Protein AF-F0VD54-F1 (afdb_monomer_lite)

Radius of gyration: 27.6 Å; chains: 1; bounding box: 72×74×89 Å

pLDDT: mean 70.91, std 25.93, range [22.75, 97.94]

Secondary structure (DSSP, 8-state):
--PPP-PPP-PPTT-S-SSPPGGG--BPPPHHHHHHHHHTGGG--PPPTTS----SS-SSSS--TTSTT-EEEETTT--EE-TTTHHHHTT-S--SS--------SSS-EEE--S--EEEEEEE---HHHHHHHHHHHHHHHT-PPP-----PPPP--------------PPP-PPPP--------S---SS--TTTTTSEEEEEEE--SSEEE-SS-HHHHHHH--SS---HHHHHHHHHHHHHHHHTTSEEE-GGGS-HHHHHHHHHHHH---S------S-TT------EE-TTGGG--PPSSPPP--SS----TTT---SSEEEETTT--EEEPPEETTTEES-TTSSSPHHHHHHHHTTS---EEEETT---SS---EEE--TTS-EEEE-TTHHHHHHHTT--TTT--

Foldseek 3Di:
DDDDDDDDDDDDPDARDQEADPLQPADFQDPVNQVVVVVCLVQADAAFLAAFADQAAAPVDRDGLRPRHHWWQRRRRNGTHDLLCVLVVQPPDDDPDDDDDDDDDADFFDKDQGPGFKTKGKHFRQGPVNVVVVVVVVVVVVPDDPDPPDPDDDDDDDDDDDDDDDDDDDDDDDDDDDDPDDDPDPPDPQVDPPVVVVRGMDIWIKGADSMFTADSDALVNVVVVPPDDDDPVVVSSVVNVVRSVSRSNRIHTHDLVNHDPSSNSSNVSSVLHDHFDDDNDPPDPDDPPDGAAADPCQVPQAADPPAAADDLADDAQPPARDRGQWKAQLRRGHIKHAAADPPPGTAHPVRDGIPVLVVCVVVVVRGFKIWTRPSQALRDTFIAGVRPVGRGTHDRSCVCVSCVSNVDHRHPND

Sequence (414 aa):
MAGAQSAGEATLPGSPFFGAFAETAPQDATEEVLKELRTLLGQARVATCMDTVVKTQCTYSLDSPLSPCGLFVNLSTFFAASIDALPLDCVLTKETASTQATSRSASAAKQICPRQRLYLHVYSKVDDEQAAKIHRKLHEAEGRTPDAKDQALPSQDEADVAAEEERASAQPHKLAINVEGGFQIEENSGDACPETLSNTFVYSLALLPPVLELPPTSYRSTYLAAASPAPDAQAAAKAQETWEKSVLRQLKFLQINTVPEALRAACQALIEHRGFGGGAASTAIGAWEEELKPSRYAANLEQVPQPPLVGPTDWRCADCGATANLWLNLSDGYIGCGRKLYGVGGGCADGREGAAIRHFEETGQKYPLIVKLGTITPYSADVYCYAPDEDCTVLDPHLPEHLAHFGINVQQVR

InterPro domains:
  IPR001607 Zinc finger, UBP-type [PF02148] (317-391)
  IPR001607 Zinc finger, UBP-type [PS50271] (293-410)
  IPR001607 Zinc finger, UBP-type [SM00290] (316-378)
  IPR013083 Zinc finger, RING/FYVE/PHD-type [G3DSA:3.30.40.10] (30-153)
  IPR013083 Zinc finger, RING/FYVE/PHD-type [G3DSA:3.30.40.10] (283-397)
  IPR041432 Ubiquitinyl hydrolase, variant UBP zinc finger [PF17807] (46-88)

Organism: Neospora caninum (strain Liverpool) (NCBI:txid572307)

Structure (mmCIF, N/CA/C/O backbone):
data_AF-F0VD54-F1
#
_entry.id   AF-F0VD54-F1
#
loop_
_atom_site.group_PDB
_atom_site.id
_atom_site.type_symbol
_atom_site.label_atom_id
_atom_site.label_alt_id
_atom_site.label_comp_id
_atom_site.label_asym_id
_atom_site.label_entity_id
_atom_site.label_seq_id
_atom_site.pdbx_PDB_ins_code
_atom_site.Cartn_x
_atom_site.Cartn_y
_atom_site.Cartn_z
_atom_site.occupancy
_atom_site.B_iso_or_equiv
_atom_site.auth_seq_id
_atom_site.auth_comp_id
_atom_site.auth_asym_id
_atom_site.auth_atom_id
_atom_site.pdbx_PDB_model_num
ATOM 1 N N . MET A 1 1 ? 22.667 45.862 -22.792 1.00 33.81 1 MET A N 1
ATOM 2 C CA . MET A 1 1 ? 22.306 44.629 -23.523 1.00 33.81 1 MET A CA 1
ATOM 3 C C . MET A 1 1 ? 23.586 43.858 -23.814 1.00 33.81 1 MET A C 1
ATOM 5 O O . MET A 1 1 ? 24.160 44.008 -24.881 1.00 33.81 1 MET A O 1
ATOM 9 N N . ALA A 1 2 ? 24.075 43.111 -22.827 1.00 26.34 2 ALA A N 1
ATOM 10 C CA . ALA A 1 2 ? 25.154 42.141 -22.984 1.00 26.34 2 ALA A CA 1
ATOM 11 C C . ALA A 1 2 ? 24.655 40.868 -22.294 1.00 26.34 2 ALA A C 1
ATOM 13 O O . ALA A 1 2 ? 24.288 40.917 -21.121 1.00 26.34 2 ALA A O 1
ATOM 14 N N . GLY A 1 3 ? 24.488 39.803 -23.078 1.00 26.52 3 GLY A N 1
ATOM 15 C CA . GLY A 1 3 ? 23.843 38.562 -22.666 1.00 26.52 3 GLY A CA 1
ATOM 16 C C . GLY A 1 3 ? 24.702 37.777 -21.683 1.00 26.52 3 GLY A C 1
ATOM 17 O O . GLY A 1 3 ? 25.889 37.566 -21.920 1.00 26.52 3 GLY A O 1
ATOM 18 N N . ALA A 1 4 ? 24.076 37.353 -20.588 1.00 28.00 4 ALA A N 1
ATOM 19 C CA . ALA A 1 4 ? 24.647 36.425 -19.629 1.00 28.00 4 ALA A CA 1
ATOM 20 C C . ALA A 1 4 ? 24.794 35.041 -20.280 1.00 28.00 4 ALA A C 1
ATOM 22 O O . ALA A 1 4 ? 23.820 34.463 -20.759 1.00 28.00 4 ALA A O 1
ATOM 23 N N . GLN A 1 5 ? 26.023 34.529 -20.305 1.00 27.42 5 GLN A N 1
ATOM 24 C CA . GLN A 1 5 ? 26.309 33.125 -20.576 1.00 27.42 5 GLN A CA 1
ATOM 25 C C . GLN A 1 5 ? 25.956 32.316 -19.322 1.00 27.42 5 GLN A C 1
ATOM 27 O O . GLN A 1 5 ? 26.373 32.667 -18.219 1.00 27.42 5 GLN A O 1
ATOM 32 N N . SER A 1 6 ? 25.163 31.258 -19.493 1.00 28.25 6 SER A N 1
ATOM 33 C CA . SER A 1 6 ? 24.801 30.306 -18.443 1.00 28.25 6 SER A CA 1
ATOM 34 C C . SER A 1 6 ? 26.052 29.581 -17.946 1.00 28.25 6 SER A C 1
ATOM 36 O O . SER A 1 6 ? 26.679 28.834 -18.700 1.00 28.25 6 SER A O 1
ATOM 38 N N . ALA A 1 7 ? 26.425 29.833 -16.692 1.00 30.59 7 ALA A N 1
ATOM 39 C CA . ALA A 1 7 ? 27.509 29.139 -16.016 1.00 30.59 7 ALA A CA 1
ATOM 40 C C . ALA A 1 7 ? 27.160 27.652 -15.862 1.00 30.59 7 ALA A C 1
ATOM 42 O O . ALA A 1 7 ? 26.062 27.310 -15.426 1.00 30.59 7 ALA A O 1
ATOM 43 N N . GLY A 1 8 ? 28.102 26.799 -16.264 1.00 27.66 8 GLY A N 1
ATOM 44 C CA . GLY A 1 8 ? 28.011 25.352 -16.155 1.00 27.66 8 GLY A CA 1
ATOM 45 C C . GLY A 1 8 ? 27.888 24.894 -14.705 1.00 27.66 8 GLY A C 1
ATOM 46 O O . GLY A 1 8 ? 28.573 25.387 -13.810 1.00 27.66 8 GLY A O 1
ATOM 47 N N . GLU A 1 9 ? 26.989 23.941 -14.525 1.00 29.22 9 GLU A N 1
ATOM 48 C CA . GLU A 1 9 ? 26.686 23.212 -13.304 1.00 29.22 9 GLU A CA 1
ATOM 49 C C . GLU A 1 9 ? 27.926 22.412 -12.867 1.00 29.22 9 GLU A C 1
ATOM 51 O O . GLU A 1 9 ? 28.432 21.563 -13.602 1.00 29.22 9 GLU A O 1
ATOM 56 N N . ALA A 1 10 ? 28.481 22.748 -11.701 1.00 26.94 10 ALA A N 1
ATOM 57 C CA . ALA A 1 10 ? 29.667 22.101 -11.153 1.00 26.94 10 ALA A CA 1
ATOM 58 C C . ALA A 1 10 ? 29.253 20.893 -10.301 1.00 26.94 10 ALA A C 1
ATOM 60 O O . ALA A 1 10 ? 28.806 21.042 -9.165 1.00 26.94 10 ALA A O 1
ATOM 61 N N . THR A 1 11 ? 29.408 19.695 -10.860 1.00 29.41 11 THR A N 1
ATOM 62 C CA . THR A 1 11 ? 29.196 18.406 -10.187 1.00 29.41 11 THR A CA 1
ATOM 63 C C . THR A 1 11 ? 30.329 18.128 -9.183 1.00 29.41 11 THR A C 1
ATOM 65 O O . THR A 1 11 ? 31.504 18.339 -9.490 1.00 29.41 11 THR A O 1
ATOM 68 N N . LEU A 1 12 ? 29.996 17.653 -7.977 1.00 30.16 12 LEU A N 1
ATOM 69 C CA . LEU A 1 12 ? 30.972 17.219 -6.964 1.00 30.16 12 LEU A CA 1
ATOM 70 C C . LEU A 1 12 ? 31.691 15.922 -7.402 1.00 30.16 12 LEU A C 1
ATOM 72 O O . LEU A 1 12 ? 31.060 15.047 -7.996 1.00 30.16 12 LEU A O 1
ATOM 76 N N . PRO A 1 13 ? 32.988 15.739 -7.088 1.00 28.95 13 PRO A N 1
ATOM 77 C CA . PRO A 1 13 ? 33.718 14.526 -7.441 1.00 28.95 13 PRO A CA 1
ATOM 78 C C . PRO A 1 13 ? 33.436 13.407 -6.424 1.00 28.95 13 PRO A C 1
ATOM 80 O O . PRO A 1 13 ? 33.760 13.554 -5.247 1.00 28.95 13 PRO A O 1
ATOM 83 N N . GLY A 1 14 ? 32.870 12.275 -6.869 1.00 36.09 14 GLY A N 1
ATOM 84 C CA . GLY A 1 14 ? 32.857 11.032 -6.074 1.00 36.09 14 GLY A CA 1
ATOM 85 C C . GLY A 1 14 ? 31.641 10.102 -6.191 1.00 36.09 14 GLY A C 1
ATOM 86 O O . GLY A 1 14 ? 31.739 8.961 -5.756 1.00 36.09 14 GLY A O 1
ATOM 87 N N . SER A 1 15 ? 30.526 10.527 -6.788 1.00 35.53 15 SER A N 1
ATOM 88 C CA . SER A 1 15 ? 29.398 9.656 -7.175 1.00 35.53 15 SER A CA 1
ATOM 89 C C . SER A 1 15 ? 28.591 10.386 -8.253 1.00 35.53 15 SER A C 1
ATOM 91 O O . SER A 1 15 ? 28.182 11.515 -7.986 1.00 35.53 15 SER A O 1
ATOM 93 N N . PRO A 1 16 ? 28.414 9.850 -9.477 1.00 42.44 16 PRO A N 1
ATOM 94 C CA . PRO A 1 16 ? 27.932 10.673 -10.582 1.00 42.44 16 PRO A CA 1
ATOM 95 C C . PRO A 1 16 ? 26.412 10.846 -10.643 1.00 42.44 16 PRO A C 1
ATOM 97 O O . PRO A 1 16 ? 25.976 11.632 -11.471 1.00 42.44 16 PRO A O 1
ATOM 100 N N . PHE A 1 17 ? 25.607 10.150 -9.835 1.00 46.38 17 PHE A N 1
ATOM 101 C CA . PHE A 1 17 ? 24.148 10.266 -9.917 1.00 46.38 17 PHE A CA 1
ATOM 102 C C . PHE A 1 17 ? 23.484 9.983 -8.570 1.00 46.38 17 PHE A C 1
ATOM 104 O O . PHE A 1 17 ? 23.564 8.870 -8.053 1.00 46.38 17 PHE A O 1
ATOM 111 N N . PHE A 1 18 ? 22.802 10.987 -8.031 1.00 46.06 18 PHE A N 1
ATOM 112 C CA . PHE A 1 18 ? 21.799 10.851 -6.977 1.00 46.06 18 PHE A CA 1
ATOM 113 C C . PHE A 1 18 ? 20.366 11.055 -7.511 1.00 46.06 18 PHE A C 1
ATOM 115 O O . PHE A 1 18 ? 19.409 10.842 -6.773 1.00 46.06 18 PHE A O 1
ATOM 122 N N . GLY A 1 19 ? 20.201 11.372 -8.801 1.00 50.47 19 GLY A N 1
ATOM 123 C CA . GLY A 1 19 ? 18.912 11.457 -9.488 1.00 50.47 19 GLY A CA 1
ATOM 124 C C . GLY A 1 19 ? 18.528 10.204 -10.284 1.00 50.47 19 GLY A C 1
ATOM 125 O O . GLY A 1 19 ? 19.378 9.466 -10.785 1.00 50.47 19 GLY A O 1
ATOM 126 N N . ALA A 1 20 ? 17.222 9.986 -10.446 1.00 59.12 20 ALA A N 1
ATOM 127 C CA . ALA A 1 20 ? 16.703 8.920 -11.296 1.00 59.12 20 ALA A CA 1
ATOM 128 C C . ALA A 1 20 ? 16.909 9.192 -12.792 1.00 59.12 20 ALA A C 1
ATOM 130 O O . ALA A 1 20 ? 16.885 10.337 -13.251 1.00 59.12 20 ALA A O 1
ATOM 131 N N . PHE A 1 21 ? 17.066 8.123 -13.575 1.00 68.00 21 PHE A N 1
ATOM 132 C CA . PHE A 1 21 ? 17.187 8.223 -15.028 1.00 68.00 21 PHE A CA 1
ATOM 133 C C . PHE A 1 21 ? 15.931 8.830 -15.668 1.00 68.00 21 PHE A C 1
ATOM 135 O O . PHE A 1 21 ? 14.807 8.454 -15.346 1.00 68.00 21 PHE A O 1
ATOM 142 N N . ALA A 1 22 ? 16.108 9.720 -16.650 1.00 63.38 22 ALA A N 1
ATOM 143 C CA . ALA A 1 22 ? 14.989 10.298 -17.402 1.00 63.38 22 ALA A CA 1
ATOM 144 C C . ALA A 1 22 ? 14.116 9.217 -18.068 1.00 63.38 22 ALA A C 1
ATOM 146 O O . ALA A 1 22 ? 12.909 9.396 -18.225 1.00 63.38 22 ALA A O 1
ATOM 147 N N . GLU A 1 23 ? 14.717 8.076 -18.420 1.00 75.62 23 GLU A N 1
ATOM 148 C CA . GLU A 1 23 ? 14.033 6.902 -18.959 1.00 75.62 23 GLU A CA 1
ATOM 149 C C . GLU A 1 23 ? 12.959 6.310 -18.027 1.00 75.62 23 GLU A C 1
ATOM 151 O O . GLU A 1 23 ? 12.058 5.636 -18.522 1.00 75.62 23 GLU A O 1
ATOM 156 N N . THR A 1 24 ? 13.008 6.569 -16.716 1.00 77.75 24 THR A N 1
ATOM 157 C CA . THR A 1 24 ? 12.013 6.063 -15.755 1.00 77.75 24 THR A CA 1
ATOM 158 C C . THR A 1 24 ? 10.849 7.020 -15.516 1.00 77.75 24 THR A C 1
ATOM 160 O O . THR A 1 24 ? 9.993 6.743 -14.677 1.00 77.75 24 THR A O 1
ATOM 163 N N . ALA A 1 25 ? 10.802 8.157 -16.220 1.00 82.38 25 ALA A N 1
ATOM 164 C CA . ALA A 1 25 ? 9.712 9.113 -16.090 1.00 82.38 25 ALA A CA 1
ATOM 165 C C . ALA A 1 25 ? 8.383 8.474 -16.548 1.00 82.38 25 ALA A C 1
ATOM 167 O O . ALA A 1 25 ? 8.284 8.042 -17.702 1.00 82.38 25 ALA A O 1
ATOM 168 N N . PRO A 1 26 ? 7.354 8.414 -15.681 1.00 87.62 26 PRO A N 1
ATOM 169 C CA . PRO A 1 26 ? 6.113 7.747 -16.035 1.00 87.62 26 PRO A CA 1
ATOM 170 C C . PRO A 1 26 ? 5.312 8.499 -17.102 1.00 87.62 26 PRO A C 1
ATOM 172 O O . PRO A 1 26 ? 5.149 9.719 -17.047 1.00 87.62 26 PRO A O 1
ATOM 175 N N . GLN A 1 27 ? 4.778 7.740 -18.054 1.00 90.69 27 GLN A N 1
ATOM 176 C CA . GLN A 1 27 ? 4.015 8.216 -19.211 1.00 90.69 27 GLN A CA 1
ATOM 177 C C . GLN A 1 27 ? 2.571 7.700 -19.158 1.00 90.69 27 GLN A C 1
ATOM 179 O O . GLN A 1 27 ? 2.267 6.749 -18.435 1.00 90.69 27 GLN A O 1
ATOM 184 N N . ASP A 1 28 ? 1.675 8.303 -19.935 1.00 91.69 28 ASP A N 1
ATOM 185 C CA . ASP A 1 28 ? 0.299 7.816 -20.052 1.00 91.69 28 ASP A CA 1
ATOM 186 C C . ASP A 1 28 ? 0.241 6.506 -20.855 1.00 91.69 28 ASP A C 1
ATOM 188 O O . ASP A 1 28 ? 0.967 6.313 -21.836 1.00 91.69 28 ASP A O 1
ATOM 192 N N . ALA A 1 29 ? -0.636 5.584 -20.450 1.00 89.69 29 ALA A N 1
ATOM 193 C CA . ALA A 1 29 ? -0.812 4.316 -21.150 1.00 89.69 29 ALA A CA 1
ATOM 194 C C . ALA A 1 29 ? -1.523 4.499 -22.505 1.00 89.69 29 ALA A C 1
ATOM 196 O O . ALA A 1 29 ? -2.656 4.973 -22.566 1.00 89.69 29 ALA A O 1
ATOM 197 N N . THR A 1 30 ? -0.884 4.063 -23.598 1.00 94.12 30 THR A N 1
ATOM 198 C CA . THR A 1 30 ? -1.523 4.007 -24.926 1.00 94.12 30 THR A CA 1
ATOM 199 C C . THR A 1 30 ? -2.533 2.859 -25.012 1.00 94.12 30 THR A C 1
ATOM 201 O O . THR A 1 30 ? -2.469 1.902 -24.237 1.00 94.12 30 THR A O 1
ATOM 204 N N . GLU A 1 31 ? -3.438 2.891 -25.991 1.00 93.88 31 GLU A N 1
ATOM 205 C CA . GLU A 1 31 ? -4.443 1.832 -26.183 1.00 93.88 31 GLU A CA 1
ATOM 206 C C . GLU A 1 31 ? -3.825 0.440 -26.400 1.00 93.88 31 GLU A C 1
ATOM 208 O O . GLU A 1 31 ? -4.319 -0.565 -25.878 1.00 93.88 31 GLU A O 1
ATOM 213 N N . GLU A 1 32 ? -2.701 0.361 -27.112 1.00 94.75 32 GLU A N 1
ATOM 214 C CA . GLU A 1 32 ? -1.971 -0.890 -27.331 1.00 94.75 32 GLU A CA 1
ATOM 215 C C . GLU A 1 32 ? -1.415 -1.439 -26.015 1.00 94.75 32 GLU A C 1
ATOM 217 O O . GLU A 1 32 ? -1.524 -2.637 -25.742 1.00 94.75 32 GLU A O 1
ATOM 222 N N . VAL A 1 33 ? -0.864 -0.554 -25.178 1.00 94.81 33 VAL A N 1
ATOM 223 C CA . VAL A 1 33 ? -0.354 -0.904 -23.849 1.00 94.81 33 VAL A CA 1
ATOM 224 C C . VAL A 1 33 ? -1.496 -1.345 -22.941 1.00 94.81 33 VAL A C 1
ATOM 226 O O . VAL A 1 33 ? -1.383 -2.372 -22.279 1.00 94.81 33 VAL A O 1
ATOM 229 N N . LEU A 1 34 ? -2.631 -0.647 -22.945 1.00 95.19 34 LEU A N 1
ATOM 230 C CA . LEU A 1 34 ? -3.807 -1.037 -22.165 1.00 95.19 34 LEU A CA 1
ATOM 231 C C . LEU A 1 34 ? -4.342 -2.409 -22.584 1.00 95.19 34 LEU A C 1
ATOM 233 O O . LEU A 1 34 ? -4.750 -3.204 -21.734 1.00 95.19 34 LEU A O 1
ATOM 237 N N . LYS A 1 35 ? -4.348 -2.718 -23.885 1.00 95.88 35 LYS A N 1
ATOM 238 C CA . LYS A 1 35 ? -4.719 -4.049 -24.384 1.00 95.88 35 LYS A CA 1
ATOM 239 C C . LYS A 1 35 ? -3.761 -5.121 -23.869 1.00 95.88 35 LYS A C 1
ATOM 241 O O . LYS A 1 35 ? -4.222 -6.172 -23.435 1.00 95.88 35 LYS A O 1
ATOM 246 N N . GLU A 1 36 ? -2.462 -4.845 -23.878 1.00 96.38 36 GLU A N 1
ATOM 247 C CA . GLU A 1 36 ? -1.445 -5.743 -23.334 1.00 96.38 36 GLU A CA 1
ATOM 248 C C . GLU A 1 36 ? -1.610 -5.952 -21.819 1.00 96.38 36 GLU A C 1
ATOM 250 O O . GLU A 1 36 ? -1.689 -7.096 -21.370 1.00 96.38 36 GLU A O 1
ATOM 255 N N . LEU A 1 37 ? -1.775 -4.881 -21.038 1.00 96.44 37 LEU A N 1
ATOM 256 C C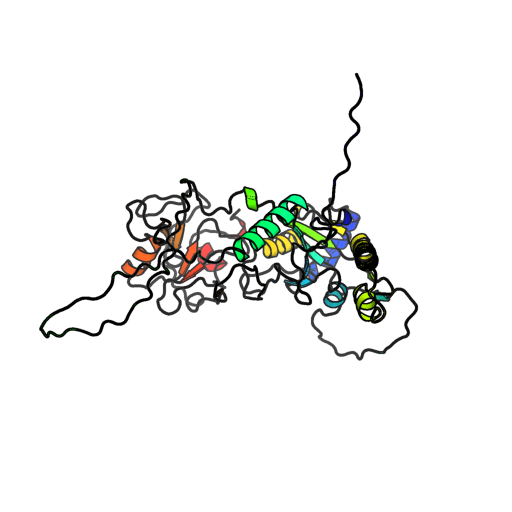A . LEU A 1 37 ? -1.983 -4.950 -19.586 1.00 96.44 37 LEU A CA 1
ATOM 257 C C . LEU A 1 37 ? -3.194 -5.810 -19.208 1.00 96.44 37 LEU A C 1
ATOM 259 O O . LEU A 1 37 ? -3.121 -6.593 -18.262 1.00 96.44 37 LEU A O 1
ATOM 263 N N . ARG A 1 38 ? -4.290 -5.729 -19.975 1.00 95.50 38 ARG A N 1
ATOM 264 C CA . ARG A 1 38 ? -5.483 -6.565 -19.755 1.00 95.50 38 ARG A CA 1
ATOM 265 C C . ARG A 1 38 ? -5.191 -8.065 -19.881 1.00 95.50 38 ARG A C 1
ATOM 267 O O . ARG A 1 38 ? -5.836 -8.856 -19.202 1.00 95.50 38 ARG A O 1
ATOM 274 N N . THR A 1 39 ? -4.217 -8.466 -20.701 1.00 96.25 39 THR A N 1
ATOM 275 C CA . THR A 1 39 ? -3.803 -9.881 -20.811 1.00 96.25 39 THR A CA 1
ATOM 276 C C . THR A 1 39 ? -2.941 -10.349 -19.639 1.00 96.25 39 THR A C 1
ATOM 278 O O . THR A 1 39 ? -2.839 -11.548 -19.395 1.00 96.25 39 THR A O 1
ATOM 281 N N . LEU A 1 40 ? -2.346 -9.412 -18.896 1.00 95.50 40 LEU A N 1
ATOM 282 C CA . LEU A 1 40 ? -1.402 -9.679 -17.811 1.00 95.50 40 LEU A CA 1
ATOM 283 C C . LEU A 1 40 ? -2.020 -9.516 -16.417 1.00 95.50 40 LEU A C 1
ATOM 285 O O . LEU A 1 40 ? -1.303 -9.655 -15.434 1.00 95.50 40 LEU A O 1
ATOM 289 N N . LEU A 1 41 ? -3.329 -9.265 -16.298 1.00 93.75 41 LEU A N 1
ATOM 290 C CA . LEU A 1 41 ? -3.985 -9.041 -14.999 1.00 93.75 41 LEU A CA 1
ATOM 291 C C . LEU A 1 41 ? -3.756 -10.185 -13.998 1.00 93.75 41 LEU A C 1
ATOM 293 O O . LEU A 1 41 ? -3.630 -9.927 -12.809 1.00 93.75 41 LEU A O 1
ATOM 297 N N . GLY A 1 42 ? -3.629 -11.430 -14.471 1.00 92.25 42 GLY A N 1
ATOM 298 C CA . GLY A 1 42 ? -3.320 -12.588 -13.621 1.00 92.25 42 GLY A CA 1
ATOM 299 C C . GLY A 1 42 ? -1.903 -12.604 -13.028 1.00 92.25 42 GLY A C 1
ATOM 300 O O . GLY A 1 42 ? -1.614 -13.457 -12.197 1.00 92.25 42 GLY A O 1
ATOM 301 N N . GLN A 1 43 ? -1.021 -11.687 -13.442 1.00 93.12 43 GLN A N 1
ATOM 302 C CA . GLN A 1 43 ? 0.325 -11.504 -12.881 1.00 93.12 43 GLN A CA 1
ATOM 303 C C . GLN A 1 43 ? 0.363 -10.488 -11.728 1.00 93.12 43 GLN A C 1
ATOM 305 O O . GLN A 1 43 ? 1.434 -10.207 -11.193 1.00 93.12 43 GLN A O 1
ATOM 310 N N . ALA A 1 44 ? -0.775 -9.900 -11.362 1.00 94.69 44 ALA A N 1
ATOM 311 C CA . ALA A 1 44 ? -0.874 -8.965 -10.254 1.00 94.69 44 ALA A CA 1
ATOM 312 C C . ALA A 1 44 ? -1.864 -9.484 -9.213 1.00 94.69 44 ALA A C 1
ATOM 314 O O . ALA A 1 44 ? -2.930 -10.002 -9.551 1.00 94.69 44 ALA A O 1
ATOM 315 N N . ARG A 1 45 ? -1.523 -9.312 -7.937 1.00 93.75 45 ARG A N 1
ATOM 316 C CA . ARG A 1 45 ? -2.433 -9.551 -6.817 1.00 93.75 45 ARG A CA 1
ATOM 317 C C . ARG A 1 45 ? -2.446 -8.332 -5.902 1.00 93.75 45 ARG A C 1
ATOM 319 O O . ARG A 1 45 ? -1.445 -7.633 -5.776 1.00 93.75 45 ARG A O 1
ATOM 326 N N . VAL A 1 46 ? -3.587 -8.080 -5.274 1.00 90.88 46 VAL A N 1
ATOM 327 C CA . VAL A 1 46 ? -3.729 -7.007 -4.286 1.00 90.88 46 VAL A CA 1
ATOM 328 C C . VAL A 1 46 ? -3.113 -7.487 -2.975 1.00 90.88 46 VAL A C 1
ATOM 330 O O . VAL A 1 46 ? -3.426 -8.588 -2.521 1.00 90.88 46 VAL A O 1
ATOM 333 N N . ALA A 1 47 ? -2.199 -6.697 -2.411 1.00 87.31 47 ALA A N 1
ATOM 334 C CA . ALA A 1 47 ? -1.561 -7.024 -1.144 1.00 87.31 47 ALA A CA 1
ATOM 335 C C . ALA A 1 47 ? -2.554 -6.872 0.011 1.00 87.31 47 ALA A C 1
ATOM 337 O O . ALA A 1 47 ? -3.291 -5.890 0.080 1.00 87.31 47 ALA A O 1
ATOM 338 N N . THR A 1 48 ? -2.558 -7.847 0.912 1.00 83.69 48 THR A N 1
ATOM 339 C CA . THR A 1 48 ? -3.328 -7.829 2.162 1.00 83.69 48 THR A CA 1
ATOM 340 C C . THR A 1 48 ? -2.417 -7.445 3.316 1.00 83.69 48 THR A C 1
ATOM 342 O O . THR A 1 48 ? -1.208 -7.631 3.210 1.00 83.69 48 THR A O 1
ATOM 345 N N . CYS A 1 49 ? -2.953 -6.992 4.449 1.00 77.38 49 CYS A N 1
ATOM 346 C CA . CYS A 1 49 ? -2.156 -6.686 5.646 1.00 77.38 49 CYS A CA 1
ATOM 347 C C . CYS A 1 49 ? -1.250 -7.850 6.115 1.00 77.38 49 CYS A C 1
ATOM 349 O O . CYS A 1 49 ? -0.242 -7.618 6.770 1.00 77.38 49 CYS A O 1
ATOM 351 N N . MET A 1 50 ? -1.569 -9.087 5.724 1.00 79.50 50 MET A N 1
ATOM 352 C CA . MET A 1 50 ? -0.824 -10.305 6.056 1.00 79.50 50 MET A CA 1
ATOM 353 C C . MET A 1 50 ? 0.371 -10.591 5.142 1.00 79.50 50 MET A C 1
ATOM 355 O O . MET A 1 50 ? 1.162 -11.491 5.417 1.00 79.50 50 MET A O 1
ATOM 359 N N . ASP A 1 51 ? 0.482 -9.884 4.024 1.00 82.38 51 ASP A N 1
ATOM 360 C CA . ASP A 1 51 ? 1.556 -10.097 3.069 1.00 82.38 51 ASP A CA 1
ATOM 361 C C . ASP A 1 51 ? 2.865 -9.430 3.502 1.00 82.38 51 ASP A C 1
ATOM 363 O O . ASP A 1 51 ? 2.883 -8.317 4.020 1.00 82.38 51 ASP A O 1
ATOM 367 N N . THR A 1 52 ? 3.993 -10.072 3.208 1.00 82.19 52 THR A N 1
ATOM 368 C CA . THR A 1 52 ? 5.304 -9.424 3.304 1.00 82.19 52 THR A CA 1
ATOM 369 C C . THR A 1 52 ? 5.552 -8.608 2.041 1.00 82.19 52 THR A C 1
ATOM 371 O O . THR A 1 52 ? 5.736 -9.174 0.963 1.00 82.19 52 THR A O 1
ATOM 374 N N . VAL A 1 53 ? 5.566 -7.280 2.171 1.00 82.62 53 VAL A N 1
ATOM 375 C CA . VAL A 1 53 ? 5.877 -6.358 1.072 1.00 82.62 53 VAL A CA 1
ATOM 376 C C . VAL A 1 53 ? 7.232 -5.711 1.312 1.00 82.62 53 VAL A C 1
ATOM 378 O O . VAL A 1 53 ? 7.408 -4.934 2.249 1.00 82.62 53 VAL A O 1
ATOM 381 N N . VAL A 1 54 ? 8.182 -5.993 0.424 1.00 82.12 54 VAL A N 1
ATOM 382 C CA . VAL A 1 54 ? 9.522 -5.404 0.454 1.00 82.12 54 VAL A CA 1
ATOM 383 C C . VAL A 1 54 ? 9.572 -4.282 -0.579 1.00 82.12 54 VAL A C 1
ATOM 385 O O . VAL A 1 54 ? 9.542 -4.539 -1.779 1.00 82.12 54 VAL A O 1
ATOM 388 N N . LYS A 1 55 ? 9.628 -3.028 -0.114 1.00 80.12 55 LYS A N 1
ATOM 389 C CA . LYS A 1 55 ? 9.656 -1.825 -0.978 1.00 80.12 55 LYS A CA 1
ATOM 390 C C . LYS A 1 55 ? 10.726 -0.790 -0.613 1.00 80.12 55 LYS A C 1
ATOM 392 O O . LYS A 1 55 ? 10.846 0.224 -1.293 1.00 80.12 55 LYS A O 1
ATOM 397 N N . THR A 1 56 ? 11.496 -1.034 0.446 1.00 79.38 56 THR A N 1
ATOM 398 C CA . THR A 1 56 ? 12.524 -0.115 0.971 1.00 79.38 56 THR A CA 1
ATOM 399 C C . THR A 1 56 ? 13.949 -0.519 0.589 1.00 79.38 56 THR A C 1
ATOM 401 O O . THR A 1 56 ? 14.826 0.341 0.549 1.00 79.38 56 THR A O 1
ATOM 404 N N . GLN A 1 57 ? 14.183 -1.787 0.238 1.00 83.19 57 GLN A N 1
ATOM 405 C CA . GLN A 1 57 ? 15.462 -2.290 -0.274 1.00 83.19 57 GLN A CA 1
ATOM 406 C C . GLN A 1 57 ? 15.248 -3.462 -1.230 1.00 83.19 57 GLN A C 1
ATOM 408 O O . GLN A 1 57 ? 14.246 -4.168 -1.156 1.00 83.19 57 GLN A O 1
ATOM 413 N N . CYS A 1 58 ? 16.202 -3.678 -2.125 1.00 85.12 58 CYS A N 1
ATOM 414 C CA . CYS A 1 58 ? 16.275 -4.862 -2.961 1.00 85.12 58 CYS A CA 1
ATOM 415 C C . CYS A 1 58 ? 16.458 -6.140 -2.124 1.00 85.12 58 CYS A C 1
ATOM 417 O O . CYS A 1 58 ? 17.259 -6.200 -1.199 1.00 85.12 58 CYS A O 1
ATOM 419 N N . THR A 1 59 ? 15.778 -7.215 -2.509 1.00 86.69 59 THR A N 1
ATOM 420 C CA . THR A 1 59 ? 15.919 -8.544 -1.899 1.00 86.69 59 THR A CA 1
ATOM 421 C C . THR A 1 59 ? 17.281 -9.195 -2.188 1.00 86.69 59 THR A C 1
ATOM 423 O O . THR A 1 59 ? 17.700 -10.103 -1.475 1.00 86.69 59 THR A O 1
ATOM 426 N N . TYR A 1 60 ? 17.985 -8.748 -3.231 1.00 83.50 60 TYR A N 1
ATOM 427 C CA . TYR A 1 60 ? 19.205 -9.383 -3.747 1.00 83.50 60 TYR A CA 1
ATOM 428 C C . TYR A 1 60 ? 20.451 -8.486 -3.686 1.00 83.50 60 TYR A C 1
ATOM 430 O O . TYR A 1 60 ? 21.555 -8.937 -4.002 1.00 83.50 60 TYR A O 1
ATOM 438 N N . SER A 1 61 ? 20.291 -7.211 -3.333 1.00 81.62 61 SER A N 1
ATOM 439 C CA . SER A 1 61 ? 21.361 -6.214 -3.285 1.00 81.62 61 SER A CA 1
ATOM 440 C C . SER A 1 61 ? 21.088 -5.189 -2.182 1.00 81.62 61 SER A C 1
ATOM 442 O O . SER A 1 61 ? 20.065 -5.237 -1.512 1.00 81.62 61 SER A O 1
ATOM 444 N N . LEU A 1 62 ? 22.008 -4.243 -1.998 1.00 80.06 62 LEU A N 1
ATOM 445 C CA . LEU A 1 62 ? 21.837 -3.144 -1.044 1.00 80.06 62 LEU A CA 1
ATOM 446 C C . LEU A 1 62 ? 21.112 -1.931 -1.647 1.00 80.06 62 LEU A C 1
ATOM 448 O O . LEU A 1 62 ? 21.047 -0.885 -1.007 1.00 80.06 62 LEU A O 1
ATOM 452 N N . ASP A 1 63 ? 20.591 -2.056 -2.869 1.00 81.00 63 ASP A N 1
ATOM 453 C CA . ASP A 1 63 ? 19.891 -0.966 -3.540 1.00 81.00 63 ASP A CA 1
ATOM 454 C C . ASP A 1 63 ? 18.595 -0.603 -2.824 1.00 81.00 63 ASP A C 1
ATOM 456 O O . ASP A 1 63 ? 17.911 -1.460 -2.269 1.00 81.00 63 ASP A O 1
ATOM 460 N N . SER A 1 64 ? 18.234 0.671 -2.887 1.00 81.50 64 SER A N 1
ATOM 461 C CA . SER A 1 64 ? 17.025 1.222 -2.273 1.00 81.50 64 SER A CA 1
ATOM 462 C C . SER A 1 64 ? 16.293 2.118 -3.279 1.00 81.50 64 SER A C 1
ATOM 464 O O . SER A 1 64 ? 16.808 2.354 -4.375 1.00 81.50 64 SER A O 1
ATOM 466 N N . PRO A 1 65 ? 15.123 2.687 -2.942 1.00 82.69 65 PRO A N 1
ATOM 467 C CA . PRO A 1 65 ? 14.496 3.709 -3.777 1.00 82.69 65 PRO A CA 1
ATOM 468 C C . PRO A 1 65 ? 15.379 4.946 -4.026 1.00 82.69 65 PRO A C 1
ATOM 470 O O . PRO A 1 65 ? 15.082 5.728 -4.925 1.00 82.69 65 PRO A O 1
ATOM 473 N N . LEU A 1 66 ? 16.447 5.136 -3.238 1.00 80.94 66 LEU A N 1
ATOM 474 C CA . LEU A 1 66 ? 17.446 6.192 -3.429 1.00 80.94 66 LEU A CA 1
ATOM 475 C C . LEU A 1 66 ? 18.519 5.826 -4.471 1.00 80.94 66 LEU A C 1
ATOM 477 O O . LEU A 1 66 ? 19.286 6.696 -4.872 1.00 80.94 66 LEU A O 1
ATOM 481 N N . SER A 1 67 ? 18.602 4.564 -4.905 1.00 81.88 67 SER A N 1
ATOM 482 C CA . SER A 1 67 ? 19.513 4.155 -5.980 1.00 81.88 67 SER A CA 1
ATOM 483 C C . SER A 1 67 ? 19.073 4.764 -7.328 1.00 81.88 67 SER A C 1
ATOM 485 O O . SER A 1 67 ? 17.871 4.926 -7.547 1.00 81.88 67 SER A O 1
ATOM 487 N N . PRO A 1 68 ? 19.990 5.016 -8.288 1.00 81.31 68 PRO A N 1
ATOM 488 C CA . PRO A 1 68 ? 19.677 5.702 -9.556 1.00 81.31 68 PRO A CA 1
ATOM 489 C C . PRO A 1 68 ? 18.560 5.064 -10.398 1.00 81.31 68 PRO A C 1
ATOM 491 O O . PRO A 1 68 ? 17.833 5.747 -11.117 1.00 81.31 68 PRO A O 1
ATOM 494 N N . CYS A 1 69 ? 18.403 3.741 -10.318 1.00 87.25 69 CYS A N 1
ATOM 495 C CA . CYS A 1 69 ? 17.343 3.016 -11.023 1.00 87.25 69 CYS A CA 1
ATOM 496 C C . CYS A 1 69 ? 16.088 2.767 -10.174 1.00 87.25 69 CYS A C 1
ATOM 498 O O . CYS A 1 69 ? 15.122 2.207 -10.691 1.00 87.25 69 CYS A O 1
ATOM 500 N N . GLY A 1 70 ? 16.091 3.143 -8.895 1.00 89.12 70 GLY A N 1
ATOM 501 C CA . GLY A 1 70 ? 15.052 2.779 -7.936 1.00 89.12 70 GLY A CA 1
ATOM 502 C C . GLY A 1 70 ? 14.915 1.266 -7.728 1.00 89.12 70 GLY A C 1
ATOM 503 O O . GLY A 1 70 ? 15.834 0.486 -7.996 1.00 89.12 70 GLY A O 1
ATOM 504 N N . LEU A 1 71 ? 13.737 0.856 -7.261 1.00 91.69 71 LEU A N 1
ATOM 505 C CA . LEU A 1 71 ? 13.359 -0.541 -7.050 1.00 91.69 71 LEU A CA 1
ATOM 506 C C . LEU A 1 71 ? 12.162 -0.937 -7.909 1.00 91.69 71 LEU A C 1
ATOM 508 O O . LEU A 1 71 ? 11.275 -0.131 -8.185 1.00 91.69 71 LEU A O 1
ATOM 512 N N . PHE A 1 72 ? 12.114 -2.216 -8.263 1.00 95.69 72 PHE A N 1
ATOM 513 C CA . PHE A 1 72 ? 11.033 -2.865 -8.991 1.00 95.69 72 PHE A CA 1
ATOM 514 C C . PHE A 1 72 ? 10.374 -3.891 -8.071 1.00 95.69 72 PHE A C 1
ATOM 516 O O . PHE A 1 72 ? 10.886 -4.994 -7.888 1.00 95.69 72 PHE A O 1
ATOM 523 N N . VAL A 1 73 ? 9.240 -3.531 -7.476 1.00 94.81 73 VAL A N 1
ATOM 524 C CA . VAL A 1 73 ? 8.458 -4.399 -6.589 1.00 94.81 73 VAL A CA 1
ATOM 525 C C . VAL A 1 73 ? 7.549 -5.288 -7.429 1.00 94.81 73 VAL A C 1
ATOM 527 O O . VAL A 1 73 ? 6.670 -4.810 -8.147 1.00 94.81 73 VAL A O 1
ATOM 530 N N . ASN A 1 74 ? 7.759 -6.594 -7.360 1.00 95.06 74 ASN A N 1
ATOM 531 C CA . ASN A 1 74 ? 7.011 -7.583 -8.123 1.00 95.06 74 ASN A CA 1
ATOM 532 C C . ASN A 1 74 ? 5.531 -7.605 -7.694 1.00 95.06 74 ASN A C 1
ATOM 534 O O . ASN A 1 74 ? 5.225 -7.890 -6.540 1.00 95.06 74 ASN A O 1
ATOM 538 N N . LEU A 1 75 ? 4.598 -7.359 -8.622 1.00 94.81 75 LEU A N 1
ATOM 539 C CA . LEU A 1 75 ? 3.152 -7.303 -8.330 1.00 94.81 75 LEU A CA 1
ATOM 540 C C . LEU A 1 75 ? 2.514 -8.661 -7.968 1.00 94.81 75 LEU A C 1
ATOM 542 O O . LEU A 1 75 ? 1.341 -8.701 -7.597 1.00 94.81 75 LEU A O 1
ATOM 546 N N . SER A 1 76 ? 3.258 -9.767 -8.060 1.00 93.06 76 SER A N 1
ATOM 547 C CA . SER A 1 76 ? 2.826 -11.102 -7.634 1.00 93.06 76 SER A CA 1
ATOM 548 C C . SER A 1 76 ? 3.531 -11.595 -6.370 1.00 93.06 76 SER A C 1
ATOM 550 O O . SER A 1 76 ? 2.891 -12.281 -5.576 1.00 93.06 76 SER A O 1
ATOM 552 N N . THR A 1 77 ? 4.827 -11.347 -6.179 1.00 91.00 77 THR A N 1
ATOM 553 C CA . THR A 1 77 ? 5.573 -11.855 -5.003 1.00 91.00 77 THR A CA 1
ATOM 554 C C . THR A 1 77 ? 5.762 -10.807 -3.917 1.00 91.00 77 THR A C 1
ATOM 556 O O . THR A 1 77 ? 5.946 -11.183 -2.767 1.00 91.00 77 THR A O 1
ATOM 559 N N . PHE A 1 78 ? 5.672 -9.526 -4.283 1.00 92.06 78 PHE A N 1
ATOM 560 C CA . PHE A 1 78 ? 5.921 -8.351 -3.446 1.00 92.06 78 PHE A CA 1
ATOM 561 C C . PHE A 1 78 ? 7.359 -8.178 -2.961 1.00 92.06 78 PHE A C 1
ATOM 563 O O . PHE A 1 78 ? 7.626 -7.374 -2.069 1.00 92.06 78 PHE A O 1
ATOM 570 N N . PHE A 1 79 ? 8.295 -8.889 -3.584 1.00 90.75 79 PHE A N 1
ATOM 571 C CA . PHE A 1 79 ? 9.719 -8.654 -3.402 1.00 90.75 79 PHE A CA 1
ATOM 572 C C . PHE A 1 79 ? 10.215 -7.567 -4.349 1.00 90.75 79 PHE A C 1
ATOM 574 O O . PHE A 1 79 ? 9.773 -7.472 -5.497 1.00 90.75 79 PHE A O 1
ATOM 581 N N . ALA A 1 80 ? 11.128 -6.740 -3.850 1.00 89.69 80 ALA A N 1
ATOM 582 C CA . ALA A 1 80 ? 11.785 -5.710 -4.632 1.00 89.69 80 ALA A CA 1
ATOM 583 C C . ALA A 1 80 ? 13.064 -6.250 -5.262 1.00 89.69 80 ALA A C 1
ATOM 585 O O . ALA A 1 80 ? 13.925 -6.810 -4.585 1.00 89.69 80 ALA A O 1
ATOM 586 N N . ALA A 1 81 ? 13.232 -5.997 -6.552 1.00 91.06 81 ALA A N 1
ATOM 587 C CA . ALA A 1 81 ? 14.489 -6.188 -7.251 1.00 91.06 81 ALA A CA 1
ATOM 588 C C . ALA A 1 81 ? 15.061 -4.834 -7.681 1.00 91.06 81 ALA A C 1
ATOM 590 O O . ALA A 1 81 ? 14.336 -3.931 -8.095 1.00 91.06 81 ALA A O 1
ATOM 591 N N . SER A 1 82 ? 16.376 -4.697 -7.611 1.00 90.75 82 SER A N 1
ATOM 592 C CA . SER A 1 82 ? 17.136 -3.659 -8.300 1.00 90.75 82 SER A CA 1
ATOM 593 C C . SER A 1 82 ? 17.217 -3.966 -9.795 1.00 90.75 82 SER A C 1
ATOM 595 O O . SER A 1 82 ? 16.938 -5.086 -10.221 1.00 90.75 82 SER A O 1
ATOM 597 N N . ILE A 1 83 ? 17.626 -3.002 -10.621 1.00 90.44 83 ILE A N 1
ATOM 598 C CA . ILE A 1 83 ? 17.707 -3.195 -12.081 1.00 90.44 83 ILE A CA 1
ATOM 599 C C . ILE A 1 83 ? 18.641 -4.348 -12.497 1.00 90.44 83 ILE A C 1
ATOM 601 O O . ILE A 1 83 ? 18.397 -5.020 -13.498 1.00 90.44 83 ILE A O 1
ATOM 605 N N . ASP A 1 84 ? 19.696 -4.611 -11.724 1.00 87.31 84 ASP A N 1
ATOM 606 C CA . ASP A 1 84 ? 20.655 -5.692 -11.964 1.00 87.31 84 ASP A CA 1
ATOM 607 C C . ASP A 1 84 ? 20.126 -7.062 -11.520 1.00 87.31 84 ASP A C 1
ATOM 609 O O . ASP A 1 84 ? 20.465 -8.078 -12.130 1.00 87.31 84 ASP A O 1
ATOM 613 N N . ALA A 1 85 ? 19.270 -7.088 -10.497 1.00 88.50 85 ALA A N 1
ATOM 614 C CA . ALA A 1 85 ? 18.617 -8.293 -9.995 1.00 88.50 85 ALA A CA 1
ATOM 615 C C . ALA A 1 85 ? 17.247 -8.556 -10.644 1.00 88.50 85 ALA A C 1
ATOM 617 O O . ALA A 1 85 ? 16.732 -9.670 -10.560 1.00 88.50 85 ALA A O 1
ATOM 618 N N . LEU A 1 86 ? 16.670 -7.577 -11.343 1.00 90.38 86 LEU A N 1
ATOM 619 C CA . LEU A 1 86 ? 15.394 -7.700 -12.042 1.00 90.38 86 LEU A CA 1
ATOM 620 C C . LEU A 1 86 ? 15.363 -8.906 -12.995 1.00 90.38 86 LEU A C 1
ATOM 622 O O . LEU A 1 86 ? 14.385 -9.655 -12.956 1.00 90.38 86 LEU A O 1
ATOM 626 N N . PRO A 1 87 ? 16.421 -9.196 -13.785 1.00 88.88 87 PRO A N 1
ATOM 627 C CA . PRO A 1 87 ? 16.441 -10.383 -14.629 1.00 88.88 87 PRO A CA 1
ATOM 628 C C . PRO A 1 87 ? 16.374 -11.697 -13.850 1.00 88.88 87 PRO A C 1
ATOM 630 O O . PRO A 1 87 ? 15.893 -12.683 -14.396 1.00 88.88 87 PRO A O 1
ATOM 633 N N . LEU A 1 88 ? 16.861 -11.729 -12.605 1.00 85.88 88 LEU A N 1
ATOM 634 C CA . LEU A 1 88 ? 16.781 -12.896 -11.729 1.00 85.88 88 LEU A CA 1
ATOM 635 C C . LEU A 1 88 ? 15.354 -13.067 -11.185 1.00 85.88 88 LEU A C 1
ATOM 637 O O . LEU A 1 88 ? 14.794 -14.160 -11.272 1.00 85.88 88 LEU A O 1
ATOM 641 N N . ASP A 1 89 ? 14.737 -11.986 -10.706 1.00 87.69 89 ASP A N 1
ATOM 642 C CA . ASP A 1 89 ? 13.351 -12.002 -10.220 1.00 87.69 89 ASP A CA 1
ATOM 643 C C . ASP A 1 89 ? 12.354 -12.409 -11.325 1.00 87.69 89 ASP A C 1
ATOM 645 O O . ASP A 1 89 ? 11.451 -13.217 -11.096 1.00 87.69 89 ASP A O 1
ATOM 649 N N . CYS A 1 90 ? 12.604 -11.976 -12.569 1.00 85.06 90 CYS A N 1
ATOM 650 C CA . CYS A 1 90 ? 11.828 -12.359 -13.754 1.00 85.06 90 CYS A CA 1
ATOM 651 C C . CYS A 1 90 ? 11.706 -13.881 -13.956 1.00 85.06 90 CYS A C 1
ATOM 653 O O . CYS A 1 90 ? 10.733 -14.338 -14.568 1.00 85.06 90 CYS A O 1
ATOM 655 N N . VAL A 1 91 ? 12.697 -14.660 -13.501 1.00 78.50 91 VAL A N 1
ATOM 656 C CA . VAL A 1 91 ? 12.756 -16.125 -13.667 1.00 78.50 91 VAL A CA 1
ATOM 657 C C . VAL A 1 91 ? 12.434 -16.897 -12.385 1.00 78.50 91 VAL A C 1
ATOM 659 O O . VAL A 1 91 ? 11.981 -18.037 -12.487 1.00 78.50 91 VAL A O 1
ATOM 662 N N . LEU A 1 92 ? 12.638 -16.307 -11.202 1.00 72.25 92 LEU A N 1
ATOM 663 C CA . LEU A 1 92 ? 12.533 -16.988 -9.901 1.00 72.25 92 LEU A CA 1
ATOM 664 C C . LEU A 1 92 ? 11.109 -17.106 -9.322 1.00 72.25 92 LEU A C 1
ATOM 666 O O . LEU A 1 92 ? 10.933 -17.546 -8.185 1.00 72.25 92 LEU A O 1
ATOM 670 N N . THR A 1 93 ? 10.061 -16.783 -10.073 1.00 59.31 93 THR A N 1
ATOM 671 C CA . THR A 1 93 ? 8.684 -16.904 -9.573 1.00 59.31 93 THR A CA 1
ATOM 672 C C . THR A 1 93 ? 8.264 -18.380 -9.414 1.00 59.31 93 THR A C 1
ATOM 674 O O . THR A 1 93 ? 8.179 -19.117 -10.396 1.00 59.31 93 THR A O 1
ATOM 677 N N . LYS A 1 94 ? 8.083 -18.794 -8.140 1.00 47.94 94 LYS A N 1
ATOM 678 C CA . LYS A 1 94 ? 7.727 -20.127 -7.583 1.00 47.94 94 LYS A CA 1
ATOM 679 C C . LYS A 1 94 ? 7.665 -21.287 -8.592 1.00 47.94 94 LYS A C 1
ATOM 681 O O . LYS A 1 94 ? 6.694 -21.448 -9.329 1.00 47.94 94 LYS A O 1
ATOM 686 N N . GLU A 1 95 ? 8.656 -22.176 -8.523 1.00 40.38 95 GLU A N 1
ATOM 687 C CA . GLU A 1 95 ? 8.595 -23.497 -9.150 1.00 40.38 95 GLU A CA 1
ATOM 688 C C . GLU A 1 95 ? 7.390 -24.306 -8.636 1.00 40.38 95 GLU A C 1
ATOM 690 O O . GLU A 1 95 ? 7.310 -24.679 -7.470 1.00 40.38 95 GLU A O 1
ATOM 695 N N . THR A 1 96 ? 6.494 -24.671 -9.548 1.00 34.81 96 THR A N 1
ATOM 696 C CA . THR A 1 96 ? 5.851 -25.992 -9.545 1.00 34.81 96 THR A CA 1
ATOM 697 C C . THR A 1 96 ? 6.141 -26.656 -10.883 1.00 34.81 96 THR A C 1
ATOM 699 O O . THR A 1 96 ? 5.271 -26.766 -11.733 1.00 34.81 96 THR A O 1
ATOM 702 N N . ALA A 1 97 ? 7.403 -27.021 -11.107 1.00 33.34 97 ALA A N 1
ATOM 703 C CA . ALA A 1 97 ? 7.821 -28.135 -11.963 1.00 33.34 97 ALA A CA 1
ATOM 704 C C . ALA A 1 97 ? 9.337 -28.084 -12.145 1.00 33.34 97 ALA A C 1
ATOM 706 O O . ALA A 1 97 ? 9.885 -27.100 -12.639 1.00 33.34 97 ALA A O 1
ATOM 707 N N . SER A 1 98 ? 9.991 -29.189 -11.793 1.00 39.03 98 SER A N 1
ATOM 708 C CA . SER A 1 98 ? 11.393 -29.437 -12.090 1.00 39.03 98 SER A CA 1
ATOM 709 C C . SER A 1 98 ? 11.642 -29.356 -13.593 1.00 39.03 98 SER A C 1
ATOM 711 O O . SER A 1 98 ? 11.009 -30.087 -14.362 1.00 39.03 98 SER A O 1
ATOM 713 N N . THR A 1 99 ? 12.629 -28.585 -14.033 1.00 32.00 99 THR A N 1
ATOM 714 C CA . THR A 1 99 ? 13.354 -28.956 -15.252 1.00 32.00 99 THR A CA 1
ATOM 715 C C . THR A 1 99 ? 14.799 -28.489 -15.174 1.00 32.00 99 THR A C 1
ATOM 717 O O . THR A 1 99 ? 15.092 -27.332 -14.895 1.00 32.00 99 THR A O 1
ATOM 720 N N . GLN A 1 100 ? 15.700 -29.445 -15.394 1.00 33.66 100 GLN A N 1
ATOM 721 C CA . GLN A 1 100 ? 17.149 -29.294 -15.363 1.00 33.66 100 GLN A CA 1
ATOM 722 C C . GLN A 1 100 ? 17.6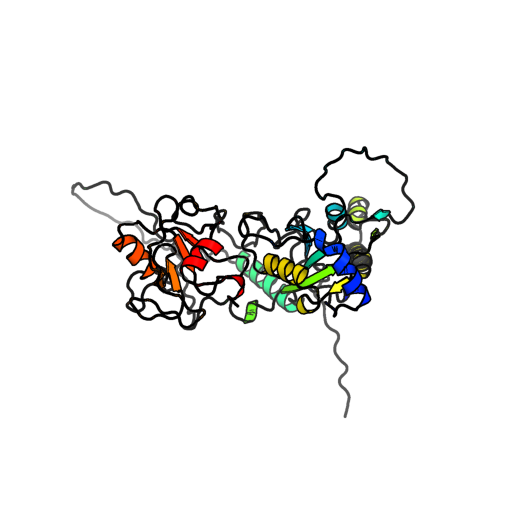40 -28.206 -16.326 1.00 33.66 100 GLN A C 1
ATOM 724 O O . GLN A 1 100 ? 17.272 -28.177 -17.500 1.00 33.66 100 GLN A O 1
ATOM 729 N N . ALA A 1 101 ? 18.534 -27.352 -15.829 1.00 31.94 101 ALA A N 1
ATOM 730 C CA . ALA A 1 101 ? 19.230 -26.353 -16.621 1.00 31.94 101 ALA A CA 1
ATOM 731 C C . ALA A 1 101 ? 20.299 -27.012 -17.511 1.00 31.94 101 ALA A C 1
ATOM 733 O O . ALA A 1 101 ? 21.284 -27.562 -17.020 1.00 31.94 101 ALA A O 1
ATOM 734 N N . THR A 1 102 ? 20.136 -26.927 -18.832 1.00 31.00 102 THR A N 1
ATOM 735 C CA . THR A 1 102 ? 21.210 -27.224 -19.791 1.00 31.00 102 THR A CA 1
ATOM 736 C C . THR A 1 102 ? 22.014 -25.961 -20.078 1.00 31.00 102 THR A C 1
ATOM 738 O O . THR A 1 102 ? 21.458 -24.952 -20.515 1.00 31.00 102 THR A O 1
ATOM 741 N N . SER A 1 103 ? 23.327 -26.024 -19.866 1.00 35.59 103 SER A N 1
ATOM 742 C CA . SER A 1 103 ? 24.276 -24.960 -20.193 1.00 35.59 103 SER A CA 1
ATOM 743 C C . SER A 1 103 ? 24.424 -24.785 -21.709 1.00 35.59 103 SER A C 1
ATOM 745 O O . SER A 1 103 ? 24.535 -25.763 -22.452 1.00 35.59 103 SER A O 1
ATOM 747 N N . ARG A 1 104 ? 24.459 -23.534 -22.190 1.00 36.19 104 ARG A N 1
ATOM 748 C CA . ARG A 1 104 ? 24.908 -23.203 -23.552 1.00 36.19 104 ARG A CA 1
ATOM 749 C C . ARG A 1 104 ? 25.755 -21.927 -23.595 1.00 36.19 104 ARG A C 1
ATOM 751 O O . ARG A 1 104 ? 25.597 -21.025 -22.782 1.00 36.19 104 ARG A O 1
ATOM 758 N N . SER A 1 105 ? 26.662 -21.967 -24.571 1.00 34.78 105 SER A N 1
ATOM 759 C CA . SER A 1 105 ? 27.792 -21.097 -24.923 1.00 34.78 105 SER A CA 1
ATOM 760 C C . SER A 1 105 ? 27.549 -19.579 -24.920 1.00 34.78 105 SER A C 1
ATOM 762 O O . SER A 1 105 ? 26.473 -19.104 -25.276 1.00 34.78 105 SER A O 1
ATOM 764 N N . ALA A 1 106 ? 28.608 -18.833 -24.591 1.00 46.41 106 ALA A N 1
ATOM 765 C CA . ALA A 1 106 ? 28.681 -17.378 -24.540 1.00 46.41 106 ALA A CA 1
ATOM 766 C C . ALA A 1 106 ? 29.169 -16.781 -25.874 1.00 46.41 106 ALA A C 1
ATOM 768 O O . ALA A 1 106 ? 30.353 -16.886 -26.177 1.00 46.41 106 ALA A O 1
ATOM 769 N N . SER A 1 107 ? 28.280 -16.128 -26.638 1.00 44.00 107 SER A N 1
ATOM 770 C CA . SER A 1 107 ? 28.643 -15.032 -27.571 1.00 44.00 107 SER A CA 1
ATOM 771 C C . SER A 1 107 ? 27.444 -14.281 -28.196 1.00 44.00 107 SER A C 1
ATOM 773 O O . SER A 1 107 ? 27.587 -13.686 -29.261 1.00 44.00 107 SER A O 1
ATOM 775 N N . ALA A 1 108 ? 26.256 -14.289 -27.586 1.00 49.22 108 ALA A N 1
ATOM 776 C CA . ALA A 1 108 ? 25.095 -13.524 -28.058 1.00 49.22 108 ALA A CA 1
ATOM 777 C C . ALA A 1 108 ? 24.445 -12.796 -26.874 1.00 49.22 108 ALA A C 1
ATOM 779 O O . ALA A 1 108 ? 24.558 -13.274 -25.743 1.00 49.22 108 ALA A O 1
ATOM 780 N N . ALA A 1 109 ? 23.798 -11.648 -27.119 1.00 55.62 109 ALA A N 1
ATOM 781 C CA . ALA A 1 109 ? 23.012 -10.947 -26.102 1.00 55.62 109 ALA A CA 1
ATOM 782 C C . ALA A 1 109 ? 22.084 -11.953 -25.405 1.00 55.62 109 ALA A C 1
ATOM 784 O O . ALA A 1 109 ? 21.375 -12.722 -26.062 1.00 55.62 109 ALA A O 1
ATOM 785 N N . LYS A 1 110 ? 22.157 -12.020 -24.075 1.00 78.88 110 LYS A N 1
ATOM 786 C CA . LYS A 1 110 ? 21.437 -13.041 -23.317 1.00 78.88 110 LYS A CA 1
ATOM 787 C C . LYS A 1 110 ? 19.978 -12.607 -23.237 1.00 78.88 110 LYS A C 1
ATOM 789 O O . LYS A 1 110 ? 19.641 -11.710 -22.474 1.00 78.88 110 LYS A O 1
ATOM 794 N N . GLN A 1 111 ? 19.124 -13.216 -24.049 1.00 86.69 111 GLN A N 1
ATOM 795 C CA . GLN A 1 111 ? 17.687 -12.955 -24.023 1.00 86.69 111 GLN A CA 1
ATOM 796 C C . GLN A 1 111 ? 17.023 -13.726 -22.879 1.00 86.69 111 GLN A C 1
ATOM 798 O O . GLN A 1 111 ? 17.334 -14.896 -22.636 1.00 86.69 111 GLN A O 1
ATOM 803 N N . ILE A 1 112 ? 16.098 -13.072 -22.183 1.00 88.12 112 ILE A N 1
ATOM 804 C CA . ILE A 1 112 ? 15.271 -13.656 -21.125 1.00 88.12 112 ILE A CA 1
ATOM 805 C C . ILE A 1 112 ? 13.810 -13.439 -21.500 1.00 88.12 112 ILE A C 1
ATOM 807 O O . ILE A 1 112 ? 13.439 -12.363 -21.950 1.00 88.12 112 ILE A O 1
ATOM 811 N N . CYS A 1 113 ? 12.976 -14.459 -21.308 1.00 89.69 113 CYS A N 1
ATOM 812 C CA . CYS A 1 113 ? 11.522 -14.338 -21.406 1.00 89.69 113 CYS A CA 1
ATOM 813 C C . CYS A 1 113 ? 10.968 -14.196 -19.980 1.00 89.69 113 CYS A C 1
ATOM 815 O O . CYS A 1 113 ? 10.950 -15.201 -19.259 1.00 89.69 113 CYS A O 1
ATOM 817 N N . PRO A 1 114 ? 10.581 -12.989 -19.528 1.00 90.31 114 PRO A N 1
ATOM 818 C CA . PRO A 1 114 ? 10.142 -12.791 -18.153 1.00 90.31 114 PRO A CA 1
ATOM 819 C C . PRO A 1 114 ? 8.834 -13.540 -17.883 1.00 90.31 114 PRO A C 1
ATOM 821 O O . PRO A 1 114 ? 7.863 -13.387 -18.627 1.00 90.31 114 PRO A O 1
ATOM 824 N N . ARG A 1 115 ? 8.788 -14.338 -16.809 1.00 89.19 115 ARG A N 1
ATOM 825 C CA . ARG A 1 115 ? 7.532 -14.955 -16.343 1.00 89.19 115 ARG A CA 1
ATOM 826 C C . ARG A 1 115 ? 6.629 -13.911 -15.702 1.00 89.19 115 ARG A C 1
ATOM 828 O O . ARG A 1 115 ? 5.434 -13.879 -15.983 1.00 89.19 115 ARG A O 1
ATOM 835 N N . GLN A 1 116 ? 7.234 -13.046 -14.893 1.00 92.94 116 GLN A N 1
ATOM 836 C CA . GLN A 1 116 ? 6.616 -11.840 -14.365 1.00 92.94 116 GLN A CA 1
ATOM 837 C C . GLN A 1 116 ? 7.013 -10.644 -15.225 1.00 92.94 116 GLN A C 1
ATOM 839 O O . GLN A 1 116 ? 8.192 -10.446 -15.510 1.00 92.94 116 GLN A O 1
ATOM 844 N N . ARG A 1 117 ? 6.031 -9.833 -15.619 1.00 95.31 117 ARG A N 1
ATOM 845 C CA . ARG A 1 117 ? 6.247 -8.622 -16.425 1.00 95.31 117 ARG A CA 1
ATOM 846 C C . ARG A 1 117 ? 5.752 -7.341 -15.764 1.00 95.31 117 ARG A C 1
ATOM 848 O O . ARG A 1 117 ? 6.062 -6.265 -16.265 1.00 95.31 117 ARG A O 1
ATOM 855 N N . LEU A 1 118 ? 4.979 -7.454 -14.685 1.00 97.06 118 LEU A N 1
ATOM 856 C CA . LEU A 1 118 ? 4.364 -6.327 -13.991 1.00 97.06 118 LEU A CA 1
ATOM 857 C C . LEU A 1 118 ? 5.080 -6.048 -12.669 1.00 97.06 118 LEU A C 1
ATOM 859 O O . LEU A 1 118 ? 5.126 -6.909 -11.784 1.00 97.06 118 LEU A O 1
ATOM 863 N N . TYR A 1 119 ? 5.583 -4.825 -12.528 1.00 97.50 119 TYR A N 1
ATOM 864 C CA . TYR A 1 119 ? 6.267 -4.351 -11.329 1.00 97.50 119 TYR A CA 1
ATOM 865 C C . TYR A 1 119 ? 5.770 -2.957 -10.941 1.00 97.50 119 TYR A C 1
ATOM 867 O O . TYR A 1 119 ? 5.523 -2.121 -11.806 1.00 97.50 119 TYR A O 1
ATOM 875 N N . LEU A 1 120 ? 5.658 -2.678 -9.646 1.00 96.81 120 LEU A N 1
ATOM 876 C CA . LEU A 1 120 ? 5.600 -1.311 -9.142 1.00 96.81 120 LEU A CA 1
ATOM 877 C C . LEU A 1 120 ? 7.034 -0.776 -9.088 1.00 96.81 120 LEU A C 1
ATOM 879 O O . LEU A 1 120 ? 7.869 -1.301 -8.357 1.00 96.81 120 LEU A O 1
ATOM 883 N N . HIS A 1 121 ? 7.325 0.258 -9.862 1.00 96.06 121 HIS A N 1
ATOM 884 C CA . HIS A 1 121 ? 8.601 0.955 -9.815 1.00 96.06 121 HIS A CA 1
ATOM 885 C C . HIS A 1 121 ? 8.526 2.115 -8.828 1.00 96.06 121 HIS A C 1
ATOM 887 O O . HIS A 1 121 ? 7.591 2.917 -8.889 1.00 96.06 121 HIS A O 1
ATOM 893 N N . VAL A 1 122 ? 9.499 2.185 -7.921 1.00 90.81 122 VAL A N 1
ATOM 894 C CA . VAL A 1 122 ? 9.633 3.250 -6.923 1.00 90.81 122 VAL A CA 1
ATOM 895 C C . VAL A 1 122 ? 11.034 3.841 -6.973 1.00 90.81 122 VAL A C 1
ATOM 897 O O . VAL A 1 122 ? 12.027 3.116 -6.914 1.00 90.81 122 VAL A O 1
ATOM 900 N N . TYR A 1 123 ? 11.120 5.164 -7.062 1.00 86.69 123 TYR A N 1
ATOM 901 C CA . TYR A 1 123 ? 12.391 5.882 -7.046 1.00 86.69 123 TYR A CA 1
ATOM 902 C C . TYR A 1 123 ? 12.261 7.247 -6.375 1.00 86.69 123 TYR A C 1
ATOM 904 O O . TYR A 1 123 ? 11.170 7.807 -6.282 1.00 86.69 123 TYR A O 1
ATOM 912 N N . SER A 1 124 ? 13.378 7.790 -5.907 1.00 81.81 124 SER A N 1
ATOM 913 C CA . SER A 1 124 ? 13.445 9.102 -5.271 1.00 81.81 124 SER A CA 1
ATOM 914 C C . SER A 1 124 ? 13.670 10.232 -6.278 1.00 81.81 124 SER A C 1
ATOM 916 O O . SER A 1 124 ? 14.484 10.123 -7.190 1.00 81.81 124 SER A O 1
ATOM 918 N N . LYS A 1 125 ? 12.959 11.344 -6.089 1.00 69.69 125 LYS A N 1
ATOM 919 C CA . LYS A 1 125 ? 13.114 12.615 -6.814 1.00 69.69 125 LYS A CA 1
ATOM 920 C C . LYS A 1 125 ? 14.151 13.548 -6.188 1.00 69.69 125 LYS A C 1
ATOM 922 O O . LYS A 1 125 ? 14.299 14.664 -6.675 1.00 69.69 125 LYS A O 1
ATOM 927 N N . VAL A 1 126 ? 14.803 13.136 -5.098 1.00 62.94 126 VAL A N 1
ATOM 928 C CA . VAL A 1 126 ? 15.811 13.962 -4.423 1.00 62.94 126 VAL A CA 1
ATOM 929 C C . VAL A 1 126 ? 16.911 14.288 -5.429 1.00 62.94 126 VAL A C 1
ATOM 931 O O . VAL A 1 126 ? 17.557 13.385 -5.948 1.00 62.94 126 VAL A O 1
ATOM 934 N N . ASP A 1 127 ? 17.080 15.573 -5.731 1.00 55.88 127 ASP A N 1
ATOM 935 C CA . ASP A 1 127 ? 18.160 16.031 -6.596 1.00 55.88 127 ASP A CA 1
ATOM 936 C C . ASP A 1 127 ? 19.532 15.809 -5.937 1.00 55.88 127 ASP A C 1
ATOM 938 O O . ASP A 1 127 ? 19.655 15.636 -4.717 1.00 55.88 127 ASP A O 1
ATOM 942 N N . ASP A 1 128 ? 20.583 15.814 -6.755 1.00 51.03 128 ASP A N 1
ATOM 943 C CA . ASP A 1 128 ? 21.952 15.564 -6.300 1.00 51.03 128 ASP A CA 1
ATOM 944 C C . ASP A 1 128 ? 22.388 16.539 -5.187 1.00 51.03 128 ASP A C 1
ATOM 946 O O . ASP A 1 128 ? 23.180 16.180 -4.311 1.00 51.03 128 ASP A O 1
ATOM 950 N N . GLU A 1 129 ? 21.849 17.764 -5.166 1.00 50.53 129 GLU A N 1
ATOM 951 C CA . GLU A 1 129 ? 22.195 18.795 -4.186 1.00 50.53 129 GLU A CA 1
ATOM 952 C C . GLU A 1 129 ? 21.557 18.523 -2.814 1.00 50.53 129 GLU A C 1
ATOM 954 O O . GLU A 1 129 ? 22.197 18.674 -1.765 1.00 50.53 129 GLU A O 1
ATOM 959 N N . GLN A 1 130 ? 20.299 18.098 -2.803 1.00 54.06 130 GLN A N 1
ATOM 960 C CA . GLN A 1 130 ? 19.530 17.769 -1.614 1.00 54.06 130 GLN A CA 1
ATOM 961 C C . GLN A 1 130 ? 19.967 16.416 -1.045 1.00 54.06 130 GLN A C 1
ATOM 963 O O . GLN A 1 130 ? 20.114 16.299 0.174 1.00 54.06 130 GLN A O 1
ATOM 968 N N . ALA A 1 131 ? 20.322 15.452 -1.898 1.00 50.31 131 ALA A N 1
ATOM 969 C CA . ALA A 1 131 ? 20.955 14.201 -1.489 1.00 50.31 131 ALA A CA 1
ATOM 970 C C . ALA A 1 131 ? 22.337 14.445 -0.864 1.00 50.31 131 ALA A C 1
ATOM 972 O O . ALA A 1 131 ? 22.626 13.931 0.220 1.00 50.31 131 ALA A O 1
ATOM 973 N N . ALA A 1 132 ? 23.163 15.306 -1.471 1.00 50.84 132 ALA A N 1
ATOM 974 C CA . ALA A 1 132 ? 24.456 15.697 -0.911 1.00 50.84 132 ALA A CA 1
ATOM 975 C C . ALA A 1 132 ? 24.313 16.465 0.415 1.00 50.84 132 ALA A C 1
ATOM 977 O O . ALA A 1 132 ? 25.147 16.320 1.311 1.00 50.84 132 ALA A O 1
ATOM 978 N N . LYS A 1 133 ? 23.263 17.281 0.583 1.00 54.25 133 LYS A N 1
ATOM 979 C CA . LYS A 1 133 ? 22.943 17.935 1.867 1.00 54.25 133 LYS A CA 1
ATOM 980 C C . LYS A 1 133 ? 22.523 16.920 2.932 1.00 54.25 133 LYS A C 1
ATOM 982 O O . LYS A 1 133 ? 22.968 17.054 4.069 1.00 54.25 133 LYS A O 1
ATOM 987 N N . ILE A 1 134 ? 21.716 15.917 2.585 1.00 51.47 134 ILE A N 1
ATOM 988 C CA . ILE A 1 134 ? 21.309 14.840 3.503 1.00 51.47 134 ILE A CA 1
ATOM 989 C C . ILE A 1 134 ? 22.531 14.019 3.930 1.00 51.47 134 ILE A C 1
ATOM 991 O O . ILE A 1 134 ? 22.776 13.883 5.125 1.00 51.47 134 ILE A O 1
ATOM 995 N N . HIS A 1 135 ? 23.355 13.566 2.983 1.00 49.66 135 HIS A N 1
ATOM 996 C CA . HIS A 1 135 ? 24.576 12.810 3.279 1.00 49.66 135 HIS A CA 1
ATOM 997 C C . HIS A 1 135 ? 25.569 13.594 4.138 1.00 49.66 135 HIS A C 1
ATOM 999 O O . HIS A 1 135 ? 26.129 13.051 5.087 1.00 49.66 135 HIS A O 1
ATOM 1005 N N . ARG A 1 136 ? 25.763 14.883 3.844 1.00 52.03 136 ARG A N 1
ATOM 1006 C CA . ARG A 1 136 ? 26.631 15.753 4.643 1.00 52.03 136 ARG A CA 1
ATOM 1007 C C . ARG A 1 136 ? 26.106 15.919 6.064 1.00 52.03 136 ARG A C 1
ATOM 1009 O O . ARG A 1 136 ? 26.884 15.797 6.996 1.00 52.03 136 ARG A O 1
ATOM 1016 N N . LYS A 1 137 ? 24.797 16.126 6.237 1.00 51.19 137 LYS A N 1
ATOM 1017 C CA . LYS A 1 137 ? 24.168 16.208 7.564 1.00 51.19 137 LYS A CA 1
ATOM 1018 C C . LYS A 1 137 ? 24.278 14.897 8.346 1.00 51.19 137 LYS A C 1
ATOM 1020 O O . LYS A 1 137 ? 24.498 14.950 9.549 1.00 51.19 137 LYS A O 1
ATOM 1025 N N . LEU A 1 138 ? 24.159 13.746 7.681 1.00 45.59 138 LEU A N 1
ATOM 1026 C CA . LEU A 1 138 ? 24.359 12.429 8.299 1.00 45.59 138 LEU A CA 1
ATOM 1027 C C . LEU A 1 138 ? 25.816 12.248 8.755 1.00 45.59 138 LEU A C 1
ATOM 1029 O O . LEU A 1 138 ? 26.058 11.908 9.906 1.00 45.59 138 LEU A O 1
ATOM 1033 N N . HIS A 1 139 ? 26.784 12.592 7.905 1.00 44.69 139 HIS A N 1
ATOM 1034 C CA . HIS A 1 139 ? 28.209 12.510 8.237 1.00 44.69 139 HIS A CA 1
ATOM 1035 C C . HIS A 1 139 ? 28.637 13.538 9.309 1.00 44.69 139 HIS A C 1
ATOM 1037 O O . HIS A 1 139 ? 29.500 13.273 10.143 1.00 44.69 139 HIS A O 1
ATOM 1043 N N . GLU A 1 140 ? 28.037 14.732 9.319 1.00 50.62 140 GLU A N 1
ATOM 1044 C CA . GLU A 1 140 ? 28.233 15.747 10.365 1.00 50.62 140 GLU A CA 1
ATOM 1045 C C . GLU A 1 140 ? 27.596 15.336 11.703 1.00 50.62 140 GLU A C 1
ATOM 104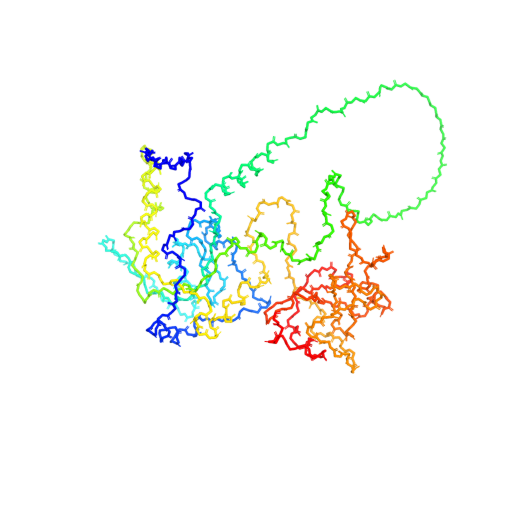7 O O . GLU A 1 140 ? 28.090 15.735 12.759 1.00 50.62 140 GLU A O 1
ATOM 1052 N N . ALA A 1 141 ? 26.523 14.538 11.678 1.00 48.84 141 ALA A N 1
ATOM 1053 C CA . ALA A 1 141 ? 25.921 13.946 12.870 1.00 48.84 141 ALA A CA 1
ATOM 1054 C C . ALA A 1 141 ? 26.766 12.783 13.423 1.00 48.84 141 ALA A C 1
ATOM 1056 O O . ALA A 1 141 ? 26.895 12.658 14.637 1.00 48.84 141 ALA A O 1
ATOM 1057 N N . GLU A 1 142 ? 27.411 11.999 12.554 1.00 45.62 142 GLU A N 1
ATOM 1058 C CA . GLU A 1 142 ? 28.376 10.952 12.935 1.00 45.62 142 GLU A CA 1
ATOM 1059 C C . GLU A 1 142 ? 29.698 11.527 13.484 1.00 45.62 142 GLU A C 1
ATOM 1061 O O . GLU A 1 142 ? 30.376 10.882 14.282 1.00 45.62 142 GLU A O 1
ATOM 1066 N N . GLY A 1 143 ? 30.055 12.757 13.098 1.00 41.66 143 GLY A N 1
ATOM 1067 C CA . GLY A 1 143 ? 31.278 13.443 13.531 1.00 41.66 143 GLY A CA 1
ATOM 1068 C C . GLY A 1 143 ? 31.196 14.175 14.877 1.00 41.66 143 GLY A C 1
ATOM 1069 O O . GLY A 1 143 ? 32.221 14.670 15.350 1.00 41.66 143 GLY A O 1
ATOM 1070 N N . ARG A 1 144 ? 30.018 14.271 15.513 1.00 41.38 144 ARG A N 1
ATOM 1071 C CA . ARG A 1 144 ? 29.882 14.872 16.853 1.00 41.38 144 ARG A CA 1
ATOM 1072 C C . ARG A 1 144 ? 30.042 13.808 17.932 1.00 41.38 144 ARG A C 1
ATOM 1074 O O . ARG A 1 144 ? 29.071 13.240 18.421 1.00 41.38 144 ARG A O 1
ATOM 1081 N N . THR A 1 145 ? 31.279 13.582 18.357 1.00 34.50 145 THR A N 1
ATOM 1082 C CA . THR A 1 145 ? 31.528 13.054 19.703 1.00 34.50 145 THR A CA 1
ATOM 1083 C C . THR A 1 145 ? 31.017 14.065 20.736 1.00 34.50 145 THR A C 1
ATOM 1085 O O . THR A 1 145 ? 31.233 15.261 20.529 1.00 34.50 145 THR A O 1
ATOM 1088 N N . PRO A 1 146 ? 30.374 13.648 21.842 1.00 35.75 146 PRO A N 1
ATOM 1089 C CA . PRO A 1 146 ? 30.046 14.570 22.923 1.00 35.75 146 PRO A CA 1
ATOM 1090 C C . PRO A 1 146 ? 31.338 15.219 23.429 1.00 35.75 146 PRO A C 1
ATOM 1092 O O . PRO A 1 146 ? 32.292 14.522 23.782 1.00 35.75 146 PRO A O 1
ATOM 1095 N N . ASP A 1 147 ? 31.384 16.552 23.408 1.00 30.44 147 ASP A N 1
ATOM 1096 C CA . ASP A 1 147 ? 32.523 17.318 23.898 1.00 30.44 147 ASP A CA 1
ATOM 1097 C C . ASP A 1 147 ? 32.793 16.951 25.361 1.00 30.44 147 ASP A C 1
ATOM 1099 O O . ASP A 1 147 ? 31.980 17.176 26.259 1.00 30.44 147 ASP A O 1
ATOM 1103 N N . ALA A 1 148 ? 33.974 16.386 25.601 1.00 33.84 148 ALA A N 1
ATOM 1104 C CA . ALA A 1 148 ? 34.516 16.130 26.924 1.00 33.84 148 ALA A CA 1
ATOM 1105 C C . ALA A 1 148 ? 34.952 17.454 27.575 1.00 33.84 148 ALA A C 1
ATOM 1107 O O . ALA A 1 148 ? 36.143 17.739 27.689 1.00 33.84 148 ALA A O 1
ATOM 1108 N N . LYS A 1 149 ? 33.988 18.279 27.988 1.00 35.69 149 LYS A N 1
ATOM 1109 C CA . LYS A 1 149 ? 34.190 19.413 28.899 1.00 35.69 149 LYS A CA 1
ATOM 1110 C C . LYS A 1 149 ? 32.950 19.604 29.764 1.00 35.69 149 LYS A C 1
ATOM 1112 O O . LYS A 1 149 ? 32.105 20.425 29.456 1.00 35.69 149 LYS A O 1
ATOM 1117 N N . ASP A 1 150 ? 32.860 18.783 30.806 1.00 32.59 150 ASP A N 1
ATOM 1118 C CA . ASP A 1 150 ? 32.503 19.209 32.166 1.00 32.59 150 ASP A CA 1
ATOM 1119 C C . ASP A 1 150 ? 32.578 17.991 33.099 1.00 32.59 150 ASP A C 1
ATOM 1121 O O . ASP A 1 150 ? 31.593 17.448 33.588 1.00 32.59 150 ASP A O 1
ATOM 1125 N N . GLN A 1 151 ? 33.808 17.525 33.334 1.00 31.31 151 GLN A N 1
ATOM 1126 C CA . GLN A 1 151 ? 34.143 16.786 34.548 1.00 31.31 151 GLN A CA 1
ATOM 1127 C C . GLN A 1 151 ? 35.034 17.685 35.397 1.00 31.31 151 GLN A C 1
ATOM 1129 O O . GLN A 1 151 ? 36.259 17.647 35.306 1.00 31.31 151 GLN A O 1
ATOM 1134 N N . ALA A 1 152 ? 34.401 18.511 36.221 1.00 27.30 152 ALA A N 1
ATOM 1135 C CA . ALA A 1 152 ? 35.025 19.057 37.413 1.00 27.30 152 ALA A CA 1
ATOM 1136 C C . ALA A 1 152 ? 34.296 18.453 38.619 1.00 27.30 152 ALA A C 1
ATOM 1138 O O . ALA A 1 152 ? 33.267 18.958 39.059 1.00 27.30 152 ALA A O 1
ATOM 1139 N N . LEU A 1 153 ? 34.816 17.329 39.122 1.00 27.03 153 LEU A N 1
ATOM 1140 C CA . LEU A 1 153 ? 34.513 16.872 40.477 1.00 27.03 153 LEU A CA 1
ATOM 1141 C C . LEU A 1 153 ? 35.114 17.879 41.471 1.00 27.03 153 LEU A C 1
ATOM 1143 O O . LEU A 1 153 ? 36.309 18.172 41.359 1.00 27.03 153 LEU A O 1
ATOM 1147 N N . PRO A 1 154 ? 34.371 18.348 42.486 1.00 28.84 154 PRO A N 1
ATOM 1148 C CA . PRO A 1 154 ? 34.987 18.888 43.684 1.00 28.84 154 PRO A CA 1
ATOM 1149 C C . PRO A 1 154 ? 35.565 17.746 44.528 1.00 28.84 154 PRO A C 1
ATOM 1151 O O . PRO A 1 154 ? 34.983 16.667 44.647 1.00 28.84 154 PRO A O 1
ATOM 1154 N N . SER A 1 155 ? 36.736 18.015 45.089 1.00 30.02 155 SER A N 1
ATOM 1155 C CA . SER A 1 155 ? 37.517 17.172 45.989 1.00 30.02 155 SER A CA 1
ATOM 1156 C C . SER A 1 155 ? 36.773 16.787 47.271 1.00 30.02 155 SER A C 1
ATOM 1158 O O . SER A 1 155 ? 35.972 17.556 47.798 1.00 30.02 155 SER A O 1
ATOM 1160 N N . GLN A 1 156 ? 37.100 15.595 47.772 1.00 33.31 156 GLN A N 1
ATOM 1161 C CA . GLN A 1 156 ? 36.693 15.058 49.070 1.00 33.31 156 GLN A CA 1
ATOM 1162 C C . GLN A 1 156 ? 37.249 15.903 50.223 1.00 33.31 156 GLN A C 1
ATOM 1164 O O . GLN A 1 156 ? 38.415 16.273 50.157 1.00 33.31 156 GLN A O 1
ATOM 1169 N N . ASP A 1 157 ? 36.442 16.118 51.268 1.00 28.39 157 ASP A N 1
ATOM 1170 C CA . ASP A 1 157 ? 36.888 16.130 52.667 1.00 28.39 157 ASP A CA 1
ATOM 1171 C C . ASP A 1 157 ? 35.705 15.848 53.627 1.00 28.39 157 ASP A C 1
ATOM 1173 O O . ASP A 1 157 ? 34.677 16.518 53.599 1.00 28.39 157 ASP A O 1
ATOM 1177 N N . GLU A 1 158 ? 35.915 14.796 54.424 1.00 28.91 158 GLU A N 1
ATOM 1178 C CA . GLU A 1 158 ? 35.515 14.503 55.814 1.00 28.91 158 GLU A CA 1
ATOM 1179 C C . GLU A 1 158 ? 34.049 14.460 56.336 1.00 28.91 158 GLU A C 1
ATOM 1181 O O . GLU A 1 158 ? 33.296 15.426 56.321 1.00 28.91 158 GLU A O 1
ATOM 1186 N N . ALA A 1 159 ? 33.794 13.316 57.003 1.00 28.02 159 ALA A N 1
ATOM 1187 C CA . ALA A 1 159 ? 33.126 13.111 58.304 1.00 28.02 159 ALA A CA 1
ATOM 1188 C C . ALA A 1 159 ? 31.607 12.792 58.410 1.00 28.02 159 ALA A C 1
ATOM 1190 O O . ALA A 1 159 ? 30.733 13.622 58.200 1.00 28.02 159 ALA A O 1
ATOM 1191 N N . ASP A 1 160 ? 31.383 11.571 58.927 1.00 24.58 160 ASP A N 1
ATOM 1192 C CA . ASP A 1 160 ? 30.482 11.179 60.029 1.00 24.58 160 ASP A CA 1
ATOM 1193 C C . ASP A 1 160 ? 28.997 10.756 59.837 1.00 24.58 160 ASP A C 1
ATOM 1195 O O . ASP A 1 160 ? 28.096 11.549 59.600 1.00 24.58 160 ASP A O 1
ATOM 1199 N N . VAL A 1 161 ? 28.791 9.458 60.148 1.00 26.72 161 VAL A N 1
ATOM 1200 C CA . VAL A 1 161 ? 27.863 8.855 61.145 1.00 26.72 161 VAL A CA 1
ATOM 1201 C C . VAL A 1 161 ? 26.349 8.684 60.849 1.00 26.72 161 VAL A C 1
ATOM 1203 O O . VAL A 1 161 ? 25.577 9.629 60.811 1.00 26.72 161 VAL A O 1
ATOM 1206 N N . ALA A 1 162 ? 25.965 7.390 60.860 1.00 25.80 162 ALA A N 1
ATOM 1207 C CA . ALA A 1 162 ? 24.725 6.722 61.319 1.00 25.80 162 ALA A CA 1
ATOM 1208 C C . ALA A 1 162 ? 23.353 7.007 60.668 1.00 25.80 162 ALA A C 1
ATOM 1210 O O . ALA A 1 162 ? 22.819 8.103 60.763 1.00 25.80 162 ALA A O 1
ATOM 1211 N N . ALA A 1 163 ? 22.691 5.942 60.188 1.00 28.02 163 ALA A N 1
ATOM 1212 C CA . ALA A 1 163 ? 21.568 5.260 60.867 1.00 28.02 163 ALA A CA 1
ATOM 1213 C C . ALA A 1 163 ? 20.789 4.347 59.890 1.00 28.02 163 ALA A C 1
ATOM 1215 O O . ALA A 1 163 ? 20.682 4.630 58.700 1.00 28.02 163 ALA A O 1
ATOM 1216 N N . GLU A 1 164 ? 20.286 3.233 60.421 1.00 27.27 164 GLU A N 1
ATOM 1217 C CA . GLU A 1 164 ? 19.444 2.213 59.779 1.00 27.27 164 GLU A CA 1
ATOM 1218 C C . GLU A 1 164 ? 18.029 2.734 59.448 1.00 27.27 164 GLU A C 1
ATOM 1220 O O . GLU A 1 164 ? 17.515 3.556 60.197 1.00 27.27 164 GLU A O 1
ATOM 1225 N N . GLU A 1 165 ? 17.376 2.204 58.398 1.00 27.06 165 GLU A N 1
ATOM 1226 C CA . GLU A 1 165 ? 16.020 1.605 58.477 1.00 27.06 165 GLU A CA 1
ATOM 1227 C C . GLU A 1 165 ? 15.522 1.019 57.132 1.0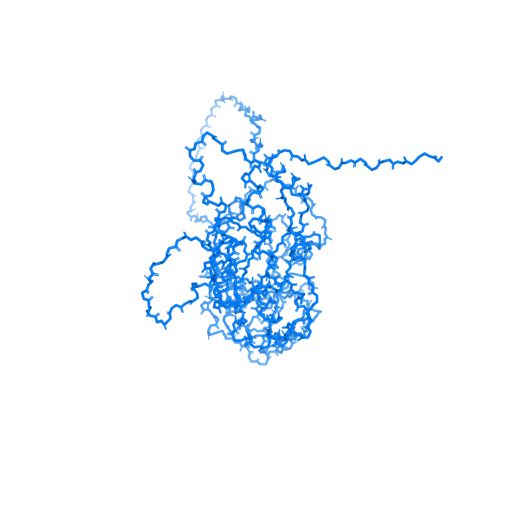0 27.06 165 GLU A C 1
ATOM 1229 O O . GLU A 1 165 ? 15.843 1.490 56.041 1.00 27.06 165 GLU A O 1
ATOM 1234 N N . GLU A 1 166 ? 14.740 -0.060 57.245 1.00 26.78 166 GLU A N 1
ATOM 1235 C CA . GLU A 1 166 ? 14.119 -0.882 56.197 1.00 26.78 166 GLU A CA 1
ATOM 1236 C C . GLU A 1 166 ? 13.118 -0.136 55.287 1.00 26.78 166 GLU A C 1
ATOM 1238 O O . GLU A 1 166 ? 12.283 0.613 55.790 1.00 26.78 166 GLU A O 1
ATOM 1243 N N . ARG A 1 167 ? 13.030 -0.505 53.990 1.00 24.00 167 ARG A N 1
ATOM 1244 C CA . ARG A 1 167 ? 11.758 -0.965 53.370 1.00 24.00 167 ARG A CA 1
ATOM 1245 C C . ARG A 1 167 ? 11.847 -1.375 51.892 1.00 24.00 167 ARG A C 1
ATOM 1247 O O . ARG A 1 167 ? 12.332 -0.640 51.047 1.00 24.00 167 ARG A O 1
ATOM 1254 N N . ALA A 1 168 ? 11.183 -2.505 51.634 1.00 26.00 168 ALA A N 1
ATOM 1255 C CA . ALA A 1 168 ? 10.356 -2.849 50.472 1.00 26.00 168 ALA A CA 1
ATOM 1256 C C . ALA A 1 168 ? 10.989 -2.890 49.064 1.00 26.00 168 ALA A C 1
ATOM 1258 O O . ALA A 1 168 ? 11.204 -1.887 48.394 1.00 26.00 168 ALA A O 1
ATOM 1259 N N . SER A 1 169 ? 11.122 -4.124 48.570 1.00 30.14 169 SER A N 1
ATOM 1260 C CA . SER A 1 169 ? 11.316 -4.471 47.161 1.00 30.14 169 SER A CA 1
ATOM 1261 C C . SER A 1 169 ? 10.144 -3.958 46.306 1.00 30.14 169 SER A C 1
ATOM 1263 O O . SER A 1 169 ? 9.024 -4.458 46.438 1.00 30.14 169 SER A O 1
ATOM 1265 N N . ALA A 1 170 ? 10.417 -3.027 45.393 1.00 27.84 170 ALA A N 1
ATOM 1266 C CA . ALA A 1 170 ? 9.563 -2.706 44.254 1.00 27.84 170 ALA A CA 1
ATOM 1267 C C . ALA A 1 170 ? 10.353 -2.987 42.966 1.00 27.84 170 ALA A C 1
ATOM 1269 O O . ALA A 1 170 ? 11.472 -2.502 42.796 1.00 27.84 170 ALA A O 1
ATOM 1270 N N . GLN A 1 171 ? 9.795 -3.821 42.087 1.00 26.17 171 GLN A N 1
ATOM 1271 C CA . GLN A 1 171 ? 10.364 -4.096 40.767 1.00 26.17 171 GLN A CA 1
ATOM 1272 C C . GLN A 1 171 ? 10.316 -2.824 39.898 1.00 26.17 171 GLN A C 1
ATOM 1274 O O . GLN A 1 171 ? 9.317 -2.106 39.943 1.00 26.17 171 GLN A O 1
ATOM 1279 N N . PRO A 1 172 ? 11.354 -2.527 39.095 1.00 25.53 172 PRO A N 1
ATOM 1280 C CA . PRO A 1 172 ? 11.372 -1.331 38.266 1.00 25.53 172 PRO A CA 1
ATOM 1281 C C . PRO A 1 172 ? 10.533 -1.545 37.000 1.00 25.53 172 PRO A C 1
ATOM 1283 O O . PRO A 1 172 ? 10.842 -2.394 36.162 1.00 25.53 172 PRO A O 1
ATOM 1286 N N . HIS A 1 173 ? 9.481 -0.747 36.842 1.00 28.73 173 HIS A N 1
ATOM 1287 C CA . HIS A 1 173 ? 8.772 -0.600 35.573 1.00 28.73 173 HIS A CA 1
ATOM 1288 C C . HIS A 1 173 ? 9.589 0.327 34.660 1.00 28.73 173 HIS A C 1
ATOM 1290 O O . HIS A 1 173 ? 10.092 1.355 35.115 1.00 28.73 173 HIS A O 1
ATOM 1296 N N . LYS A 1 174 ? 9.768 -0.077 33.393 1.00 30.64 174 LYS A N 1
ATOM 1297 C CA . LYS A 1 174 ? 10.562 0.617 32.363 1.00 30.64 174 LYS A CA 1
ATOM 1298 C C . LYS A 1 174 ? 10.264 2.122 32.349 1.00 30.64 174 LYS A C 1
ATOM 1300 O O . LYS A 1 174 ? 9.189 2.542 31.936 1.00 30.64 174 LYS A O 1
ATOM 1305 N N . LEU A 1 175 ? 11.247 2.917 32.763 1.00 29.55 175 LEU A N 1
ATOM 1306 C CA . LEU A 1 175 ? 11.270 4.359 32.559 1.00 29.55 175 LEU A CA 1
ATOM 1307 C C . LEU A 1 175 ? 11.650 4.658 31.105 1.00 29.55 175 LEU A C 1
ATOM 1309 O O . LEU A 1 175 ? 12.552 4.031 30.546 1.00 29.55 175 LEU A O 1
ATOM 1313 N N . ALA A 1 176 ? 10.936 5.617 30.517 1.00 28.28 176 ALA A N 1
ATOM 1314 C CA . ALA A 1 176 ? 11.243 6.213 29.227 1.00 28.28 176 ALA A CA 1
ATOM 1315 C C . ALA A 1 176 ? 12.684 6.749 29.213 1.00 28.28 176 ALA A C 1
ATOM 1317 O O . ALA A 1 176 ? 13.169 7.312 30.195 1.00 28.28 176 ALA A O 1
ATOM 1318 N N . ILE A 1 177 ? 13.373 6.532 28.096 1.00 29.78 177 ILE A N 1
ATOM 1319 C CA . ILE A 1 177 ? 14.767 6.923 27.894 1.00 29.78 177 ILE A CA 1
ATOM 1320 C C . ILE A 1 177 ? 14.865 8.454 27.899 1.00 29.78 177 ILE A C 1
ATOM 1322 O O . ILE A 1 177 ? 14.238 9.125 27.082 1.00 29.78 177 ILE A O 1
ATOM 1326 N N . ASN A 1 178 ? 15.678 8.985 28.815 1.00 24.50 178 ASN A N 1
ATOM 1327 C CA . ASN A 1 178 ? 16.107 10.380 28.843 1.00 24.50 178 ASN A CA 1
ATOM 1328 C C . ASN A 1 178 ? 16.829 10.745 27.541 1.00 24.50 178 ASN A C 1
ATOM 1330 O O . ASN A 1 178 ? 17.915 10.229 27.276 1.00 24.50 178 ASN A O 1
ATOM 1334 N N . VAL A 1 179 ? 16.287 11.708 26.799 1.00 27.08 179 VAL A N 1
ATOM 1335 C CA . VAL A 1 179 ? 17.082 12.574 25.925 1.00 27.08 179 VAL A CA 1
ATOM 1336 C C . VAL A 1 179 ? 16.623 14.008 26.177 1.00 27.08 179 VAL A C 1
ATOM 1338 O O . VAL A 1 179 ? 15.590 14.449 25.680 1.00 27.08 179 VAL A O 1
ATOM 1341 N N . GLU A 1 180 ? 17.374 14.726 27.010 1.00 29.69 180 GLU A N 1
ATOM 1342 C CA . GLU A 1 180 ? 17.292 16.183 27.089 1.00 29.69 180 GLU A CA 1
ATOM 1343 C C . GLU A 1 180 ? 17.801 16.757 25.761 1.00 29.69 180 GLU A C 1
ATOM 1345 O O . GLU A 1 180 ? 18.965 16.605 25.397 1.00 29.69 180 GLU A O 1
ATOM 1350 N N . GLY A 1 181 ? 16.904 17.384 25.007 1.00 25.38 181 GLY A N 1
ATOM 1351 C CA . GLY A 1 181 ? 17.213 17.995 23.720 1.00 25.38 181 GLY A CA 1
ATOM 1352 C C . GLY A 1 181 ? 15.949 18.560 23.098 1.00 25.38 181 GLY A C 1
ATOM 1353 O O . GLY A 1 181 ? 15.315 17.914 22.271 1.00 25.38 181 GLY A O 1
ATOM 1354 N N . GLY A 1 182 ? 15.549 19.751 23.546 1.00 25.02 182 GLY A N 1
ATOM 1355 C CA . GLY A 1 182 ? 14.350 20.429 23.070 1.00 25.02 182 GLY A CA 1
ATOM 1356 C C . GLY A 1 182 ? 14.381 20.680 21.562 1.00 25.02 182 GLY A C 1
ATOM 1357 O O . GLY A 1 182 ? 15.217 21.430 21.065 1.00 25.02 182 GLY A O 1
ATOM 1358 N N . PHE A 1 183 ? 13.418 20.100 20.852 1.00 22.75 183 PHE A N 1
ATOM 1359 C CA . PHE A 1 183 ? 12.905 20.638 19.599 1.00 22.75 183 PHE A CA 1
ATOM 1360 C C . PHE A 1 183 ? 11.572 21.308 19.931 1.00 22.75 183 PHE A C 1
ATOM 1362 O O . PHE A 1 183 ? 10.616 20.636 20.309 1.00 22.75 183 PHE A O 1
ATOM 1369 N N . GLN A 1 184 ? 11.503 22.636 19.825 1.00 23.77 184 GLN A N 1
ATOM 1370 C CA . GLN A 1 184 ? 10.211 23.315 19.750 1.00 23.77 184 GLN A CA 1
ATOM 1371 C C . GLN A 1 184 ? 9.569 22.909 18.422 1.00 23.77 184 GLN A C 1
ATOM 1373 O O . GLN A 1 184 ? 9.991 23.358 17.358 1.00 23.77 184 GLN A O 1
ATOM 1378 N N . ILE A 1 185 ? 8.589 22.015 18.492 1.00 28.09 185 ILE A N 1
ATOM 1379 C CA . ILE A 1 185 ? 7.686 21.718 17.386 1.00 28.09 185 ILE A CA 1
ATOM 1380 C C . ILE A 1 185 ? 6.497 22.655 17.581 1.00 28.09 185 ILE A C 1
ATOM 1382 O O . ILE A 1 185 ? 5.800 22.568 18.590 1.00 28.09 185 ILE A O 1
ATOM 1386 N N . GLU A 1 186 ? 6.322 23.605 16.663 1.00 25.05 186 GLU A N 1
ATOM 1387 C CA . GLU A 1 186 ? 5.143 24.466 16.656 1.00 25.05 186 GLU A CA 1
ATOM 1388 C C . GLU A 1 186 ? 3.867 23.623 16.510 1.00 25.05 186 GLU A C 1
ATOM 1390 O O . GLU A 1 186 ? 3.820 22.630 15.779 1.00 25.05 186 GLU A O 1
ATOM 1395 N N . GLU A 1 187 ? 2.837 24.036 17.246 1.00 29.64 187 GLU A N 1
ATOM 1396 C CA . GLU A 1 187 ? 1.525 23.406 17.364 1.00 29.64 187 GLU A CA 1
ATOM 1397 C C . GLU A 1 187 ? 0.775 23.392 16.023 1.00 29.64 187 GLU A C 1
ATOM 1399 O O . GLU A 1 187 ? -0.066 24.245 15.758 1.00 29.64 187 GLU A O 1
ATOM 1404 N N . ASN A 1 188 ? 1.062 22.410 15.165 1.00 25.88 188 ASN A N 1
ATOM 1405 C CA . ASN A 1 188 ? 0.095 21.893 14.191 1.00 25.88 188 ASN A CA 1
ATOM 1406 C C . ASN A 1 188 ? 0.458 20.493 13.661 1.00 25.88 188 ASN A C 1
ATOM 1408 O O . ASN A 1 188 ? 0.205 20.172 12.500 1.00 25.88 188 ASN A O 1
ATOM 1412 N N . SER A 1 189 ? 1.065 19.639 14.488 1.00 29.14 189 SER A N 1
ATOM 1413 C CA . SER A 1 189 ? 1.354 18.252 14.114 1.00 29.14 189 SER A CA 1
ATOM 1414 C C . SER A 1 189 ? 0.107 17.380 14.284 1.00 29.14 189 SER A C 1
ATOM 1416 O O . SER A 1 189 ? 0.008 16.545 15.186 1.00 29.14 189 SER A O 1
ATOM 1418 N N . GLY A 1 190 ? -0.862 17.578 13.388 1.00 26.94 190 GLY A N 1
ATOM 1419 C CA . GLY A 1 190 ? -1.627 16.440 12.903 1.00 26.94 190 GLY A CA 1
ATOM 1420 C C . GLY A 1 190 ? -0.626 15.434 12.346 1.00 26.94 190 GLY A C 1
ATOM 1421 O O . GLY A 1 190 ? 0.350 15.823 11.712 1.00 26.94 190 GLY A O 1
ATOM 1422 N N . ASP A 1 191 ? -0.835 14.158 12.629 1.00 30.09 191 ASP A N 1
ATOM 1423 C CA . ASP A 1 191 ? 0.035 13.051 12.233 1.00 30.09 191 ASP A CA 1
ATOM 1424 C C . ASP A 1 191 ? -0.080 12.750 10.722 1.00 30.09 191 ASP A C 1
ATOM 1426 O O . ASP A 1 191 ? -0.284 11.620 10.284 1.00 30.09 191 ASP A O 1
ATOM 1430 N N . ALA A 1 192 ? -0.010 13.804 9.914 1.00 26.83 192 ALA A N 1
ATOM 1431 C CA . ALA A 1 192 ? 0.427 13.749 8.544 1.00 26.83 192 ALA A CA 1
ATOM 1432 C C . ALA A 1 192 ? 1.950 13.857 8.593 1.00 26.83 192 ALA A C 1
ATOM 1434 O O . ALA A 1 192 ? 2.495 14.772 9.219 1.00 26.83 192 ALA A O 1
ATOM 1435 N N . CYS A 1 193 ? 2.654 12.962 7.895 1.00 29.28 193 CYS A N 1
ATOM 1436 C CA . CYS A 1 193 ? 3.984 13.306 7.408 1.00 29.28 193 CYS A CA 1
ATOM 1437 C C . CYS A 1 193 ? 3.919 14.756 6.904 1.00 29.28 193 CYS A C 1
ATOM 1439 O O . CYS A 1 193 ? 2.995 15.051 6.138 1.00 29.28 193 CYS A O 1
ATOM 1441 N N . PRO A 1 194 ? 4.817 15.666 7.332 1.00 26.14 194 PRO A N 1
ATOM 1442 C CA . PRO A 1 194 ? 4.770 17.032 6.840 1.00 26.14 194 PRO A CA 1
ATOM 1443 C C . PRO A 1 194 ? 4.725 16.951 5.315 1.00 26.14 194 PRO A C 1
ATOM 1445 O O . PRO A 1 194 ? 5.484 16.185 4.716 1.00 26.14 194 PRO A O 1
ATOM 1448 N N . GLU A 1 195 ? 3.785 17.662 4.687 1.00 29.50 195 GLU A N 1
ATOM 1449 C CA . GLU A 1 195 ? 3.512 17.584 3.241 1.00 29.50 195 GLU A CA 1
ATOM 1450 C C . GLU A 1 195 ? 4.793 17.757 2.397 1.00 29.50 195 GLU A C 1
ATOM 1452 O O . GLU A 1 195 ? 4.878 17.282 1.265 1.00 29.50 195 GLU A O 1
ATOM 1457 N N . THR A 1 196 ? 5.840 18.333 2.992 1.00 31.66 196 THR A N 1
ATOM 1458 C CA . THR A 1 196 ? 7.199 18.480 2.468 1.00 31.66 196 THR A CA 1
ATOM 1459 C C . THR A 1 196 ? 7.986 17.174 2.261 1.00 31.66 196 THR A C 1
ATOM 1461 O O . THR A 1 196 ? 8.929 17.187 1.474 1.00 31.66 196 THR A O 1
ATOM 1464 N N . LEU A 1 197 ? 7.615 16.048 2.887 1.00 34.97 197 LEU A N 1
ATOM 1465 C CA . LEU A 1 197 ? 8.222 14.719 2.661 1.00 34.97 197 LEU A CA 1
ATOM 1466 C C . LEU A 1 197 ? 7.373 13.804 1.763 1.00 34.97 197 LEU A C 1
ATOM 1468 O O . LEU A 1 197 ? 7.908 12.854 1.184 1.00 34.97 197 LEU A O 1
ATOM 1472 N N . SER A 1 198 ? 6.082 14.112 1.592 1.00 39.06 198 SER A N 1
ATOM 1473 C CA . SER A 1 198 ? 5.130 13.303 0.810 1.00 39.06 198 SER A CA 1
ATOM 1474 C C . SER A 1 198 ? 5.437 13.237 -0.697 1.00 39.06 198 SER A C 1
ATOM 1476 O O . SER A 1 198 ? 4.953 12.345 -1.386 1.00 39.06 198 SER A O 1
ATOM 1478 N N . ASN A 1 199 ? 6.304 14.122 -1.206 1.00 51.03 199 ASN A N 1
ATOM 1479 C CA . ASN A 1 199 ? 6.661 14.229 -2.627 1.00 51.03 199 ASN A CA 1
ATOM 1480 C C . ASN A 1 199 ? 8.073 13.718 -2.976 1.00 51.03 199 ASN A C 1
ATOM 1482 O O . ASN A 1 199 ? 8.584 13.997 -4.063 1.00 51.03 199 ASN A O 1
ATOM 1486 N N . THR A 1 200 ? 8.716 12.973 -2.072 1.00 67.25 200 THR A N 1
ATOM 1487 C CA . THR A 1 200 ? 10.097 12.504 -2.279 1.00 67.25 200 THR A CA 1
ATOM 1488 C C . THR A 1 200 ? 10.171 11.314 -3.234 1.00 67.25 200 THR A C 1
ATOM 1490 O O . THR A 1 200 ? 11.110 11.219 -4.017 1.00 67.25 200 THR A O 1
ATOM 1493 N N . PHE A 1 201 ? 9.179 10.421 -3.209 1.00 80.81 201 PHE A N 1
ATOM 1494 C CA . PHE A 1 201 ? 9.173 9.208 -4.026 1.00 80.81 201 PHE A CA 1
ATOM 1495 C C . PHE A 1 201 ? 8.167 9.294 -5.169 1.00 80.81 201 PHE A C 1
ATOM 1497 O O . PHE A 1 201 ? 7.077 9.848 -5.038 1.00 80.81 201 PHE A O 1
ATOM 1504 N N . VAL A 1 202 ? 8.542 8.715 -6.302 1.00 86.19 202 VAL A N 1
ATOM 1505 C CA . VAL A 1 202 ? 7.706 8.562 -7.487 1.00 86.19 202 VAL A CA 1
ATOM 1506 C C . VAL A 1 202 ? 7.375 7.100 -7.648 1.00 86.19 202 VAL A C 1
ATOM 1508 O O . VAL A 1 202 ? 8.258 6.248 -7.573 1.00 86.19 202 VAL A O 1
ATOM 1511 N N . TYR A 1 203 ? 6.104 6.839 -7.923 1.00 91.50 203 TYR A N 1
ATOM 1512 C CA . TYR A 1 203 ? 5.587 5.509 -8.174 1.00 91.50 203 TYR A CA 1
ATOM 1513 C C . TYR A 1 203 ? 5.064 5.413 -9.600 1.00 91.50 203 TYR A C 1
ATOM 1515 O O . TYR A 1 203 ? 4.359 6.304 -10.078 1.00 91.50 203 TYR A O 1
ATOM 1523 N N . SER A 1 204 ? 5.388 4.317 -10.275 1.00 94.94 204 SER A N 1
ATOM 1524 C CA . SER A 1 204 ? 4.868 4.012 -11.605 1.00 94.94 204 SER A CA 1
ATOM 1525 C C . SER A 1 204 ? 4.676 2.514 -11.798 1.00 94.94 204 SER A C 1
ATOM 1527 O O . SER A 1 204 ? 5.289 1.703 -11.106 1.00 94.94 204 SER A O 1
ATOM 1529 N N . LEU A 1 205 ? 3.820 2.123 -12.738 1.00 97.31 205 LEU A N 1
ATOM 1530 C CA . LEU A 1 205 ? 3.753 0.734 -13.178 1.00 97.31 205 LEU A CA 1
ATOM 1531 C C . LEU A 1 205 ? 4.844 0.502 -14.230 1.00 97.31 205 LEU A C 1
ATOM 1533 O O . LEU A 1 205 ? 4.780 1.069 -15.318 1.00 97.31 205 LEU A O 1
ATOM 1537 N N . ALA A 1 206 ? 5.812 -0.357 -13.926 1.00 97.19 206 ALA A N 1
ATOM 1538 C CA . ALA A 1 206 ? 6.795 -0.840 -14.882 1.00 97.19 206 ALA A CA 1
ATOM 1539 C C . ALA A 1 206 ? 6.283 -2.107 -15.581 1.00 97.19 206 ALA A C 1
ATOM 1541 O O . ALA A 1 206 ? 6.012 -3.135 -14.952 1.00 97.19 206 ALA A O 1
ATOM 1542 N N . LEU A 1 207 ? 6.174 -2.025 -16.906 1.00 97.19 207 LEU A N 1
ATOM 1543 C CA . LEU A 1 207 ? 5.838 -3.130 -17.794 1.00 97.19 207 LEU A CA 1
ATOM 1544 C C . LEU A 1 207 ? 7.089 -3.561 -18.564 1.00 97.19 207 LEU A C 1
ATOM 1546 O O . LEU A 1 207 ? 7.611 -2.818 -19.400 1.00 97.19 207 LEU A O 1
ATOM 1550 N N . LEU A 1 208 ? 7.546 -4.784 -18.306 1.00 96.06 208 LEU A N 1
ATOM 1551 C CA . LEU A 1 208 ? 8.663 -5.399 -19.024 1.00 96.06 208 LEU A CA 1
ATOM 1552 C C . LEU A 1 208 ? 8.204 -5.934 -20.386 1.00 96.06 208 LEU A C 1
ATOM 1554 O O . LEU A 1 208 ? 7.054 -6.367 -20.514 1.00 96.06 208 LEU A O 1
ATOM 1558 N N . PRO A 1 209 ? 9.081 -5.981 -21.401 1.00 95.00 209 PRO A N 1
ATOM 1559 C CA . PRO A 1 209 ? 8.764 -6.568 -22.700 1.00 95.00 209 PRO A CA 1
ATOM 1560 C C . PRO A 1 209 ? 8.588 -8.099 -22.607 1.00 95.00 209 PRO A C 1
ATOM 1562 O O . PRO A 1 209 ? 9.022 -8.715 -21.632 1.00 95.00 209 PRO A O 1
ATOM 1565 N N . PRO A 1 210 ? 7.977 -8.751 -23.616 1.00 93.50 210 PRO A N 1
ATOM 1566 C CA . PRO A 1 210 ? 7.883 -10.215 -23.666 1.00 93.50 210 PRO A CA 1
ATOM 1567 C C . PRO A 1 210 ? 9.252 -10.910 -23.732 1.00 93.50 210 PRO A C 1
ATOM 1569 O O . PRO A 1 210 ? 9.399 -12.040 -23.273 1.00 93.50 210 PRO A O 1
ATOM 1572 N N . VAL A 1 211 ? 10.246 -10.227 -24.307 1.00 93.62 211 VAL A N 1
ATOM 1573 C CA . VAL A 1 211 ? 11.643 -10.658 -24.371 1.00 93.62 211 VAL A CA 1
ATOM 1574 C C . VAL A 1 211 ? 12.504 -9.492 -23.904 1.00 93.62 211 VAL A C 1
ATOM 1576 O O . VAL A 1 211 ? 12.440 -8.414 -24.489 1.00 93.62 211 VAL A O 1
ATOM 1579 N N . LEU A 1 212 ? 13.278 -9.712 -22.846 1.00 91.50 212 LEU A N 1
ATOM 1580 C CA . LEU A 1 212 ? 14.240 -8.765 -22.299 1.00 91.50 212 LEU A CA 1
ATOM 1581 C C . LEU A 1 212 ? 15.636 -9.128 -22.804 1.00 91.50 212 LEU A C 1
ATOM 1583 O O . LEU A 1 212 ? 16.122 -10.238 -22.565 1.00 91.50 212 LEU A O 1
ATOM 1587 N N . GLU A 1 213 ? 16.290 -8.203 -23.493 1.00 91.38 213 GLU A N 1
ATOM 1588 C CA . GLU A 1 213 ? 17.643 -8.393 -24.004 1.00 91.38 213 GLU A CA 1
ATOM 1589 C C . GLU A 1 213 ? 18.662 -7.885 -22.987 1.00 91.38 213 GLU A C 1
ATOM 1591 O O . GLU A 1 213 ? 18.725 -6.689 -22.692 1.00 91.38 213 GLU A O 1
ATOM 1596 N N . LEU A 1 214 ? 19.483 -8.788 -22.445 1.00 85.44 214 LEU A N 1
ATOM 1597 C CA . LEU A 1 214 ? 20.573 -8.389 -21.566 1.00 85.44 214 LEU A CA 1
ATOM 1598 C C . LEU A 1 214 ? 21.845 -8.107 -22.367 1.00 85.44 214 LEU A C 1
ATOM 1600 O O . LEU A 1 214 ? 22.260 -8.948 -23.181 1.00 85.44 214 LEU A O 1
ATOM 1604 N N . PRO A 1 215 ? 22.529 -6.985 -22.078 1.00 80.56 215 PRO A N 1
ATOM 1605 C CA . PRO A 1 215 ? 23.865 -6.757 -22.595 1.00 80.56 215 PRO A CA 1
ATOM 1606 C C . PRO A 1 215 ? 24.802 -7.926 -22.232 1.00 80.56 215 PRO A C 1
ATOM 1608 O O . PRO A 1 215 ? 24.684 -8.500 -21.145 1.00 80.56 215 PRO A O 1
ATOM 1611 N N . PRO A 1 216 ? 25.747 -8.287 -23.118 1.00 69.19 216 PRO A N 1
ATOM 1612 C CA . PRO A 1 216 ? 26.548 -9.512 -23.010 1.00 69.19 216 PRO A CA 1
ATOM 1613 C C . PRO A 1 216 ? 27.431 -9.580 -21.755 1.00 69.19 216 PRO A C 1
ATOM 1615 O O . PRO A 1 216 ? 27.755 -10.670 -21.290 1.00 69.19 216 PRO A O 1
ATOM 1618 N N . THR A 1 217 ? 27.792 -8.432 -21.184 1.00 67.06 217 THR A N 1
ATOM 1619 C CA . THR A 1 217 ? 28.573 -8.320 -19.948 1.00 67.06 217 THR A CA 1
ATOM 1620 C C . THR A 1 217 ? 27.818 -7.474 -18.935 1.00 67.06 217 THR A C 1
ATOM 1622 O O . THR A 1 217 ? 27.552 -6.300 -19.184 1.00 67.06 217 THR A O 1
ATOM 1625 N N . SER A 1 218 ? 27.504 -8.063 -17.776 1.00 68.94 218 SER A N 1
ATOM 1626 C CA . SER A 1 218 ? 27.087 -7.292 -16.600 1.00 68.94 218 SER A CA 1
ATOM 1627 C C . SER A 1 218 ? 28.241 -6.397 -16.154 1.00 68.94 218 SER A C 1
ATOM 1629 O O . SER A 1 218 ? 29.384 -6.853 -16.099 1.00 68.94 218 SER A O 1
ATOM 1631 N N . TYR A 1 219 ? 27.950 -5.152 -15.781 1.00 65.38 219 TYR A N 1
ATOM 1632 C CA . TYR A 1 219 ? 28.962 -4.236 -15.252 1.00 65.38 219 TYR A CA 1
ATOM 1633 C C . TYR A 1 219 ? 29.661 -4.794 -13.996 1.00 65.38 219 TYR A C 1
ATOM 1635 O O . TYR A 1 219 ? 30.858 -4.580 -13.818 1.00 65.38 219 TYR A O 1
ATOM 1643 N N . ARG A 1 220 ? 28.976 -5.609 -13.175 1.00 64.06 220 ARG A N 1
ATOM 1644 C CA . ARG A 1 220 ? 29.591 -6.320 -12.035 1.00 64.06 220 ARG A CA 1
ATOM 1645 C C . ARG A 1 220 ? 30.638 -7.345 -12.476 1.00 64.06 220 ARG A C 1
ATOM 1647 O O . ARG A 1 220 ? 31.653 -7.517 -11.805 1.00 64.06 220 ARG A O 1
ATOM 1654 N N . SER A 1 221 ? 30.438 -7.980 -13.633 1.00 55.84 221 SER A N 1
ATOM 1655 C CA . SER A 1 221 ? 31.454 -8.848 -14.241 1.00 55.84 221 SER A CA 1
ATOM 1656 C C . SER A 1 221 ? 32.681 -8.050 -14.683 1.00 55.84 221 SER A C 1
ATOM 1658 O O . SER A 1 221 ? 33.788 -8.576 -14.615 1.00 55.84 221 SER A O 1
ATOM 1660 N N . THR A 1 222 ? 32.505 -6.794 -15.103 1.00 55.25 222 THR A N 1
ATOM 1661 C CA . THR A 1 222 ? 33.610 -5.889 -15.449 1.00 55.25 222 THR A CA 1
ATOM 1662 C C . THR A 1 222 ? 34.440 -5.528 -14.214 1.00 55.25 222 THR A C 1
ATOM 1664 O O . THR A 1 222 ? 35.664 -5.543 -14.295 1.00 55.25 222 THR A O 1
ATOM 1667 N N . TYR A 1 223 ? 33.804 -5.295 -13.058 1.00 52.78 223 TYR A N 1
ATOM 1668 C CA . TYR A 1 223 ? 34.503 -5.071 -11.783 1.00 52.78 223 TYR A CA 1
ATOM 1669 C C . TYR A 1 223 ? 35.318 -6.291 -11.332 1.00 52.78 223 TYR A C 1
ATOM 1671 O O . TYR A 1 223 ? 36.482 -6.150 -10.965 1.00 52.78 223 TYR A O 1
ATOM 1679 N N . LEU A 1 224 ? 34.733 -7.493 -11.390 1.00 53.03 224 LEU A N 1
ATOM 1680 C CA . LEU A 1 224 ? 35.410 -8.731 -10.978 1.00 53.03 224 LEU A CA 1
ATOM 1681 C C . LEU A 1 224 ? 36.531 -9.151 -11.943 1.00 53.03 224 LEU A C 1
ATOM 1683 O O . LEU A 1 224 ? 37.531 -9.719 -11.512 1.00 53.03 224 LEU A O 1
ATOM 1687 N N . ALA A 1 225 ? 36.389 -8.861 -13.240 1.00 49.91 225 ALA A N 1
ATOM 1688 C CA . ALA A 1 225 ? 37.427 -9.122 -14.238 1.00 49.91 225 ALA A CA 1
ATOM 1689 C C . ALA A 1 225 ? 38.605 -8.133 -14.152 1.00 49.91 225 ALA A C 1
ATOM 1691 O O . ALA A 1 225 ? 39.704 -8.446 -14.609 1.00 49.91 225 ALA A O 1
ATOM 1692 N N . ALA A 1 226 ? 38.408 -6.961 -13.542 1.00 50.66 226 ALA A N 1
ATOM 1693 C CA . ALA A 1 226 ? 39.409 -5.904 -13.425 1.00 50.66 226 ALA A CA 1
ATOM 1694 C C . ALA A 1 226 ? 40.387 -6.093 -12.246 1.00 50.66 226 ALA A C 1
ATOM 1696 O O . ALA A 1 226 ? 40.883 -5.125 -11.675 1.00 50.66 226 ALA A O 1
ATOM 1697 N N . ALA A 1 227 ? 40.738 -7.339 -11.911 1.00 49.59 227 ALA A N 1
ATOM 1698 C CA . ALA A 1 227 ? 41.803 -7.684 -10.959 1.00 49.59 227 ALA A CA 1
ATOM 1699 C C . ALA A 1 227 ? 43.234 -7.372 -11.486 1.00 49.59 227 ALA A C 1
ATOM 1701 O O . ALA A 1 227 ? 44.209 -8.023 -11.112 1.00 49.59 227 ALA A O 1
ATOM 1702 N N . SER A 1 228 ? 43.373 -6.379 -12.368 1.00 48.81 228 SER A N 1
ATOM 1703 C CA . SER A 1 228 ? 44.629 -5.826 -12.889 1.00 48.81 228 SER A CA 1
ATOM 1704 C C . SER A 1 228 ? 44.503 -4.297 -12.952 1.00 48.81 228 SER A C 1
ATOM 1706 O O . SER A 1 228 ? 43.377 -3.807 -13.016 1.00 48.81 228 SER A O 1
ATOM 1708 N N . PRO A 1 229 ? 45.621 -3.550 -12.861 1.00 52.12 229 PRO A N 1
ATOM 1709 C CA . PRO A 1 229 ? 45.743 -2.346 -12.037 1.00 52.12 229 PRO A CA 1
ATOM 1710 C C . PRO A 1 229 ? 44.553 -1.404 -12.230 1.00 52.12 229 PRO A C 1
ATOM 1712 O O . PRO A 1 229 ? 44.367 -0.891 -13.325 1.00 52.12 229 PRO A O 1
ATOM 1715 N N . ALA A 1 230 ? 43.768 -1.269 -11.154 1.00 50.91 230 ALA A N 1
ATOM 1716 C CA . ALA A 1 230 ? 42.573 -0.447 -10.963 1.00 50.91 230 ALA A CA 1
ATOM 1717 C C . ALA A 1 230 ? 41.876 0.030 -12.259 1.00 50.91 230 ALA A C 1
ATOM 1719 O O . ALA A 1 230 ? 42.380 0.949 -12.910 1.00 50.91 230 ALA A O 1
ATOM 1720 N N . PRO A 1 231 ? 40.687 -0.500 -12.614 1.00 57.81 231 PRO A N 1
ATOM 1721 C CA . PRO A 1 231 ? 39.893 0.141 -13.653 1.00 57.81 231 PRO A CA 1
ATOM 1722 C C . PRO A 1 231 ? 39.656 1.593 -13.225 1.00 57.81 231 PRO A C 1
ATOM 1724 O O . PRO A 1 231 ? 39.360 1.849 -12.056 1.00 57.81 231 PRO A O 1
ATOM 1727 N N . ASP A 1 232 ? 39.807 2.539 -14.153 1.00 69.62 232 ASP A N 1
ATOM 1728 C CA . ASP A 1 232 ? 39.390 3.919 -13.920 1.00 69.62 232 ASP A CA 1
ATOM 1729 C C . ASP A 1 232 ? 37.946 3.879 -13.396 1.00 69.62 232 ASP A C 1
ATOM 1731 O O . ASP A 1 232 ? 37.045 3.383 -14.081 1.00 69.62 232 ASP A O 1
ATOM 1735 N N . ALA A 1 233 ? 37.736 4.324 -12.152 1.00 67.06 233 ALA A N 1
ATOM 1736 C CA . ALA A 1 233 ? 36.433 4.288 -11.492 1.00 67.06 233 ALA A CA 1
ATOM 1737 C C . ALA A 1 233 ? 35.361 4.972 -12.358 1.00 67.06 233 ALA A C 1
ATOM 1739 O O . ALA A 1 233 ? 34.208 4.538 -12.384 1.00 67.06 233 ALA A O 1
ATOM 1740 N N . GLN A 1 234 ? 35.771 5.965 -13.154 1.00 71.19 234 GLN A N 1
ATOM 1741 C CA . GLN A 1 234 ? 34.921 6.649 -14.116 1.00 71.19 234 GLN A CA 1
ATOM 1742 C C . GLN A 1 234 ? 34.494 5.749 -15.283 1.00 71.19 234 GLN A C 1
ATOM 1744 O O . GLN A 1 234 ? 33.342 5.796 -15.721 1.00 71.19 234 GLN A O 1
ATOM 1749 N N . ALA A 1 235 ? 35.397 4.913 -15.797 1.00 75.19 235 ALA A N 1
ATOM 1750 C CA . ALA A 1 235 ? 35.091 3.972 -16.871 1.00 75.19 235 ALA A CA 1
ATOM 1751 C C . ALA A 1 235 ? 34.136 2.869 -16.394 1.00 75.19 235 ALA A C 1
ATOM 1753 O O . ALA A 1 235 ? 33.221 2.488 -17.128 1.00 75.19 235 ALA A O 1
ATOM 1754 N N . ALA A 1 236 ? 34.308 2.394 -15.157 1.00 72.19 236 ALA A N 1
ATOM 1755 C CA . ALA A 1 236 ? 33.424 1.402 -14.555 1.00 72.19 236 ALA A CA 1
ATOM 1756 C C . ALA A 1 236 ? 32.015 1.969 -14.292 1.00 72.19 236 ALA A C 1
ATOM 1758 O O . ALA A 1 236 ? 31.029 1.340 -14.679 1.00 72.19 236 ALA A O 1
ATOM 1759 N N . ALA A 1 237 ? 31.920 3.193 -13.758 1.00 73.56 237 ALA A N 1
ATOM 1760 C CA . ALA A 1 237 ? 30.649 3.894 -13.570 1.00 73.56 237 ALA A CA 1
ATOM 1761 C C . ALA A 1 237 ? 29.917 4.129 -14.902 1.00 73.56 237 ALA A C 1
ATOM 1763 O O . ALA A 1 237 ? 28.727 3.849 -15.023 1.00 73.56 237 ALA A O 1
ATOM 1764 N N . LYS A 1 238 ? 30.639 4.546 -15.950 1.00 80.12 238 LYS A N 1
ATOM 1765 C CA . LYS A 1 238 ? 30.065 4.727 -17.292 1.00 80.12 238 LYS A CA 1
ATOM 1766 C C . LYS A 1 238 ? 29.574 3.411 -17.904 1.00 80.12 238 LYS A C 1
ATOM 1768 O O . LYS A 1 238 ? 28.555 3.392 -18.597 1.00 80.12 238 LYS A O 1
ATOM 1773 N N . ALA A 1 239 ? 30.294 2.311 -17.679 1.00 80.31 239 ALA A N 1
ATOM 1774 C CA . ALA A 1 239 ? 29.876 0.987 -18.136 1.00 80.31 239 ALA A CA 1
ATOM 1775 C C . ALA A 1 239 ? 28.607 0.513 -17.410 1.00 80.31 239 ALA A C 1
ATOM 1777 O O . ALA A 1 239 ? 27.711 -0.025 -18.062 1.00 80.31 239 ALA A O 1
ATOM 1778 N N . GLN A 1 240 ? 28.513 0.754 -16.097 1.00 82.50 240 GLN A N 1
ATOM 1779 C CA . GLN A 1 240 ? 27.303 0.515 -15.309 1.00 82.50 240 GLN A CA 1
ATOM 1780 C C . GLN A 1 240 ? 26.123 1.325 -15.847 1.00 82.50 240 GLN A C 1
ATOM 1782 O O . GLN A 1 240 ? 25.121 0.738 -16.240 1.00 82.50 240 GLN A O 1
ATOM 1787 N N . GLU A 1 241 ? 26.278 2.640 -15.982 1.00 83.06 241 GLU A N 1
ATOM 1788 C CA . GLU A 1 241 ? 25.232 3.536 -16.486 1.00 83.06 241 GLU A CA 1
ATOM 1789 C C . GLU A 1 241 ? 24.738 3.121 -17.883 1.00 83.06 241 GLU A C 1
ATOM 1791 O O . GLU A 1 241 ? 23.540 3.086 -18.161 1.00 83.06 241 GLU A O 1
ATOM 1796 N N . THR A 1 242 ? 25.665 2.759 -18.777 1.00 85.69 242 THR A N 1
ATOM 1797 C CA . THR A 1 242 ? 25.328 2.297 -20.133 1.00 85.69 242 THR A CA 1
ATOM 1798 C C . THR A 1 242 ? 24.523 0.999 -20.093 1.00 85.69 242 THR A C 1
ATOM 1800 O O . THR A 1 242 ? 23.568 0.840 -20.857 1.00 85.69 242 THR A O 1
ATOM 1803 N N . TRP A 1 243 ? 24.897 0.074 -19.205 1.00 87.75 243 TRP A N 1
ATOM 1804 C CA . TRP A 1 243 ? 24.187 -1.186 -19.009 1.00 87.75 243 TRP A CA 1
ATOM 1805 C C . TRP A 1 243 ? 22.776 -0.944 -18.461 1.00 87.75 243 TRP A C 1
ATOM 1807 O O . TRP A 1 243 ? 21.806 -1.422 -19.049 1.00 87.75 243 TRP A O 1
ATOM 1817 N N . GLU A 1 244 ? 22.652 -0.144 -17.402 1.00 87.69 244 GLU A N 1
ATOM 1818 C CA . GLU A 1 244 ? 21.382 0.191 -16.749 1.00 87.69 244 GLU A CA 1
ATOM 1819 C C . GLU A 1 244 ? 20.419 0.875 -17.724 1.00 87.69 244 GLU A C 1
ATOM 1821 O O . GLU A 1 244 ? 19.303 0.394 -17.930 1.00 87.69 244 GLU A O 1
ATOM 1826 N N . LYS A 1 245 ? 20.876 1.916 -18.435 1.00 87.56 245 LYS A N 1
ATOM 1827 C CA . LYS A 1 245 ? 20.087 2.592 -19.479 1.00 87.56 245 LYS A CA 1
ATOM 1828 C C . LYS A 1 245 ? 19.638 1.638 -20.583 1.00 87.56 245 LYS A C 1
ATOM 1830 O O . LYS A 1 245 ? 18.518 1.757 -21.076 1.00 87.56 245 LYS A O 1
ATOM 1835 N N . SER A 1 246 ? 20.488 0.691 -20.985 1.00 89.44 246 SER A N 1
ATOM 1836 C CA . SER A 1 246 ? 20.133 -0.300 -22.008 1.00 89.44 246 SER A CA 1
ATOM 1837 C C . SER A 1 246 ? 18.988 -1.212 -21.566 1.00 89.44 246 SER A C 1
ATOM 1839 O O . SER A 1 246 ? 18.192 -1.624 -22.410 1.00 89.44 246 SER A O 1
ATOM 1841 N N . VAL A 1 247 ? 18.902 -1.545 -20.276 1.00 90.50 247 VAL A N 1
ATOM 1842 C CA . VAL A 1 247 ? 17.790 -2.332 -19.728 1.00 90.50 247 VAL A CA 1
ATOM 1843 C C . VAL A 1 247 ? 16.557 -1.443 -19.576 1.00 90.50 247 VAL A C 1
ATOM 1845 O O . VAL A 1 247 ? 15.516 -1.771 -20.136 1.00 90.50 247 VAL A O 1
ATOM 1848 N N . LEU A 1 248 ? 16.679 -0.283 -18.919 1.00 92.06 248 LEU A N 1
ATOM 1849 C CA . LEU A 1 248 ? 15.561 0.634 -18.647 1.00 92.06 248 LEU A CA 1
ATOM 1850 C C . LEU A 1 248 ? 14.806 1.066 -19.911 1.00 92.06 248 LEU A C 1
ATOM 1852 O O . LEU A 1 248 ? 13.582 1.119 -19.893 1.00 92.06 248 LEU A O 1
ATOM 1856 N N . ARG A 1 249 ? 15.503 1.296 -21.032 1.00 92.44 249 ARG A N 1
ATOM 1857 C CA . ARG A 1 249 ? 14.876 1.668 -22.320 1.00 92.44 249 ARG A CA 1
ATOM 1858 C C . ARG A 1 249 ? 13.949 0.607 -22.904 1.00 92.44 249 ARG A C 1
ATOM 1860 O O . ARG A 1 249 ? 13.154 0.922 -23.785 1.00 92.44 249 ARG A O 1
ATOM 1867 N N . GLN A 1 250 ? 14.077 -0.643 -22.468 1.00 93.88 250 GLN A N 1
ATOM 1868 C CA . GLN A 1 250 ? 13.201 -1.729 -22.905 1.00 93.88 250 GLN A CA 1
ATOM 1869 C C . GLN A 1 250 ? 11.904 -1.788 -22.084 1.00 93.88 250 GLN A C 1
ATOM 1871 O O . GLN A 1 250 ? 10.939 -2.413 -22.524 1.00 93.88 250 GLN A O 1
ATOM 1876 N N . LEU A 1 251 ? 11.873 -1.161 -20.903 1.00 95.19 251 LEU A N 1
ATOM 1877 C CA . LEU A 1 251 ? 10.721 -1.131 -20.007 1.00 95.19 251 LEU A CA 1
ATOM 1878 C C . LEU A 1 251 ? 9.817 0.062 -20.338 1.00 95.19 251 LEU A C 1
ATOM 1880 O O . LEU A 1 251 ? 10.272 1.109 -20.796 1.00 95.19 251 LEU A O 1
ATOM 1884 N N . LYS A 1 252 ? 8.519 -0.090 -20.072 1.00 96.06 252 LYS A N 1
ATOM 1885 C CA . LYS A 1 252 ? 7.549 1.011 -20.125 1.00 96.06 252 LYS A CA 1
ATOM 1886 C C . LYS A 1 252 ? 7.159 1.404 -18.708 1.00 96.06 252 LYS A C 1
ATOM 1888 O O . LYS A 1 252 ? 6.722 0.543 -17.951 1.00 96.06 252 LYS A O 1
ATOM 1893 N N . PHE A 1 253 ? 7.267 2.687 -18.384 1.00 95.69 253 PHE A N 1
ATOM 1894 C CA . PHE A 1 253 ? 6.870 3.246 -17.092 1.00 95.69 253 PHE A CA 1
ATOM 1895 C C . PHE A 1 253 ? 5.565 4.012 -17.262 1.00 95.69 253 PHE A C 1
ATOM 1897 O O . PHE A 1 253 ? 5.494 4.955 -18.049 1.00 95.69 253 PHE A O 1
ATOM 1904 N N . LEU A 1 254 ? 4.522 3.581 -16.560 1.00 95.88 254 LEU A N 1
ATOM 1905 C CA . LEU A 1 254 ? 3.158 4.059 -16.756 1.00 95.88 254 LEU A CA 1
ATOM 1906 C C . LEU A 1 254 ? 2.633 4.756 -15.505 1.00 95.88 254 LEU A C 1
ATOM 1908 O O . LEU A 1 254 ? 2.835 4.288 -14.381 1.00 95.88 254 LEU A O 1
ATOM 1912 N N . GLN A 1 255 ? 1.913 5.853 -15.709 1.00 93.00 255 GLN A N 1
ATOM 1913 C CA . GLN A 1 255 ? 1.193 6.549 -14.649 1.00 93.00 255 GLN A CA 1
ATOM 1914 C C . GLN A 1 255 ? 0.096 5.637 -14.072 1.00 93.00 255 GLN A C 1
ATOM 1916 O O . GLN A 1 255 ? -0.763 5.142 -14.805 1.00 93.00 255 GLN A O 1
ATOM 1921 N N . ILE A 1 256 ? 0.103 5.420 -12.752 1.00 93.38 256 ILE A N 1
ATOM 1922 C CA . ILE A 1 256 ? -0.777 4.450 -12.062 1.00 93.38 256 ILE A CA 1
ATOM 1923 C C . ILE A 1 256 ? -2.270 4.803 -12.204 1.00 93.38 256 ILE A C 1
ATOM 1925 O O . ILE A 1 256 ? -3.132 3.928 -12.189 1.00 93.38 256 ILE A O 1
ATOM 1929 N N . ASN A 1 257 ? -2.607 6.076 -12.382 1.00 91.19 257 ASN A N 1
ATOM 1930 C CA . ASN A 1 257 ? -3.982 6.523 -12.621 1.00 91.19 257 ASN A CA 1
ATOM 1931 C C . ASN A 1 257 ? -4.501 6.204 -14.039 1.00 91.19 257 ASN A C 1
ATOM 1933 O O . ASN A 1 257 ? -5.709 6.263 -14.253 1.00 91.19 257 ASN A O 1
ATOM 1937 N N . THR A 1 258 ? -3.627 5.862 -14.992 1.00 92.31 258 THR A N 1
ATOM 1938 C CA . THR A 1 258 ? -4.012 5.557 -16.385 1.00 92.31 258 THR A CA 1
ATOM 1939 C C . THR A 1 258 ? -4.188 4.065 -16.666 1.00 92.31 258 THR A C 1
ATOM 1941 O O . THR A 1 258 ? -4.670 3.697 -17.735 1.00 92.31 258 THR A O 1
ATOM 1944 N N . VAL A 1 259 ? -3.810 3.185 -15.731 1.00 94.00 259 VAL A N 1
ATOM 1945 C CA . VAL A 1 259 ? -3.833 1.725 -15.928 1.00 94.00 259 VAL A CA 1
ATOM 1946 C C . VAL A 1 259 ? -5.176 1.108 -15.497 1.00 94.00 259 VAL A C 1
ATOM 1948 O O . VAL A 1 259 ? -5.947 1.749 -14.781 1.00 94.00 259 VAL A O 1
ATOM 1951 N N . PRO A 1 260 ? -5.494 -0.140 -15.904 1.00 95.75 260 PRO A N 1
ATOM 1952 C CA . PRO A 1 260 ? -6.719 -0.815 -15.483 1.00 95.75 260 PRO A CA 1
ATOM 1953 C C . PRO A 1 260 ? -6.897 -0.862 -13.962 1.00 95.75 260 PRO A C 1
ATOM 1955 O O . PRO A 1 260 ? -5.934 -1.066 -13.225 1.00 95.75 260 PRO A O 1
ATOM 1958 N N . GLU A 1 261 ? -8.152 -0.780 -13.516 1.00 92.50 261 GLU A N 1
ATOM 1959 C CA . GLU A 1 261 ? -8.539 -0.698 -12.102 1.00 92.50 261 GLU A CA 1
ATOM 1960 C C . GLU A 1 261 ? -7.868 -1.743 -11.207 1.00 92.50 261 GLU A C 1
ATOM 1962 O O . GLU A 1 261 ? -7.338 -1.414 -10.153 1.00 92.50 261 GLU A O 1
ATOM 1967 N N . ALA A 1 262 ? -7.831 -3.000 -11.654 1.00 92.75 262 ALA A N 1
ATOM 1968 C CA . ALA A 1 262 ? -7.216 -4.084 -10.895 1.00 92.75 262 ALA A CA 1
ATOM 1969 C C . ALA A 1 262 ? -5.708 -3.866 -10.660 1.00 92.75 262 ALA A C 1
ATOM 1971 O O . ALA A 1 262 ? -5.203 -4.169 -9.582 1.00 92.75 262 ALA A O 1
ATOM 1972 N N . LEU A 1 263 ? -4.990 -3.310 -11.645 1.00 95.62 263 LEU A N 1
ATOM 1973 C CA . LEU A 1 263 ? -3.566 -2.987 -11.503 1.00 95.62 263 LEU A CA 1
ATOM 1974 C C . LEU A 1 263 ? -3.367 -1.739 -10.653 1.00 95.62 263 LEU A C 1
ATOM 1976 O O . LEU A 1 263 ? -2.465 -1.712 -9.822 1.00 95.62 263 LEU A O 1
ATOM 1980 N N . ARG A 1 264 ? -4.233 -0.734 -10.820 1.00 94.00 264 ARG A N 1
ATOM 1981 C CA . ARG A 1 264 ? -4.229 0.464 -9.982 1.00 94.00 264 ARG A CA 1
ATOM 1982 C C . ARG A 1 264 ? -4.404 0.098 -8.509 1.00 94.00 264 ARG A C 1
ATOM 1984 O O . ARG A 1 264 ? -3.620 0.558 -7.685 1.00 94.00 264 ARG A O 1
ATOM 1991 N N . ALA A 1 265 ? -5.366 -0.771 -8.202 1.00 90.25 265 ALA A N 1
ATOM 1992 C CA . ALA A 1 265 ? -5.604 -1.263 -6.852 1.00 90.25 265 ALA A CA 1
ATOM 1993 C C . ALA A 1 265 ? -4.403 -2.052 -6.305 1.00 90.25 265 ALA A C 1
ATOM 1995 O O . ALA A 1 265 ? -3.967 -1.810 -5.185 1.00 90.25 265 ALA A O 1
ATOM 1996 N N . ALA A 1 266 ? -3.802 -2.939 -7.106 1.00 94.25 266 ALA A N 1
ATOM 1997 C CA . ALA A 1 266 ? -2.603 -3.672 -6.696 1.00 94.25 266 ALA A CA 1
ATOM 1998 C C . ALA A 1 266 ? -1.408 -2.740 -6.410 1.00 94.25 266 ALA A C 1
ATOM 2000 O O . ALA A 1 266 ? -0.714 -2.916 -5.412 1.00 94.25 266 ALA A O 1
ATOM 2001 N N . CYS A 1 267 ? -1.190 -1.716 -7.241 1.00 94.25 267 CYS A N 1
ATOM 2002 C CA . CYS A 1 267 ? -0.156 -0.710 -7.005 1.00 94.25 267 CYS A CA 1
ATOM 2003 C C . CYS A 1 267 ? -0.429 0.109 -5.737 1.00 94.25 267 CYS A C 1
ATOM 2005 O O . CYS A 1 267 ? 0.480 0.279 -4.930 1.00 94.25 267 CYS A O 1
ATOM 2007 N N . GLN A 1 268 ? -1.660 0.590 -5.543 1.00 89.75 268 GLN A N 1
ATOM 2008 C CA . GLN A 1 268 ? -2.040 1.351 -4.347 1.00 89.75 268 GLN A CA 1
ATOM 2009 C C . GLN A 1 268 ? -1.872 0.518 -3.076 1.00 89.75 268 GLN A C 1
ATOM 2011 O O . GLN A 1 268 ? -1.273 0.999 -2.118 1.00 89.75 268 GLN A O 1
ATOM 2016 N N . ALA A 1 269 ? -2.268 -0.757 -3.116 1.00 87.38 269 ALA A N 1
ATOM 2017 C CA . ALA A 1 269 ? -2.065 -1.686 -2.014 1.00 87.38 269 ALA A CA 1
ATOM 2018 C C . ALA A 1 269 ? -0.604 -1.773 -1.597 1.00 87.38 269 ALA A C 1
ATOM 2020 O O . ALA A 1 269 ? -0.320 -1.717 -0.411 1.00 87.38 269 ALA A O 1
ATOM 2021 N N . LEU A 1 270 ? 0.325 -1.857 -2.554 1.00 88.94 270 LEU A N 1
ATOM 2022 C CA . LEU A 1 270 ? 1.762 -1.893 -2.274 1.00 88.94 270 LEU A CA 1
ATOM 2023 C C . LEU A 1 270 ? 2.305 -0.560 -1.753 1.00 88.94 270 LEU A C 1
ATOM 2025 O O . LEU A 1 270 ? 3.140 -0.554 -0.845 1.00 88.94 270 LEU A O 1
ATOM 2029 N N . ILE A 1 271 ? 1.840 0.565 -2.301 1.00 87.50 271 ILE A N 1
ATOM 2030 C CA . ILE A 1 271 ? 2.253 1.911 -1.875 1.00 87.50 271 ILE A CA 1
ATOM 2031 C C . ILE A 1 271 ? 1.847 2.153 -0.421 1.00 87.50 271 ILE A C 1
ATOM 2033 O O . ILE A 1 271 ? 2.677 2.583 0.381 1.00 87.50 271 ILE A O 1
ATOM 2037 N N . GLU A 1 272 ? 0.616 1.803 -0.068 1.00 82.62 272 GLU A N 1
ATOM 2038 C CA . GLU A 1 272 ? 0.047 2.000 1.268 1.00 82.62 272 GLU A CA 1
ATOM 2039 C C . GLU A 1 272 ? 0.423 0.878 2.240 1.00 82.62 272 GLU A C 1
ATOM 2041 O O . GLU A 1 272 ? 0.322 1.062 3.449 1.00 82.62 272 GLU A O 1
ATOM 2046 N N . HIS A 1 273 ? 0.915 -0.257 1.726 1.00 79.69 273 HIS A N 1
ATOM 2047 C CA . HIS A 1 273 ? 1.190 -1.448 2.525 1.00 79.69 273 HIS A CA 1
ATOM 2048 C C . HIS A 1 273 ? 2.076 -1.164 3.734 1.00 79.69 273 HIS A C 1
ATOM 2050 O O . HIS A 1 273 ? 3.172 -0.605 3.593 1.00 79.69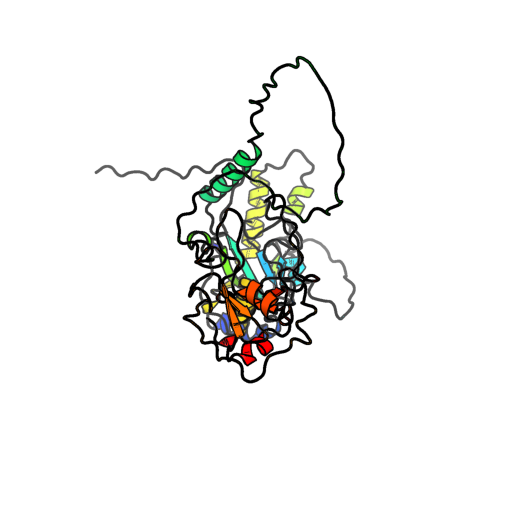 273 HIS A O 1
ATOM 2056 N N . ARG A 1 274 ? 1.628 -1.622 4.899 1.00 68.88 274 ARG A N 1
ATOM 2057 C CA . ARG A 1 274 ? 2.422 -1.688 6.123 1.00 68.88 274 ARG A CA 1
ATOM 2058 C C . ARG A 1 274 ? 2.674 -3.162 6.418 1.00 68.88 274 ARG A C 1
ATOM 2060 O O . ARG A 1 274 ? 1.762 -3.871 6.829 1.00 68.88 274 ARG A O 1
ATOM 2067 N N . GLY A 1 275 ? 3.869 -3.639 6.073 1.00 52.91 275 GLY A N 1
ATOM 2068 C CA . GLY A 1 275 ? 4.139 -5.069 5.950 1.00 52.91 275 GLY A CA 1
ATOM 2069 C C . GLY A 1 275 ? 4.829 -5.735 7.129 1.00 52.91 275 GLY A C 1
ATOM 2070 O O . GLY A 1 275 ? 5.579 -5.114 7.878 1.00 52.91 275 GLY A O 1
ATOM 2071 N N . PHE A 1 276 ? 4.592 -7.048 7.215 1.00 39.06 276 PHE A N 1
ATOM 2072 C CA . PHE A 1 276 ? 5.302 -8.023 8.040 1.00 39.06 276 PHE A CA 1
ATOM 2073 C C . PHE A 1 276 ? 6.717 -8.252 7.469 1.00 39.06 276 PHE A C 1
ATOM 2075 O O . PHE A 1 276 ? 6.897 -9.083 6.579 1.00 39.06 276 PHE A O 1
ATOM 2082 N N . GLY A 1 277 ? 7.702 -7.492 7.960 1.00 38.28 277 GLY A N 1
ATOM 2083 C CA . GLY A 1 277 ? 9.126 -7.860 8.013 1.00 38.28 277 GLY A CA 1
ATOM 2084 C C . GLY A 1 277 ? 9.976 -7.811 6.728 1.00 38.28 277 GLY A C 1
ATOM 2085 O O . GLY A 1 277 ? 9.600 -8.291 5.664 1.00 38.28 277 GLY A O 1
ATOM 2086 N N . GLY A 1 278 ? 11.211 -7.316 6.881 1.00 29.94 278 GLY A N 1
ATOM 2087 C CA . GLY A 1 278 ? 12.318 -7.534 5.942 1.00 29.94 278 GLY A CA 1
ATOM 2088 C C . GLY A 1 278 ? 13.384 -6.435 5.976 1.00 29.94 278 GLY A C 1
ATOM 2089 O O . GLY A 1 278 ? 13.468 -5.643 5.046 1.00 29.94 278 GLY A O 1
ATOM 2090 N N . GLY A 1 279 ? 14.179 -6.376 7.052 1.00 33.16 279 GLY A N 1
ATOM 2091 C CA . GLY A 1 279 ? 15.272 -5.413 7.243 1.00 33.16 279 GLY A CA 1
ATOM 2092 C C . GLY A 1 279 ? 16.323 -5.396 6.112 1.00 33.16 279 GLY A C 1
ATOM 2093 O O . GLY A 1 279 ? 16.676 -6.442 5.584 1.00 33.16 279 GLY A O 1
ATOM 2094 N N . ALA A 1 280 ? 16.913 -4.262 5.732 1.00 30.77 280 ALA A N 1
ATOM 2095 C CA . ALA A 1 280 ? 16.159 -3.052 5.455 1.00 30.77 280 ALA A CA 1
ATOM 2096 C C . ALA A 1 280 ? 16.721 -1.700 5.902 1.00 30.77 280 ALA A C 1
ATOM 2098 O O . ALA A 1 280 ? 16.168 -0.695 5.474 1.00 30.77 280 ALA A O 1
ATOM 2099 N N . ALA A 1 281 ? 17.763 -1.674 6.736 1.00 33.75 281 ALA A N 1
ATOM 2100 C CA . ALA A 1 281 ? 18.351 -0.496 7.374 1.00 33.75 281 ALA A CA 1
ATOM 2101 C C . ALA A 1 281 ? 18.041 0.861 6.696 1.00 33.75 281 ALA A C 1
ATOM 2103 O O . ALA A 1 281 ? 18.806 1.345 5.860 1.00 33.75 281 ALA A O 1
ATOM 2104 N N . SER A 1 282 ? 16.980 1.543 7.145 1.00 29.77 282 SER A N 1
ATOM 2105 C CA . SER A 1 282 ? 17.107 2.986 7.303 1.00 29.77 282 SER A CA 1
ATOM 2106 C C . SER A 1 282 ? 18.103 3.154 8.435 1.00 29.77 282 SER A C 1
ATOM 2108 O O . SER A 1 282 ? 17.805 2.810 9.579 1.00 29.77 282 SER A O 1
ATOM 2110 N N . THR A 1 283 ? 19.317 3.585 8.116 1.00 32.34 283 THR A N 1
ATOM 2111 C CA . THR A 1 283 ? 20.337 3.913 9.106 1.00 32.34 283 THR A CA 1
ATOM 2112 C C . THR A 1 283 ? 19.858 5.111 9.928 1.00 32.34 283 THR A C 1
ATOM 2114 O O . THR A 1 283 ? 20.212 6.256 9.678 1.00 32.34 283 THR A O 1
ATOM 2117 N N . ALA A 1 284 ? 19.005 4.826 10.902 1.00 28.20 284 ALA A N 1
ATOM 2118 C CA . ALA A 1 284 ? 18.770 5.597 12.099 1.00 28.20 284 ALA A CA 1
ATOM 2119 C C . ALA A 1 284 ? 18.845 4.582 13.242 1.00 28.20 284 ALA A C 1
ATOM 2121 O O . ALA A 1 284 ? 18.070 3.634 13.346 1.00 28.20 284 ALA A O 1
ATOM 2122 N N . ILE A 1 285 ? 19.901 4.742 14.022 1.00 30.98 285 ILE A N 1
ATOM 2123 C CA . ILE A 1 285 ? 20.328 3.914 15.140 1.00 30.98 285 ILE A CA 1
ATOM 2124 C C . ILE A 1 285 ? 19.156 3.656 16.106 1.00 30.98 285 ILE A C 1
ATOM 2126 O O . ILE A 1 285 ? 18.588 4.594 16.654 1.00 30.98 285 ILE A O 1
ATOM 2130 N N . GLY A 1 286 ? 18.854 2.379 16.371 1.00 31.25 286 GLY A N 1
ATOM 2131 C CA . GLY A 1 286 ? 18.260 1.954 17.645 1.00 31.25 286 GLY A CA 1
ATOM 2132 C C . GLY A 1 286 ? 16.752 1.701 17.716 1.00 31.25 286 GLY A C 1
ATOM 2133 O O . GLY A 1 286 ? 16.253 1.532 18.827 1.00 31.25 286 GLY A O 1
ATOM 2134 N N . ALA A 1 287 ? 16.020 1.613 16.604 1.00 32.59 287 ALA A N 1
ATOM 2135 C CA . ALA A 1 287 ? 14.660 1.077 16.645 1.00 32.59 287 ALA A CA 1
ATOM 2136 C C . ALA A 1 287 ? 14.723 -0.452 16.544 1.00 32.59 287 ALA A C 1
ATOM 2138 O O . ALA A 1 287 ? 14.993 -1.013 15.485 1.00 32.59 287 ALA A O 1
ATOM 2139 N N . TRP A 1 288 ? 14.492 -1.143 17.659 1.00 40.19 288 TRP A N 1
ATOM 2140 C CA . TRP A 1 288 ? 13.971 -2.503 17.593 1.00 40.19 288 TRP A CA 1
ATOM 2141 C C . TRP A 1 288 ? 12.612 -2.392 16.894 1.00 40.19 288 TRP A C 1
ATOM 2143 O O . TRP A 1 288 ? 11.620 -2.085 17.548 1.00 40.19 288 TRP A O 1
ATOM 2153 N N . GLU A 1 289 ? 12.569 -2.515 15.566 1.00 43.69 289 GLU A N 1
ATOM 2154 C CA . GLU A 1 289 ? 11.300 -2.596 14.846 1.00 43.69 289 GLU A CA 1
ATOM 2155 C C . GLU A 1 289 ? 10.651 -3.918 15.239 1.00 43.69 289 GLU A C 1
ATOM 2157 O O . GLU A 1 289 ? 11.074 -5.003 14.834 1.00 43.69 289 GLU A O 1
ATOM 2162 N N . GLU A 1 290 ? 9.676 -3.815 16.136 1.00 51.97 290 GLU A N 1
ATOM 2163 C CA . GLU A 1 290 ? 8.851 -4.930 16.548 1.00 51.97 290 GLU A CA 1
ATOM 2164 C C . GLU A 1 290 ? 8.099 -5.433 15.316 1.00 51.97 290 GLU A C 1
ATOM 2166 O O . GLU A 1 290 ? 7.320 -4.712 14.697 1.00 51.97 290 GLU A O 1
ATOM 2171 N N . GLU A 1 291 ? 8.403 -6.666 14.918 1.00 62.62 291 GLU A N 1
ATOM 2172 C CA . GLU A 1 291 ? 7.728 -7.349 13.823 1.00 62.62 291 GLU A CA 1
ATOM 2173 C C . GLU A 1 291 ? 6.214 -7.324 14.081 1.00 62.62 291 GLU A C 1
ATOM 2175 O O . GLU A 1 291 ? 5.740 -7.920 15.052 1.00 62.62 291 GLU A O 1
ATOM 2180 N N . LEU A 1 292 ? 5.476 -6.604 13.228 1.00 73.38 292 LEU A N 1
ATOM 2181 C CA . LEU A 1 292 ? 4.016 -6.498 13.269 1.00 73.38 292 LEU A CA 1
ATOM 2182 C C . LEU A 1 292 ? 3.415 -7.897 13.230 1.00 73.38 292 LEU A C 1
ATOM 2184 O O . LEU A 1 292 ? 3.554 -8.571 12.222 1.00 73.38 292 LEU A O 1
ATOM 2188 N N . LYS A 1 293 ? 2.738 -8.352 14.283 1.00 85.06 293 LYS A N 1
ATOM 2189 C CA . LYS A 1 293 ? 2.157 -9.705 14.333 1.00 85.06 293 LYS A CA 1
ATOM 2190 C C . LYS A 1 293 ? 0.638 -9.666 14.224 1.00 85.06 293 LYS A C 1
ATOM 2192 O O . LYS A 1 293 ? 0.026 -8.719 14.714 1.00 85.06 293 LYS A O 1
ATOM 2197 N N . PRO A 1 294 ? 0.007 -10.697 13.634 1.00 90.44 294 PRO A N 1
ATOM 2198 C CA . PRO A 1 294 ? -1.436 -10.870 13.735 1.00 90.44 294 PRO A CA 1
ATOM 2199 C C . PRO A 1 294 ? -1.854 -10.949 15.202 1.00 90.44 294 PRO A C 1
ATOM 2201 O O . PRO A 1 294 ? -1.271 -11.724 15.963 1.00 90.44 294 PRO A O 1
ATOM 2204 N N . SER A 1 295 ? -2.853 -10.162 15.591 1.00 93.19 295 SER A N 1
ATOM 2205 C CA . SER A 1 295 ? -3.342 -10.157 16.967 1.00 93.19 295 SER A CA 1
ATOM 2206 C C . SER A 1 295 ? -3.986 -11.491 17.338 1.00 93.19 295 SER A C 1
ATOM 2208 O O . SER A 1 295 ? -4.807 -12.033 16.589 1.00 93.19 295 SER A O 1
ATOM 2210 N N . ARG A 1 296 ? -3.707 -11.977 18.553 1.00 94.75 296 ARG A N 1
ATOM 2211 C CA . ARG A 1 296 ? -4.414 -13.132 19.139 1.00 94.75 296 ARG A CA 1
ATOM 2212 C C . ARG A 1 296 ? -5.905 -12.868 19.374 1.00 94.75 296 ARG A C 1
ATOM 2214 O O . ARG A 1 296 ? -6.689 -13.815 19.432 1.00 94.75 296 ARG A O 1
ATOM 2221 N N . TYR A 1 297 ? -6.294 -11.600 19.502 1.00 95.88 297 TYR A N 1
ATOM 2222 C CA . TYR A 1 297 ? -7.664 -11.176 19.789 1.00 95.88 297 TYR A CA 1
ATOM 2223 C C . TYR A 1 297 ? -8.508 -11.003 18.522 1.00 95.88 297 TYR A C 1
ATOM 2225 O O . TYR A 1 297 ? -9.730 -11.057 18.607 1.00 95.88 297 TYR A O 1
ATOM 2233 N N . ALA A 1 298 ? -7.886 -10.874 17.345 1.00 94.56 298 ALA A N 1
ATOM 2234 C CA . ALA A 1 298 ? -8.587 -10.591 16.092 1.00 94.56 298 ALA A CA 1
ATOM 2235 C C . ALA A 1 298 ? -9.559 -11.699 15.647 1.00 94.56 298 ALA A C 1
ATOM 2237 O O . ALA A 1 298 ? -10.570 -11.419 15.019 1.00 94.56 298 ALA A O 1
ATOM 2238 N N . ALA A 1 299 ? -9.277 -12.972 15.935 1.00 94.19 299 ALA A N 1
ATOM 2239 C CA . ALA A 1 299 ? -10.132 -14.072 15.472 1.00 94.19 299 ALA A CA 1
ATOM 2240 C C . ALA A 1 299 ? -11.443 -14.213 16.264 1.00 94.19 299 ALA A C 1
ATOM 2242 O O . ALA A 1 299 ? -12.425 -14.727 15.739 1.00 94.19 299 ALA A O 1
ATOM 2243 N N . ASN A 1 300 ? -11.447 -13.794 17.531 1.00 93.81 300 ASN A N 1
ATOM 2244 C CA . ASN A 1 300 ? -12.580 -13.948 18.446 1.00 93.81 300 ASN A CA 1
ATOM 2245 C C . ASN A 1 300 ? -12.940 -12.607 19.097 1.00 93.81 300 ASN A C 1
ATOM 2247 O O . ASN A 1 300 ? -13.324 -12.572 20.267 1.00 93.81 300 ASN A O 1
ATOM 2251 N N . LEU A 1 301 ? -12.756 -11.505 18.364 1.00 96.06 301 LEU A N 1
ATOM 2252 C CA . LEU A 1 301 ? -13.041 -10.173 18.874 1.00 96.06 301 LEU A CA 1
ATOM 2253 C C . LEU A 1 301 ? -14.546 -10.046 19.146 1.00 96.06 301 LEU A C 1
ATOM 2255 O O . LEU A 1 301 ? -15.374 -10.241 18.257 1.00 96.06 301 LEU A O 1
ATOM 2259 N N . GLU A 1 302 ? -14.912 -9.728 20.386 1.00 94.81 302 GLU A N 1
ATOM 2260 C CA . GLU A 1 302 ? -16.311 -9.521 20.752 1.00 94.81 302 GLU A CA 1
ATOM 2261 C C . GLU A 1 302 ? -16.759 -8.128 20.309 1.00 94.81 302 GLU A C 1
ATOM 2263 O O . GLU A 1 302 ? -16.362 -7.132 20.907 1.00 94.81 302 GLU A O 1
ATOM 2268 N N . GLN A 1 303 ? -17.625 -8.054 19.298 1.00 97.19 303 GLN A N 1
ATOM 2269 C CA . GLN A 1 303 ? -18.262 -6.797 18.916 1.00 97.19 303 GLN A CA 1
ATOM 2270 C C . GLN A 1 303 ? -19.635 -6.652 19.580 1.00 97.19 303 GLN A C 1
ATOM 2272 O O . GLN A 1 303 ? -20.516 -7.504 19.432 1.00 97.19 303 GLN A O 1
ATOM 2277 N N . VAL A 1 304 ? -19.825 -5.560 20.322 1.00 96.12 304 VAL A N 1
ATOM 2278 C CA . VAL A 1 304 ? -21.058 -5.257 21.056 1.00 96.12 304 VAL A CA 1
ATOM 2279 C C . VAL A 1 304 ? -22.219 -5.105 20.060 1.00 96.12 304 VAL A C 1
ATOM 2281 O O . VAL A 1 304 ? -22.073 -4.411 19.048 1.00 96.12 304 VAL A O 1
ATOM 2284 N N . PRO A 1 305 ? -23.383 -5.742 20.301 1.00 94.00 305 PRO A N 1
ATOM 2285 C CA . PRO A 1 305 ? -24.531 -5.633 19.405 1.00 94.00 305 PRO A CA 1
ATOM 2286 C C . PRO A 1 305 ? -25.097 -4.208 19.391 1.00 94.00 305 PRO A C 1
ATOM 2288 O O . PRO A 1 305 ? -25.043 -3.507 20.394 1.00 94.00 305 PRO A O 1
ATOM 2291 N N . GLN A 1 306 ? -25.720 -3.820 18.272 1.00 90.44 306 GLN A N 1
ATOM 2292 C CA . GLN A 1 306 ? -26.234 -2.458 18.029 1.00 90.44 306 GLN A CA 1
ATOM 2293 C C . GLN A 1 306 ? -25.130 -1.381 18.085 1.00 90.44 306 GLN A C 1
ATOM 2295 O O . GLN A 1 306 ? -25.204 -0.460 18.901 1.00 90.44 306 GLN A O 1
ATOM 2300 N N . PRO A 1 307 ? -24.106 -1.490 17.221 1.00 89.62 307 PRO A N 1
ATOM 2301 C CA . PRO A 1 307 ? -22.986 -0.560 17.222 1.00 89.62 307 PRO A CA 1
ATOM 2302 C C . PRO A 1 307 ? -23.413 0.859 16.826 1.00 89.62 307 PRO A C 1
ATOM 2304 O O . PRO A 1 307 ? -24.362 1.033 16.049 1.00 89.62 307 PRO A O 1
ATOM 2307 N N . PRO A 1 308 ? -22.689 1.890 17.296 1.00 91.06 308 PRO A N 1
ATOM 2308 C CA . PRO A 1 308 ? -22.812 3.221 16.725 1.00 91.06 308 PRO A CA 1
ATOM 2309 C C . PRO A 1 308 ? -22.364 3.200 15.257 1.00 91.06 308 PRO A C 1
ATOM 2311 O O . PRO A 1 308 ? -21.374 2.560 14.904 1.00 91.06 308 PRO A O 1
ATOM 2314 N N . LEU A 1 309 ? -23.081 3.928 14.398 1.00 91.69 309 LEU A N 1
ATOM 2315 C CA . LEU A 1 309 ? -22.629 4.154 13.028 1.00 91.69 309 LEU A CA 1
ATOM 2316 C C . LEU A 1 309 ? -21.525 5.206 13.032 1.00 91.69 309 LEU A C 1
ATOM 2318 O O . LEU A 1 309 ? -21.733 6.332 13.492 1.00 91.69 309 LEU A O 1
ATOM 2322 N N . VAL A 1 310 ? -20.370 4.845 12.489 1.00 89.81 310 VAL A N 1
ATOM 2323 C CA . VAL A 1 310 ? -19.222 5.740 12.383 1.00 89.81 310 VAL A CA 1
ATOM 2324 C C . VAL A 1 310 ? -19.170 6.285 10.960 1.00 89.81 310 VAL A C 1
ATOM 2326 O O . VAL A 1 310 ? -18.994 5.546 9.994 1.00 89.81 310 VAL A O 1
ATOM 2329 N N . GLY A 1 311 ? -19.370 7.599 10.829 1.00 83.38 311 GLY A N 1
ATOM 2330 C CA . GLY A 1 311 ? -19.275 8.296 9.546 1.00 83.38 311 GLY A CA 1
ATOM 2331 C C . GLY A 1 311 ? -17.841 8.332 8.994 1.00 83.38 311 GLY A C 1
ATOM 2332 O O . GLY A 1 311 ? -16.898 8.003 9.711 1.00 83.38 311 GLY A O 1
ATOM 2333 N N . PRO A 1 312 ? -17.649 8.755 7.732 1.00 79.06 312 PRO A N 1
ATOM 2334 C CA . PRO A 1 312 ? -16.331 8.796 7.094 1.00 79.06 312 PRO A CA 1
ATOM 2335 C C . PRO A 1 312 ? -15.440 9.964 7.551 1.00 79.06 312 PRO A C 1
ATOM 2337 O O . PRO A 1 312 ? -14.249 9.951 7.262 1.00 79.06 312 PRO A O 1
ATOM 2340 N N . THR A 1 313 ? -15.999 10.988 8.205 1.00 81.12 313 THR A N 1
ATOM 2341 C CA . THR A 1 313 ? -15.295 12.213 8.628 1.00 81.12 313 THR A CA 1
ATOM 2342 C C . THR A 1 313 ? -15.856 12.748 9.950 1.00 81.12 313 THR A C 1
ATOM 2344 O O . THR A 1 313 ? -16.802 12.190 10.507 1.00 81.12 313 THR A O 1
ATOM 2347 N N . ASP A 1 314 ? -15.279 13.853 10.439 1.00 83.81 314 ASP A N 1
ATOM 2348 C CA . ASP A 1 314 ? -15.769 14.642 11.584 1.00 83.81 314 ASP A CA 1
ATOM 2349 C C . ASP A 1 314 ? -15.766 13.909 12.932 1.00 83.81 314 ASP A C 1
ATOM 2351 O O . ASP A 1 314 ? -16.517 14.246 13.853 1.00 83.81 314 ASP A O 1
ATOM 2355 N N . TRP A 1 315 ? -14.875 12.928 13.074 1.00 92.69 315 TRP A N 1
ATOM 2356 C CA . TRP A 1 315 ? -14.673 12.213 14.326 1.00 92.69 315 TRP A CA 1
ATOM 2357 C C . TRP A 1 315 ? -14.166 13.136 15.428 1.00 92.69 315 TRP A C 1
ATOM 2359 O O . TRP A 1 315 ? -13.363 14.049 15.204 1.00 92.69 315 TRP A O 1
ATOM 2369 N N . ARG A 1 316 ? -14.621 12.865 16.650 1.00 94.75 316 ARG A N 1
ATOM 2370 C CA . ARG A 1 316 ? -14.199 13.577 17.852 1.00 94.75 316 ARG A CA 1
ATOM 2371 C C . ARG A 1 316 ? -13.996 12.594 18.987 1.00 94.75 316 ARG A C 1
ATOM 2373 O O . ARG A 1 316 ? -14.762 11.644 19.120 1.00 94.75 316 ARG A O 1
ATOM 2380 N N . CYS A 1 317 ? -12.994 12.854 19.818 1.00 95.44 317 CYS A N 1
ATOM 2381 C CA . CYS A 1 317 ? -12.831 12.157 21.087 1.00 95.44 317 CYS A CA 1
ATOM 2382 C C . CYS A 1 317 ? -14.097 12.342 21.937 1.00 95.44 317 CYS A C 1
ATOM 2384 O O . CYS A 1 317 ? -14.524 13.478 22.157 1.00 95.44 317 CYS A O 1
ATOM 2386 N N . ALA A 1 318 ? -14.664 11.241 22.426 1.00 94.94 318 ALA A N 1
ATOM 2387 C CA . ALA A 1 318 ? -15.894 11.245 23.213 1.00 94.94 318 ALA A CA 1
ATOM 2388 C C . ALA A 1 318 ? -15.750 11.942 24.581 1.00 94.94 318 ALA A C 1
ATOM 2390 O O . ALA A 1 318 ? -16.754 12.375 25.140 1.00 94.94 318 ALA A O 1
ATOM 2391 N N . ASP A 1 319 ? -14.526 12.072 25.108 1.00 94.62 319 ASP A N 1
ATOM 2392 C CA . ASP A 1 319 ? -14.252 12.766 26.376 1.00 94.62 319 ASP A CA 1
ATOM 2393 C C . ASP A 1 319 ? -13.916 14.251 26.141 1.00 94.62 319 ASP A C 1
ATOM 2395 O O . ASP A 1 319 ? -14.663 15.141 26.539 1.00 94.62 319 ASP A O 1
ATOM 2399 N N . CYS A 1 320 ? -12.827 14.547 25.420 1.00 93.06 320 CYS A N 1
ATOM 2400 C CA . CYS A 1 320 ? -12.319 15.921 25.304 1.00 93.06 320 CYS A CA 1
ATOM 2401 C C . CYS A 1 320 ? -12.625 16.644 23.989 1.00 93.06 320 CYS A C 1
ATOM 2403 O O . CYS A 1 320 ? -12.184 17.777 23.804 1.00 93.06 320 CYS A O 1
ATOM 2405 N N . GLY A 1 321 ? -13.306 16.003 23.036 1.00 93.00 321 GLY A N 1
ATOM 2406 C CA . GLY A 1 321 ? -13.674 16.625 21.760 1.00 93.00 321 GLY A CA 1
ATOM 2407 C C . GLY A 1 321 ? -12.526 16.853 20.766 1.00 93.00 321 GLY A C 1
ATOM 2408 O O . GLY A 1 321 ? -12.744 17.509 19.745 1.00 93.00 321 GLY A O 1
ATOM 2409 N N . ALA A 1 322 ? -11.326 16.318 21.034 1.00 90.75 322 ALA A N 1
ATOM 2410 C CA . ALA A 1 322 ? -10.182 16.380 20.119 1.00 90.75 322 ALA A CA 1
ATOM 2411 C C . ALA A 1 322 ? -10.539 15.809 18.736 1.00 90.75 322 ALA A C 1
ATOM 2413 O O . ALA A 1 322 ? -11.319 14.865 18.651 1.00 90.75 322 ALA A O 1
ATOM 2414 N N . THR A 1 323 ? -9.962 16.361 17.668 1.00 89.62 323 THR A N 1
ATOM 2415 C CA . THR A 1 323 ? -10.226 15.968 16.265 1.00 89.62 323 THR A CA 1
ATOM 2416 C C . THR A 1 323 ? -9.034 15.290 15.587 1.00 89.62 323 THR A C 1
ATOM 2418 O O . THR A 1 323 ? -9.096 14.975 14.405 1.00 89.62 323 THR A O 1
ATOM 2421 N N . ALA A 1 324 ? -7.932 15.094 16.311 1.00 87.69 324 ALA A N 1
ATOM 2422 C CA . ALA A 1 324 ? -6.698 14.495 15.814 1.00 87.69 324 ALA A CA 1
ATOM 2423 C C . ALA A 1 324 ? -6.210 13.407 16.777 1.00 87.69 324 ALA A C 1
ATOM 2425 O O . ALA A 1 324 ? -6.582 13.407 17.952 1.00 87.69 324 ALA A O 1
ATOM 2426 N N . ASN A 1 325 ? -5.376 12.490 16.270 1.00 89.81 325 ASN A N 1
ATOM 2427 C CA . ASN A 1 325 ? -4.893 11.314 17.003 1.00 89.81 325 ASN A CA 1
ATOM 2428 C C . ASN A 1 325 ? -6.048 10.526 17.652 1.00 89.81 325 ASN A C 1
ATOM 2430 O O . ASN A 1 325 ? -6.083 10.323 18.867 1.00 89.81 325 ASN A O 1
ATOM 2434 N N . LEU A 1 326 ? -7.029 10.151 16.829 1.00 94.56 326 LEU A N 1
ATOM 2435 C CA . LEU A 1 326 ? -8.240 9.464 17.262 1.00 94.56 326 LEU A CA 1
ATOM 2436 C C . LEU A 1 326 ? -8.161 7.972 16.973 1.00 94.56 326 LEU A C 1
ATOM 2438 O O . LEU A 1 326 ? -7.691 7.555 15.916 1.00 94.56 326 LEU A O 1
ATOM 2442 N N . TRP A 1 327 ? -8.672 7.189 17.911 1.00 96.50 327 TRP A N 1
ATOM 2443 C CA . TRP A 1 327 ? -8.660 5.739 17.874 1.00 96.50 327 TRP A CA 1
ATOM 2444 C C . TRP A 1 327 ? -10.067 5.214 18.119 1.00 96.50 327 TRP A C 1
ATOM 2446 O O . TRP A 1 327 ? -10.723 5.617 19.081 1.00 96.50 327 TRP A O 1
ATOM 2456 N N . LEU A 1 328 ? -10.518 4.336 17.231 1.00 97.44 328 LEU A N 1
ATOM 2457 C CA . LEU A 1 328 ? -11.797 3.645 17.296 1.00 97.44 328 LEU A CA 1
ATOM 2458 C C . LEU A 1 328 ? -11.591 2.276 17.942 1.00 97.44 328 LEU A C 1
ATOM 2460 O O . LEU A 1 328 ? -10.784 1.485 17.457 1.00 97.44 328 LEU A O 1
ATOM 2464 N N . ASN A 1 329 ? -12.336 1.976 19.000 1.00 97.94 329 ASN A N 1
ATOM 2465 C CA . ASN A 1 329 ? -12.363 0.640 19.575 1.00 97.94 329 ASN A CA 1
ATOM 2466 C C . ASN A 1 329 ? -13.175 -0.311 18.687 1.00 97.94 329 ASN A C 1
ATOM 2468 O O . ASN A 1 329 ? -14.347 -0.060 18.405 1.00 97.94 329 ASN A O 1
ATOM 2472 N N . LEU A 1 330 ? -12.553 -1.413 18.260 1.00 97.56 330 LEU A N 1
ATOM 2473 C CA . LEU A 1 330 ? -13.155 -2.364 17.324 1.00 97.56 330 LEU A CA 1
ATOM 2474 C C . LEU A 1 330 ? -14.248 -3.239 17.962 1.00 97.56 330 LEU A C 1
ATOM 2476 O O . LEU A 1 330 ? -14.946 -3.947 17.242 1.00 97.56 330 LEU A O 1
ATOM 2480 N N . SER A 1 331 ? -14.432 -3.187 19.284 1.00 97.50 331 SER A N 1
ATOM 2481 C CA . SER A 1 331 ? -15.466 -3.949 19.995 1.00 97.50 331 SER A CA 1
ATOM 2482 C C . SER A 1 331 ? -16.772 -3.165 20.128 1.00 97.50 331 SER A C 1
ATOM 2484 O O . SER A 1 331 ? -17.838 -3.677 19.800 1.00 97.50 331 SER A O 1
ATOM 2486 N N . ASP A 1 332 ? -16.723 -1.914 20.584 1.00 96.81 332 ASP A N 1
ATOM 2487 C CA . ASP A 1 332 ? -17.925 -1.144 20.946 1.00 96.81 332 ASP A CA 1
ATOM 2488 C C . ASP A 1 332 ? -18.083 0.194 20.212 1.00 96.81 332 ASP A C 1
ATOM 2490 O O . ASP A 1 332 ? -19.114 0.856 20.343 1.00 96.81 332 ASP A O 1
ATOM 2494 N N . GLY A 1 333 ? -17.100 0.575 19.398 1.00 96.38 333 GLY A N 1
ATOM 2495 C CA . GLY A 1 333 ? -17.149 1.784 18.586 1.00 96.38 333 GLY A CA 1
ATOM 2496 C C . GLY A 1 333 ? -16.812 3.064 19.348 1.00 96.38 333 GLY A C 1
ATOM 2497 O O . GLY A 1 333 ? -17.069 4.157 18.839 1.00 96.38 333 GLY A O 1
ATOM 2498 N N . TYR A 1 334 ? -16.241 2.966 20.553 1.00 97.12 334 TYR A N 1
ATOM 2499 C CA . TYR A 1 334 ? -15.772 4.139 21.286 1.00 97.12 334 TYR A CA 1
ATOM 2500 C C . TYR A 1 334 ? -14.645 4.855 20.528 1.00 97.12 334 TYR A C 1
ATOM 2502 O O . TYR A 1 334 ? -13.660 4.229 20.136 1.00 97.12 334 TYR A O 1
ATOM 2510 N N . ILE A 1 335 ? -14.767 6.176 20.353 1.00 97.50 335 ILE A N 1
ATOM 2511 C CA . ILE A 1 335 ? -13.734 7.016 19.733 1.00 97.50 335 ILE A CA 1
ATOM 2512 C C . ILE A 1 335 ? -13.035 7.836 20.817 1.00 97.50 335 ILE A C 1
ATOM 2514 O O . ILE A 1 335 ? -13.615 8.762 21.389 1.00 97.50 335 ILE A O 1
ATOM 2518 N N . GLY A 1 336 ? -11.766 7.524 21.072 1.00 96.56 336 GLY A N 1
ATOM 2519 C CA . GLY A 1 336 ? -10.933 8.198 22.068 1.00 96.56 336 GLY A CA 1
ATOM 2520 C C . GLY A 1 336 ? -9.677 8.823 21.466 1.00 96.56 336 GLY A C 1
ATOM 2521 O O . GLY A 1 336 ? -9.181 8.379 20.433 1.00 96.56 336 GLY A O 1
ATOM 2522 N N . CYS A 1 337 ? -9.135 9.853 22.115 1.00 95.12 337 CYS A N 1
ATOM 2523 C CA . CYS A 1 337 ? -7.806 10.361 21.778 1.00 95.12 337 CYS A CA 1
ATOM 2524 C C . CYS A 1 337 ? -6.704 9.391 22.238 1.00 95.12 337 CYS A C 1
ATOM 2526 O O . CYS A 1 337 ? -6.870 8.656 23.219 1.00 95.12 337 CYS A O 1
ATOM 2528 N N . GLY A 1 338 ? -5.590 9.393 21.504 1.00 92.31 338 GLY A N 1
ATOM 2529 C CA . GLY A 1 338 ? -4.448 8.510 21.728 1.00 92.31 338 GLY A CA 1
ATOM 2530 C C . GLY A 1 338 ? -3.686 8.784 23.025 1.00 92.31 338 GLY A C 1
ATOM 2531 O O . GLY A 1 338 ? -3.919 9.781 23.709 1.00 92.31 338 GLY A O 1
ATOM 2532 N N . ARG A 1 339 ? -2.762 7.871 23.352 1.00 90.94 339 ARG A N 1
ATOM 2533 C CA . ARG A 1 339 ? -1.957 7.900 24.582 1.00 90.94 339 ARG A CA 1
ATOM 2534 C C . ARG A 1 339 ? -1.126 9.183 24.721 1.00 90.94 339 ARG A C 1
ATOM 2536 O O . ARG A 1 339 ? -0.781 9.839 23.732 1.00 90.94 339 ARG A O 1
ATOM 2543 N N . LYS A 1 340 ? -0.782 9.522 25.960 1.00 87.69 340 LYS A N 1
ATOM 2544 C CA . LYS A 1 340 ? 0.139 10.606 26.304 1.00 87.69 340 LYS A CA 1
ATOM 2545 C C . LYS A 1 340 ? 1.586 10.182 26.048 1.00 87.69 340 LYS A C 1
ATOM 2547 O O . LYS A 1 340 ? 2.027 9.129 26.500 1.00 87.69 340 LYS A O 1
ATOM 2552 N N . LEU A 1 341 ? 2.342 11.030 25.356 1.00 77.62 341 LEU A N 1
ATOM 2553 C CA . LEU A 1 341 ? 3.775 10.869 25.119 1.00 77.62 341 LEU A CA 1
ATOM 2554 C C . LEU A 1 341 ? 4.533 11.858 26.012 1.00 77.62 341 LEU A C 1
ATOM 2556 O O . LEU A 1 341 ? 4.387 13.079 25.901 1.00 77.62 341 LEU A O 1
ATOM 2560 N N . TYR A 1 342 ? 5.348 11.337 26.930 1.00 66.44 342 TYR A N 1
ATOM 2561 C CA . TYR A 1 342 ? 6.122 12.170 27.850 1.00 66.44 342 TYR A CA 1
ATOM 2562 C C . TYR A 1 342 ? 7.089 13.082 27.081 1.00 66.44 342 TYR A C 1
ATOM 2564 O O . TYR A 1 342 ? 7.913 12.612 26.306 1.00 66.44 342 TYR A O 1
ATOM 2572 N N . GLY A 1 343 ? 6.969 14.397 27.290 1.00 64.06 343 GLY A N 1
ATOM 2573 C CA . GLY A 1 343 ? 7.830 15.411 26.667 1.00 64.06 343 GLY A CA 1
ATOM 2574 C C . GLY A 1 343 ? 7.448 15.831 25.241 1.00 64.06 343 GLY A C 1
ATOM 2575 O O . GLY A 1 343 ? 7.977 16.828 24.765 1.00 64.06 343 GLY A O 1
ATOM 2576 N N . VAL A 1 344 ? 6.517 15.127 24.586 1.00 65.06 344 VAL A N 1
ATOM 2577 C CA . VAL A 1 344 ? 6.095 15.406 23.195 1.00 65.06 344 VAL A CA 1
ATOM 2578 C C . VAL A 1 344 ? 4.633 15.872 23.113 1.00 65.06 344 VAL A C 1
ATOM 2580 O O . VAL A 1 344 ? 4.242 16.518 22.147 1.00 65.06 344 VAL A O 1
ATOM 2583 N N . GLY A 1 345 ? 3.822 15.602 24.141 1.00 70.56 345 GLY A N 1
ATOM 2584 C CA . GLY A 1 345 ? 2.395 15.939 24.165 1.00 70.56 345 GLY A CA 1
ATOM 2585 C C . GLY A 1 345 ? 1.512 14.710 23.936 1.00 70.56 345 GLY A C 1
ATOM 2586 O O . GLY A 1 345 ? 1.883 13.597 24.294 1.00 70.56 345 GLY A O 1
ATOM 2587 N N . GLY A 1 346 ? 0.314 14.889 23.382 1.00 78.00 346 GLY A N 1
ATOM 2588 C CA . GLY A 1 346 ? -0.676 13.812 23.247 1.00 78.00 346 GLY A CA 1
ATOM 2589 C C . GLY A 1 346 ? -1.532 13.614 24.502 1.00 78.00 346 GLY A C 1
ATOM 2590 O O . GLY A 1 346 ? -1.557 14.463 25.393 1.00 78.00 346 GLY A O 1
ATOM 2591 N N . GLY A 1 347 ? -2.249 12.493 24.571 1.00 84.50 347 GLY A N 1
ATOM 2592 C CA . GLY A 1 347 ? -3.242 12.266 25.616 1.00 84.50 347 GLY A CA 1
ATOM 2593 C C . GLY A 1 347 ? -4.531 13.057 25.389 1.00 84.50 347 GLY A C 1
ATOM 2594 O O . GLY A 1 347 ? -4.907 13.415 24.270 1.00 84.50 347 GLY A O 1
ATOM 2595 N N . CYS A 1 348 ? -5.251 13.291 26.476 1.00 88.75 348 CYS A N 1
ATOM 2596 C CA . CYS A 1 348 ? -6.495 14.045 26.498 1.00 88.75 348 CYS A CA 1
ATOM 2597 C C . CYS A 1 348 ? -6.220 15.559 26.515 1.00 88.75 348 CYS A C 1
ATOM 2599 O O . CYS A 1 348 ? -5.190 15.995 27.027 1.00 88.75 348 CYS A O 1
ATOM 2601 N N . ALA A 1 349 ? -7.126 16.379 25.966 1.00 84.62 349 ALA A N 1
ATOM 2602 C CA . ALA A 1 349 ? -6.906 17.831 25.841 1.00 84.62 349 ALA A CA 1
ATOM 2603 C C . ALA A 1 349 ? -6.759 18.552 27.198 1.00 84.62 349 ALA A C 1
ATOM 2605 O O . ALA A 1 349 ? -6.207 19.643 27.275 1.00 84.62 349 ALA A O 1
ATOM 2606 N N . ASP A 1 350 ? -7.233 17.927 28.274 1.00 83.69 350 ASP A N 1
ATOM 2607 C CA . ASP A 1 350 ? -7.092 18.378 29.661 1.00 83.69 350 ASP A CA 1
ATOM 2608 C C . ASP A 1 350 ? -5.793 17.886 30.339 1.00 83.69 350 ASP A C 1
ATOM 2610 O O . ASP A 1 350 ? -5.604 18.072 31.541 1.00 83.69 350 ASP A O 1
ATOM 2614 N N . GLY A 1 351 ? -4.890 17.249 29.586 1.00 84.19 351 GLY A N 1
ATOM 2615 C CA . GLY A 1 351 ? -3.593 16.761 30.055 1.00 84.19 351 GLY A CA 1
ATOM 2616 C C . GLY A 1 351 ? -3.623 15.389 30.737 1.00 84.19 351 GLY A C 1
ATOM 2617 O O . GLY A 1 351 ? -2.556 14.904 31.149 1.00 84.19 351 GLY A O 1
ATOM 2618 N N . ARG A 1 352 ? -4.802 14.756 30.849 1.00 91.00 352 ARG A N 1
ATOM 2619 C CA . ARG A 1 352 ? -4.948 13.366 31.312 1.00 91.00 352 ARG A CA 1
ATOM 2620 C C . ARG A 1 352 ? -4.444 12.375 30.262 1.00 91.00 352 ARG A C 1
ATOM 2622 O O . ARG A 1 352 ? -4.151 12.726 29.119 1.00 91.00 352 ARG A O 1
ATOM 2629 N N . GLU A 1 353 ? -4.355 11.117 30.669 1.00 93.50 353 GLU A N 1
ATOM 2630 C CA . GLU A 1 353 ? -4.112 10.013 29.747 1.00 93.50 353 GLU A CA 1
ATOM 2631 C C . GLU A 1 353 ? -5.211 9.938 28.665 1.00 93.50 353 GLU A C 1
ATOM 2633 O O . GLU A 1 353 ? -6.357 10.358 28.885 1.00 93.50 353 GLU A O 1
ATOM 2638 N N . GLY A 1 354 ? -4.844 9.427 27.488 1.00 94.06 354 GLY A N 1
ATOM 2639 C CA . GLY A 1 354 ? -5.715 9.290 26.327 1.00 94.06 354 GLY A CA 1
ATOM 2640 C C . GLY A 1 354 ? -7.029 8.590 26.657 1.00 94.06 354 GLY A C 1
ATOM 2641 O O . GLY A 1 354 ? -7.069 7.601 27.389 1.00 94.06 354 GLY A O 1
ATOM 2642 N N . ALA A 1 355 ? -8.128 9.101 26.107 1.00 96.81 355 ALA A N 1
ATOM 2643 C CA . ALA A 1 355 ? -9.449 8.534 26.359 1.00 96.81 355 ALA A CA 1
ATOM 2644 C C . ALA A 1 355 ? -9.573 7.094 25.830 1.00 96.81 355 ALA A C 1
ATOM 2646 O O . ALA A 1 355 ? -10.312 6.303 26.403 1.00 96.81 355 ALA A O 1
ATOM 2647 N N . ALA A 1 356 ? -8.821 6.727 24.785 1.00 96.44 356 ALA A N 1
ATOM 2648 C CA . ALA A 1 356 ? -8.854 5.375 24.228 1.00 96.44 356 ALA A CA 1
ATOM 2649 C C . ALA A 1 356 ? -8.326 4.309 25.209 1.00 96.44 356 ALA A C 1
ATOM 2651 O O . ALA A 1 356 ? -8.977 3.284 25.401 1.00 96.44 356 ALA A O 1
ATOM 2652 N N . ILE A 1 357 ? -7.180 4.547 25.861 1.00 96.00 357 ILE A N 1
ATOM 2653 C CA . ILE A 1 357 ? -6.632 3.596 26.845 1.00 96.00 357 ILE A CA 1
ATOM 2654 C C . ILE A 1 357 ? -7.443 3.610 28.145 1.00 96.00 357 ILE A C 1
ATOM 2656 O O . ILE A 1 357 ? -7.705 2.550 28.705 1.00 96.00 357 ILE A O 1
ATOM 2660 N N . ARG A 1 358 ? -7.930 4.779 28.585 1.00 96.69 358 ARG A N 1
ATOM 2661 C CA . ARG A 1 358 ? -8.814 4.850 29.758 1.00 96.69 358 ARG A CA 1
ATOM 2662 C C . ARG A 1 358 ? -10.101 4.062 29.546 1.00 96.69 358 ARG A C 1
ATOM 2664 O O . ARG A 1 358 ? -10.504 3.327 30.434 1.00 96.69 358 ARG A O 1
ATOM 2671 N N . HIS A 1 359 ? -10.692 4.129 28.355 1.00 97.38 359 HIS A N 1
ATOM 2672 C CA . HIS A 1 359 ? -11.860 3.318 28.005 1.00 97.38 359 HIS A CA 1
ATOM 2673 C C . HIS A 1 359 ? -11.575 1.809 28.081 1.00 97.38 359 HIS A C 1
ATOM 2675 O O . HIS A 1 359 ? -12.386 1.035 28.590 1.00 97.38 359 HIS A O 1
ATOM 2681 N N . PHE A 1 360 ? -10.392 1.370 27.641 1.00 97.31 360 PHE A N 1
ATOM 2682 C CA . PHE A 1 360 ? -9.965 -0.021 27.819 1.00 97.31 360 PHE A CA 1
ATOM 2683 C C . PHE A 1 360 ? -9.867 -0.415 29.303 1.00 97.31 360 PHE A C 1
ATOM 2685 O O . PHE A 1 360 ? -10.345 -1.480 29.690 1.00 97.31 360 PHE A O 1
ATOM 2692 N N . GLU A 1 361 ? -9.316 0.448 30.156 1.00 96.94 361 GLU A N 1
ATOM 2693 C CA . GLU A 1 361 ? -9.247 0.212 31.604 1.00 96.94 361 GLU A CA 1
ATOM 2694 C C . GLU A 1 361 ? -10.643 0.192 32.258 1.00 96.94 361 GLU A C 1
ATOM 2696 O O . GLU A 1 361 ? -10.960 -0.719 33.025 1.00 96.94 361 GLU A O 1
ATOM 2701 N N . GLU A 1 362 ? -11.500 1.156 31.917 1.00 96.81 362 GLU A N 1
ATOM 2702 C CA . GLU A 1 362 ? -12.860 1.331 32.448 1.00 96.81 362 GLU A CA 1
ATOM 2703 C C . GLU A 1 362 ? -13.797 0.176 32.065 1.00 96.81 362 GLU A C 1
ATOM 2705 O O . GLU A 1 362 ? -14.668 -0.210 32.847 1.00 96.81 362 GLU A O 1
ATOM 2710 N N . THR A 1 363 ? -13.584 -0.437 30.899 1.00 95.38 363 THR A N 1
ATOM 2711 C CA . THR A 1 363 ? -14.314 -1.637 30.449 1.00 95.38 363 THR A CA 1
ATOM 2712 C C . THR A 1 363 ? -13.790 -2.933 31.074 1.00 95.38 363 THR A C 1
ATOM 2714 O O . THR A 1 363 ? -14.222 -4.025 30.698 1.00 95.38 363 THR A O 1
ATOM 2717 N N . GLY A 1 364 ? -12.870 -2.842 32.040 1.00 96.12 364 GLY A N 1
ATOM 2718 C CA . GLY A 1 364 ? -12.270 -4.001 32.693 1.00 96.12 364 GLY A CA 1
ATOM 2719 C C . GLY A 1 364 ? -11.325 -4.772 31.774 1.00 96.12 364 GLY A C 1
ATOM 2720 O O . GLY A 1 364 ? -11.228 -5.990 31.897 1.00 96.12 364 GLY A O 1
ATOM 2721 N N . GLN A 1 365 ? -10.652 -4.074 30.850 1.00 95.56 365 GLN A N 1
ATOM 2722 C CA . GLN A 1 365 ? -9.695 -4.631 29.886 1.00 95.56 365 GLN A CA 1
ATOM 2723 C C . GLN A 1 365 ? -10.316 -5.623 28.890 1.00 95.56 365 GLN A C 1
ATOM 2725 O O . GLN A 1 365 ? -9.643 -6.509 28.365 1.00 95.56 365 GLN A O 1
ATOM 2730 N N . LYS A 1 366 ? -11.618 -5.481 28.619 1.00 94.88 366 LYS A N 1
ATOM 2731 C CA . LYS A 1 366 ? -12.374 -6.411 27.771 1.00 94.88 366 LYS A CA 1
ATOM 2732 C C . LYS A 1 366 ? -12.185 -6.168 26.271 1.00 94.88 366 LYS A C 1
ATOM 2734 O O . LYS A 1 366 ? -12.283 -7.110 25.491 1.00 94.88 366 LYS A O 1
ATOM 2739 N N . TYR A 1 367 ? -11.933 -4.923 25.867 1.00 96.88 367 TYR A N 1
ATOM 2740 C CA . TYR A 1 367 ? -11.952 -4.500 24.463 1.00 96.88 367 TYR A CA 1
ATOM 2741 C C . TYR A 1 367 ? -10.568 -4.031 23.994 1.00 96.88 367 TYR A C 1
ATOM 2743 O O . TYR A 1 367 ? -10.306 -2.826 23.969 1.00 96.88 367 TYR A O 1
ATOM 2751 N N . PRO A 1 368 ? -9.654 -4.962 23.665 1.00 97.06 368 PRO A N 1
ATOM 2752 C CA . PRO A 1 368 ? -8.236 -4.651 23.522 1.00 97.06 368 PRO A CA 1
ATOM 2753 C C . PRO A 1 368 ? -7.860 -4.035 22.174 1.00 97.06 368 PRO A C 1
ATOM 2755 O O . PRO A 1 368 ? -6.855 -3.333 22.111 1.00 97.06 368 PRO A O 1
ATOM 2758 N N . LEU A 1 369 ? -8.618 -4.297 21.105 1.00 97.88 369 LEU A N 1
ATOM 2759 C CA . LEU A 1 369 ? -8.248 -3.866 19.758 1.00 97.88 369 LEU A CA 1
ATOM 2760 C C . LEU A 1 369 ? -8.828 -2.504 19.405 1.00 97.88 369 LEU A C 1
ATOM 2762 O O . LEU A 1 369 ? -10.039 -2.277 19.485 1.00 97.88 369 LEU A O 1
ATOM 2766 N N . ILE A 1 370 ? -7.945 -1.623 18.952 1.00 97.81 370 ILE A N 1
ATOM 2767 C CA . ILE A 1 370 ? -8.284 -0.286 18.485 1.00 97.81 370 ILE A CA 1
ATOM 2768 C C . ILE A 1 370 ? -7.629 -0.013 17.131 1.00 97.81 370 ILE A C 1
ATOM 2770 O O . ILE A 1 370 ? -6.531 -0.488 16.854 1.00 97.81 370 ILE A O 1
ATOM 2774 N N . VAL A 1 371 ? -8.277 0.795 16.299 1.00 95.56 371 VAL A N 1
ATOM 2775 C CA . VAL A 1 371 ? -7.757 1.227 14.997 1.00 95.56 371 VAL A CA 1
ATOM 2776 C C . VAL A 1 371 ? -7.648 2.746 14.946 1.00 95.56 371 VAL A C 1
ATOM 2778 O O . VAL A 1 371 ? -8.539 3.461 15.410 1.00 95.56 371 VAL A O 1
ATOM 2781 N N . LYS A 1 372 ? -6.555 3.266 14.388 1.00 93.62 372 LYS A N 1
ATOM 2782 C CA . LYS A 1 372 ? -6.332 4.708 14.263 1.00 93.62 372 LYS A CA 1
ATOM 2783 C C . LYS A 1 372 ? -7.144 5.284 13.108 1.00 93.62 372 LYS A C 1
ATOM 2785 O O . LYS A 1 372 ? -6.935 4.951 11.937 1.00 93.62 372 LYS A O 1
ATOM 2790 N N . LEU A 1 373 ? -8.042 6.204 13.433 1.00 90.31 373 LEU A N 1
ATOM 2791 C CA . LEU A 1 373 ? -8.843 6.920 12.447 1.00 90.31 373 LEU A CA 1
ATOM 2792 C C . LEU A 1 373 ? -7.947 7.834 11.599 1.00 90.31 373 LEU A C 1
ATOM 2794 O O . LEU A 1 373 ? -7.007 8.449 12.101 1.00 90.31 373 LEU A O 1
ATOM 2798 N N . GLY A 1 374 ? -8.229 7.890 10.297 1.00 85.62 374 GLY A N 1
ATOM 2799 C CA . GLY A 1 374 ? -7.395 8.580 9.304 1.00 85.62 374 GLY A CA 1
ATOM 2800 C C . GLY A 1 374 ? -6.243 7.744 8.731 1.00 85.62 374 GLY A C 1
ATOM 2801 O O . GLY A 1 374 ? -5.591 8.195 7.799 1.00 85.62 374 GLY A O 1
ATOM 2802 N N . THR A 1 375 ? -6.007 6.529 9.241 1.00 84.75 375 THR A N 1
ATOM 2803 C CA . THR A 1 375 ? -5.027 5.583 8.658 1.00 84.75 375 THR A CA 1
ATOM 2804 C C . THR A 1 375 ? -5.675 4.412 7.929 1.00 84.75 375 THR A C 1
ATOM 2806 O O . THR A 1 375 ? -4.975 3.610 7.322 1.00 84.75 375 THR A O 1
ATOM 2809 N N . ILE A 1 376 ? -7.006 4.306 8.003 1.00 86.19 376 ILE A N 1
ATOM 2810 C CA . ILE A 1 376 ? -7.775 3.235 7.376 1.00 86.19 376 ILE A CA 1
ATOM 2811 C C . ILE A 1 376 ? -7.760 3.447 5.867 1.00 86.19 376 ILE A C 1
ATOM 2813 O O . ILE A 1 376 ? -8.303 4.429 5.368 1.00 86.19 376 ILE A O 1
ATOM 2817 N N . THR A 1 377 ? -7.188 2.491 5.153 1.00 80.75 377 THR A N 1
ATOM 2818 C CA . THR A 1 377 ? -7.255 2.389 3.699 1.00 80.75 377 THR A CA 1
ATOM 2819 C C . THR A 1 377 ? -7.919 1.068 3.303 1.00 80.75 377 THR A C 1
ATOM 2821 O O . THR A 1 377 ? -8.111 0.193 4.155 1.00 80.75 377 THR A O 1
ATOM 2824 N N . PRO A 1 378 ? -8.261 0.860 2.018 1.00 72.19 378 PRO A N 1
ATOM 2825 C CA . PRO A 1 378 ? -8.766 -0.430 1.551 1.00 72.19 378 PRO A CA 1
ATOM 2826 C C . PRO A 1 378 ? -7.815 -1.613 1.808 1.00 72.19 378 PRO A C 1
ATOM 2828 O O . PRO A 1 378 ? -8.241 -2.761 1.689 1.00 72.19 378 PRO A O 1
ATOM 2831 N N . TYR A 1 379 ? -6.539 -1.349 2.120 1.00 69.44 379 TYR A N 1
ATOM 2832 C CA . TYR A 1 379 ? -5.482 -2.361 2.198 1.00 69.44 379 TYR A CA 1
ATOM 2833 C C . TYR A 1 379 ? -4.844 -2.487 3.587 1.00 69.44 379 TYR A C 1
ATOM 2835 O O . TYR A 1 379 ? -4.340 -3.559 3.924 1.00 69.44 379 TYR A O 1
ATOM 2843 N N . SER A 1 380 ? -4.831 -1.415 4.387 1.00 77.44 380 SER A N 1
ATOM 2844 C CA . SER A 1 380 ? -4.190 -1.413 5.708 1.00 77.44 380 SER A CA 1
ATOM 2845 C C . SER A 1 380 ? -4.789 -0.369 6.648 1.00 77.44 380 SER A C 1
ATOM 2847 O O . SER A 1 380 ? -5.421 0.582 6.200 1.00 77.44 380 SER A O 1
ATOM 2849 N N . ALA A 1 381 ? -4.563 -0.533 7.948 1.00 86.31 381 ALA A N 1
ATOM 2850 C CA . ALA A 1 381 ? -4.783 0.500 8.952 1.00 86.31 381 ALA A CA 1
ATOM 2851 C C . ALA A 1 381 ? -3.810 0.295 10.118 1.00 86.31 381 ALA A C 1
ATOM 2853 O O . ALA A 1 381 ? -3.335 -0.824 10.332 1.00 86.31 381 ALA A O 1
ATOM 2854 N N . ASP A 1 382 ? -3.552 1.347 10.894 1.00 89.56 382 ASP A N 1
ATOM 2855 C CA . ASP A 1 382 ? -2.769 1.226 12.123 1.00 89.56 382 ASP A CA 1
ATOM 2856 C C . ASP A 1 382 ? -3.665 0.668 13.237 1.00 89.56 382 ASP A C 1
ATOM 2858 O O . ASP A 1 382 ? -4.549 1.363 13.748 1.00 89.56 382 ASP A O 1
ATOM 2862 N N . VAL A 1 383 ? -3.446 -0.598 13.602 1.00 93.50 383 VAL A N 1
ATOM 2863 C CA . VAL A 1 383 ? -4.169 -1.294 14.676 1.00 93.50 383 VAL A CA 1
ATOM 2864 C C . VAL A 1 383 ? -3.239 -1.488 15.868 1.00 93.50 383 VAL A C 1
ATOM 2866 O O . VAL A 1 383 ? -2.089 -1.899 15.721 1.00 93.50 383 VAL A O 1
ATOM 2869 N N . TYR A 1 384 ? -3.737 -1.193 17.063 1.00 94.62 384 TYR A N 1
ATOM 2870 C CA . TYR A 1 384 ? -3.008 -1.366 18.314 1.00 94.62 384 TYR A CA 1
ATOM 2871 C C . TYR A 1 384 ? -3.804 -2.268 19.255 1.00 94.62 384 TYR A C 1
ATOM 2873 O O . TYR A 1 384 ? -5.035 -2.182 19.314 1.00 94.62 384 TYR A O 1
ATOM 2881 N N . CYS A 1 385 ? -3.105 -3.127 19.992 1.00 95.94 385 CYS A N 1
ATOM 2882 C CA . CYS A 1 385 ? -3.699 -3.966 21.021 1.00 95.94 385 CYS A CA 1
ATOM 2883 C C . CYS A 1 385 ? -3.292 -3.452 22.404 1.00 95.94 385 CYS A C 1
ATOM 2885 O O . CYS A 1 385 ? -2.114 -3.311 22.696 1.00 95.94 385 CYS A O 1
ATOM 2887 N N . TYR A 1 386 ? -4.264 -3.141 23.262 1.00 96.12 386 TYR A N 1
ATOM 2888 C CA . TYR A 1 386 ? -4.013 -2.692 24.637 1.00 96.12 386 TYR A CA 1
ATOM 2889 C C . TYR A 1 386 ? -3.848 -3.829 25.648 1.00 96.12 386 TYR A C 1
ATOM 2891 O O . TYR A 1 386 ? -3.550 -3.564 26.814 1.00 96.12 386 TYR A O 1
ATOM 2899 N N . ALA A 1 387 ? -4.046 -5.083 25.240 1.00 95.06 387 ALA A N 1
ATOM 2900 C CA . ALA A 1 387 ? -3.934 -6.207 26.157 1.00 95.06 387 ALA A CA 1
ATOM 2901 C C . ALA A 1 387 ? -2.504 -6.309 26.726 1.00 95.06 387 ALA A C 1
ATOM 2903 O O . ALA A 1 387 ? -1.550 -6.255 25.955 1.00 95.06 387 ALA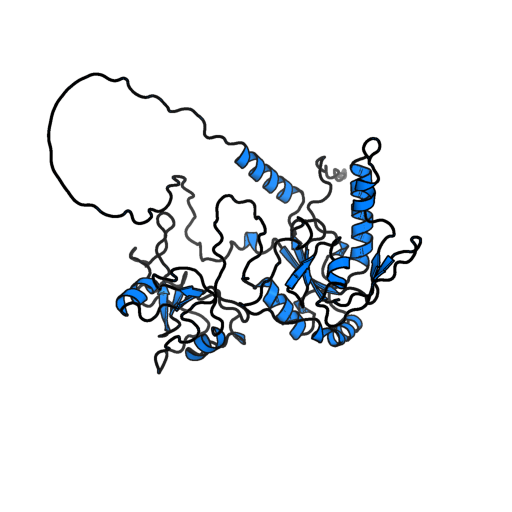 A O 1
ATOM 2904 N N . PRO A 1 388 ? -2.311 -6.506 28.045 1.00 92.25 388 PRO A N 1
ATOM 2905 C CA . PRO A 1 388 ? -0.974 -6.516 28.653 1.00 92.25 388 PRO A CA 1
ATOM 2906 C C . PRO A 1 388 ? -0.003 -7.561 28.080 1.00 92.25 388 PRO A C 1
ATOM 2908 O O . PRO A 1 388 ? 1.212 -7.416 28.193 1.00 92.25 388 PRO A O 1
ATOM 2911 N N . ASP A 1 389 ? -0.529 -8.636 27.496 1.00 92.25 389 ASP A N 1
ATOM 2912 C CA . ASP A 1 389 ? 0.226 -9.719 26.870 1.00 92.25 389 ASP A CA 1
ATOM 2913 C C . ASP A 1 389 ? 0.523 -9.488 25.372 1.00 92.25 389 ASP A C 1
ATOM 2915 O O . ASP A 1 389 ? 1.193 -10.321 24.751 1.00 92.25 389 ASP A O 1
ATOM 2919 N N . GLU A 1 390 ? 0.028 -8.386 24.800 1.00 91.00 390 GLU A N 1
ATOM 2920 C CA . GLU A 1 390 ? 0.149 -7.970 23.397 1.00 91.00 390 GLU A CA 1
ATOM 2921 C C . GLU A 1 390 ? 0.101 -6.427 23.266 1.00 91.00 390 GLU A C 1
ATOM 2923 O O . GLU A 1 390 ? -0.508 -5.912 22.341 1.00 91.00 390 GLU A O 1
ATOM 2928 N N . ASP A 1 391 ? 0.707 -5.681 24.204 1.00 90.75 391 ASP A N 1
ATOM 2929 C CA . ASP A 1 391 ? 0.691 -4.201 24.251 1.00 90.75 391 ASP A CA 1
ATOM 2930 C C . ASP A 1 391 ? 1.600 -3.586 23.171 1.00 90.75 391 ASP A C 1
ATOM 2932 O O . ASP A 1 391 ? 2.638 -2.993 23.472 1.00 90.75 391 ASP A O 1
ATOM 2936 N N . CYS A 1 392 ? 1.243 -3.786 21.904 1.00 89.00 392 CYS A N 1
ATOM 2937 C CA . CYS A 1 392 ? 1.984 -3.313 20.740 1.00 89.00 392 CYS A CA 1
ATOM 2938 C C . CYS A 1 392 ? 1.086 -3.134 19.502 1.00 89.00 392 CYS A C 1
ATOM 2940 O O . CYS A 1 392 ? -0.121 -3.405 19.510 1.00 89.00 392 CYS A O 1
ATOM 2942 N N . THR A 1 393 ? 1.682 -2.632 18.417 1.00 89.50 393 THR A N 1
ATOM 2943 C CA . THR A 1 393 ? 1.022 -2.538 17.110 1.00 89.50 393 THR A CA 1
ATOM 2944 C C . THR A 1 393 ? 0.863 -3.933 16.514 1.00 89.50 393 THR A C 1
ATOM 2946 O O . THR A 1 393 ? 1.808 -4.724 16.479 1.00 89.50 393 THR A O 1
ATOM 2949 N N . VAL A 1 394 ? -0.330 -4.228 16.010 1.00 90.56 394 VAL A N 1
ATOM 2950 C CA . VAL A 1 394 ? -0.714 -5.557 15.528 1.00 90.56 394 VAL A CA 1
ATOM 2951 C C . VAL A 1 394 ? -1.357 -5.479 14.150 1.00 90.56 394 VAL A C 1
ATOM 2953 O O . VAL A 1 394 ? -1.774 -4.420 13.687 1.00 90.56 394 VAL A O 1
ATOM 2956 N N . LEU A 1 395 ? -1.461 -6.630 13.496 1.00 89.62 395 LEU A N 1
ATOM 2957 C CA . LEU A 1 395 ? -2.283 -6.815 12.309 1.00 89.62 395 LEU A CA 1
ATOM 2958 C C . LEU A 1 395 ? -3.615 -7.438 12.715 1.00 89.62 395 LEU A C 1
ATOM 2960 O O . LEU A 1 395 ? -3.664 -8.353 13.539 1.00 89.62 395 LEU A O 1
ATOM 2964 N N . ASP A 1 396 ? -4.688 -6.982 12.087 1.00 91.75 396 ASP A N 1
ATOM 2965 C CA . ASP A 1 396 ? -6.007 -7.586 12.214 1.00 91.75 396 ASP A CA 1
ATOM 2966 C C . ASP A 1 396 ? -6.412 -8.211 10.866 1.00 91.75 396 ASP A C 1
ATOM 2968 O O . ASP A 1 396 ? -6.749 -7.483 9.927 1.00 91.75 396 ASP A O 1
ATOM 2972 N N . PRO A 1 397 ? -6.355 -9.553 10.735 1.00 90.44 397 PRO A N 1
ATOM 2973 C CA . PRO A 1 397 ? -6.759 -10.248 9.515 1.00 90.44 397 PRO A CA 1
ATOM 2974 C C . PRO A 1 397 ? -8.243 -10.080 9.162 1.00 90.44 397 PRO A C 1
ATOM 2976 O O . PRO A 1 397 ? -8.594 -10.294 8.004 1.00 90.44 397 PRO A O 1
ATOM 2979 N N . HIS A 1 398 ? -9.092 -9.718 10.133 1.00 91.81 398 HIS A N 1
ATOM 2980 C CA . HIS A 1 398 ? -10.543 -9.550 9.977 1.00 91.81 398 HIS A CA 1
ATOM 2981 C C . HIS A 1 398 ? -10.971 -8.081 10.092 1.00 91.81 398 HIS A C 1
ATOM 2983 O O . HIS A 1 398 ? -12.127 -7.762 10.381 1.00 91.81 398 HIS A O 1
ATOM 2989 N N . LEU A 1 399 ? -10.028 -7.159 9.880 1.00 91.44 399 LEU A N 1
ATOM 2990 C CA . LEU A 1 399 ? -10.287 -5.730 9.982 1.00 91.44 399 LEU A CA 1
ATOM 2991 C C . LEU A 1 399 ? -11.461 -5.266 9.097 1.00 91.44 399 LEU A C 1
ATOM 2993 O O . LEU A 1 399 ? -12.269 -4.473 9.585 1.00 91.44 399 LEU A O 1
ATOM 2997 N N . PRO A 1 400 ? -11.617 -5.724 7.833 1.00 90.31 400 PRO A N 1
ATOM 2998 C CA . PRO A 1 400 ? -12.772 -5.345 7.022 1.00 90.31 400 PRO A CA 1
ATOM 2999 C C . PRO A 1 400 ? -14.106 -5.750 7.658 1.00 90.31 400 PRO A C 1
ATOM 3001 O O . PRO A 1 400 ? -15.044 -4.952 7.652 1.00 90.31 400 PRO A O 1
ATOM 3004 N N . GLU A 1 401 ? -14.196 -6.954 8.227 1.00 92.12 401 GLU A N 1
ATOM 3005 C CA . GLU A 1 401 ? -15.386 -7.438 8.929 1.00 92.12 401 GLU A CA 1
ATOM 3006 C C . GLU A 1 401 ? -15.654 -6.619 10.196 1.00 92.12 401 GLU A C 1
ATOM 3008 O O . GLU A 1 401 ? -16.784 -6.172 10.412 1.00 92.12 401 GLU A O 1
ATOM 3013 N N . HIS A 1 402 ? -14.616 -6.350 10.992 1.00 94.69 402 HIS A N 1
ATOM 3014 C CA . HIS A 1 402 ? -14.744 -5.561 12.215 1.00 94.69 402 HIS A CA 1
ATOM 3015 C C . HIS A 1 402 ? -15.177 -4.117 11.936 1.00 94.69 402 HIS A C 1
ATOM 3017 O O . HIS A 1 402 ? -16.020 -3.574 12.650 1.00 94.69 402 HIS A O 1
ATOM 3023 N N . LEU A 1 403 ? -14.648 -3.490 10.884 1.00 93.69 403 LEU A N 1
ATOM 3024 C CA . LEU A 1 403 ? -15.032 -2.138 10.470 1.00 93.69 403 LEU A CA 1
ATOM 3025 C C . LEU A 1 403 ? -16.454 -2.089 9.893 1.00 93.69 403 LEU A C 1
ATOM 3027 O O . LEU A 1 403 ? -17.195 -1.136 10.161 1.00 93.69 403 LEU A O 1
ATOM 3031 N N . ALA A 1 404 ? -16.865 -3.126 9.157 1.00 92.56 404 ALA A N 1
ATOM 3032 C CA . ALA A 1 404 ? -18.206 -3.216 8.585 1.00 92.56 404 ALA A CA 1
ATOM 3033 C C . ALA A 1 404 ? -19.306 -3.214 9.659 1.00 92.56 404 ALA A C 1
ATOM 3035 O O . ALA A 1 404 ? -20.385 -2.669 9.412 1.00 92.56 404 ALA A O 1
ATOM 3036 N N . HIS A 1 405 ? -19.027 -3.742 10.858 1.00 94.19 405 HIS A N 1
ATOM 3037 C CA . HIS A 1 405 ? -19.934 -3.681 12.012 1.00 94.19 405 HIS A CA 1
ATOM 3038 C C . HIS A 1 405 ? -20.353 -2.242 12.342 1.00 94.19 405 HIS A C 1
ATOM 3040 O O . HIS A 1 405 ? -21.527 -1.979 12.579 1.00 94.19 405 HIS A O 1
ATOM 3046 N N . PHE A 1 406 ? -19.432 -1.281 12.245 1.00 94.50 406 PHE A N 1
ATOM 3047 C CA . PHE A 1 406 ? -19.688 0.142 12.508 1.00 94.50 406 PHE A CA 1
ATOM 3048 C C . PHE A 1 406 ? -20.199 0.920 11.283 1.00 94.50 406 PHE A C 1
ATOM 3050 O O . PHE A 1 406 ? -20.311 2.146 11.323 1.00 94.50 406 PHE A O 1
ATOM 3057 N N . GLY A 1 407 ? -20.498 0.230 10.177 1.00 90.75 407 GLY A N 1
ATOM 3058 C CA . GLY A 1 407 ? -20.904 0.849 8.914 1.00 90.75 407 GLY A CA 1
ATOM 3059 C C . GLY A 1 407 ? -19.751 1.456 8.106 1.00 90.75 407 GLY A C 1
ATOM 3060 O O . GLY A 1 407 ? -20.005 2.161 7.129 1.00 90.75 407 GLY A O 1
ATOM 3061 N N . ILE A 1 408 ? -18.495 1.176 8.472 1.00 89.12 408 ILE A N 1
ATOM 3062 C CA . ILE A 1 408 ? -17.316 1.644 7.739 1.00 89.12 408 ILE A CA 1
ATOM 3063 C C . ILE A 1 408 ? -17.016 0.645 6.621 1.00 89.12 408 ILE A C 1
ATOM 3065 O O . ILE A 1 408 ? -16.518 -0.455 6.855 1.00 89.12 408 ILE A O 1
ATOM 3069 N N . ASN A 1 409 ? -17.298 1.032 5.377 1.00 80.19 409 ASN A N 1
ATOM 3070 C CA . ASN A 1 409 ? -16.887 0.253 4.215 1.00 80.19 409 ASN A CA 1
ATOM 3071 C C . ASN A 1 409 ? -15.479 0.675 3.785 1.00 80.19 409 ASN A C 1
ATOM 3073 O O . ASN A 1 409 ? -15.315 1.741 3.194 1.00 80.19 409 ASN A O 1
ATOM 3077 N N . VAL A 1 410 ? -14.482 -0.182 4.026 1.00 72.12 410 VAL A N 1
ATOM 3078 C CA . VAL A 1 410 ? -13.065 0.059 3.683 1.00 72.12 410 VAL A CA 1
ATOM 3079 C C . VAL A 1 410 ? -12.835 0.446 2.219 1.00 72.12 410 VAL A C 1
ATOM 3081 O O . VAL A 1 410 ? -11.907 1.188 1.933 1.00 72.12 410 VAL A O 1
ATOM 3084 N N . GLN A 1 411 ? -13.700 0.028 1.287 1.00 64.69 411 GLN A N 1
ATOM 3085 C CA . GLN A 1 411 ? -13.597 0.405 -0.132 1.00 64.69 411 GLN A CA 1
ATOM 3086 C C . GLN A 1 411 ? -14.039 1.849 -0.422 1.00 64.69 411 GLN A C 1
ATOM 3088 O O . GLN A 1 411 ? -13.804 2.361 -1.516 1.00 64.69 411 GLN A O 1
ATOM 3093 N N . GLN A 1 412 ? -14.730 2.488 0.523 1.00 60.91 412 GLN A N 1
ATOM 3094 C CA . GLN A 1 412 ? -15.249 3.852 0.412 1.00 60.91 412 GLN A CA 1
ATOM 3095 C C . GLN A 1 412 ? -14.457 4.859 1.252 1.00 60.91 412 GLN A C 1
ATOM 3097 O O . GLN A 1 412 ? -14.665 6.063 1.088 1.00 60.91 412 GLN A O 1
ATOM 3102 N N . VAL A 1 413 ? -13.562 4.385 2.123 1.00 59.31 413 VAL A N 1
ATOM 3103 C CA . VAL A 1 413 ? -12.643 5.240 2.880 1.00 59.31 413 VAL A CA 1
ATOM 3104 C C . VAL A 1 413 ? -11.592 5.765 1.896 1.00 59.31 413 VAL A C 1
ATOM 3106 O O . VAL A 1 413 ? -10.960 4.977 1.191 1.00 59.31 413 VAL A O 1
ATOM 3109 N N . ARG A 1 414 ? -11.503 7.092 1.761 1.00 43.38 414 ARG A N 1
ATOM 3110 C CA . ARG A 1 414 ? -10.638 7.793 0.801 1.00 43.38 414 ARG A CA 1
ATOM 3111 C C . ARG A 1 414 ? -9.483 8.485 1.488 1.00 43.38 414 ARG A C 1
ATOM 3113 O O . ARG A 1 414 ? -9.745 9.077 2.558 1.00 43.38 414 ARG A O 1
#